Protein AF-A0A6I2SQJ3-F1 (afdb_monomer)

Structure (mmCIF, N/CA/C/O backbone):
data_AF-A0A6I2SQJ3-F1
#
_entry.id   AF-A0A6I2SQJ3-F1
#
loop_
_atom_site.group_PDB
_atom_site.id
_atom_site.type_symbol
_atom_site.label_atom_id
_atom_site.label_alt_id
_atom_site.label_comp_id
_atom_site.label_asym_id
_atom_site.label_entity_id
_atom_site.label_seq_id
_atom_site.pdbx_PDB_ins_code
_atom_site.Cartn_x
_atom_site.Cartn_y
_atom_site.Cartn_z
_atom_site.occupancy
_atom_site.B_iso_or_equiv
_atom_site.auth_seq_id
_atom_site.auth_comp_id
_atom_site.auth_asym_id
_atom_site.auth_atom_id
_atom_site.pdbx_PDB_model_num
ATOM 1 N N . MET A 1 1 ? 36.647 -14.662 -10.543 1.00 36.22 1 MET A N 1
ATOM 2 C CA . MET A 1 1 ? 35.451 -13.959 -10.033 1.00 36.22 1 MET A CA 1
ATOM 3 C C . MET A 1 1 ? 35.659 -13.668 -8.563 1.00 36.22 1 MET A C 1
ATOM 5 O O . MET A 1 1 ? 36.043 -14.572 -7.832 1.00 36.22 1 MET A O 1
ATOM 9 N N . LEU A 1 2 ? 35.478 -12.421 -8.149 1.00 42.84 2 LEU A N 1
ATOM 10 C CA . LEU A 1 2 ? 35.603 -12.013 -6.753 1.00 42.84 2 LEU A CA 1
ATOM 11 C C . LEU A 1 2 ? 34.247 -12.218 -6.052 1.00 42.84 2 LEU A C 1
ATOM 13 O O . LEU A 1 2 ? 33.212 -11.902 -6.631 1.00 42.84 2 LEU A O 1
ATOM 17 N N . SER A 1 3 ? 34.237 -12.835 -4.864 1.00 55.34 3 SER A N 1
ATOM 18 C CA . SER A 1 3 ? 33.013 -13.320 -4.203 1.00 55.34 3 SER A CA 1
ATOM 19 C C . SER A 1 3 ? 32.186 -12.194 -3.562 1.00 55.34 3 SER A C 1
ATOM 21 O O . SER A 1 3 ? 32.691 -11.102 -3.311 1.00 55.34 3 SER A O 1
ATOM 23 N N . LYS A 1 4 ? 30.917 -12.481 -3.224 1.00 58.78 4 LYS A N 1
ATOM 24 C CA . LYS A 1 4 ? 30.037 -11.638 -2.382 1.00 58.78 4 LYS A CA 1
ATOM 25 C C . LYS A 1 4 ? 30.749 -11.112 -1.124 1.00 58.78 4 LYS A C 1
ATOM 27 O O . LYS A 1 4 ? 30.497 -9.989 -0.701 1.00 58.78 4 LYS A O 1
ATOM 32 N N . ASP A 1 5 ? 31.699 -11.882 -0.596 1.00 61.19 5 ASP A N 1
ATOM 33 C CA . ASP A 1 5 ? 32.508 -11.503 0.562 1.00 61.19 5 ASP A CA 1
ATOM 34 C C . ASP A 1 5 ? 33.369 -10.265 0.300 1.00 61.19 5 ASP A C 1
ATOM 36 O O . ASP A 1 5 ? 33.639 -9.519 1.231 1.00 61.19 5 ASP A O 1
ATOM 40 N N . GLN A 1 6 ? 33.770 -9.997 -0.947 1.00 61.28 6 GLN A N 1
ATOM 41 C CA . GLN A 1 6 ? 34.504 -8.782 -1.302 1.00 61.28 6 GLN A CA 1
ATOM 42 C C . GLN A 1 6 ? 33.614 -7.541 -1.355 1.00 61.28 6 GLN A C 1
ATOM 44 O O . GLN A 1 6 ? 34.056 -6.469 -0.950 1.00 61.28 6 GLN A O 1
ATOM 49 N N . VAL A 1 7 ? 32.357 -7.686 -1.788 1.00 59.88 7 VAL A N 1
ATOM 50 C CA . VAL A 1 7 ? 31.347 -6.617 -1.703 1.00 59.88 7 VAL A CA 1
ATOM 51 C C . VAL A 1 7 ? 31.042 -6.323 -0.238 1.00 59.88 7 VAL A C 1
ATOM 53 O O . VAL A 1 7 ? 31.100 -5.172 0.187 1.00 59.88 7 VAL A O 1
ATOM 56 N N . ASP A 1 8 ? 30.804 -7.366 0.559 1.00 66.38 8 ASP A N 1
ATOM 57 C CA . ASP A 1 8 ? 30.539 -7.238 1.991 1.00 66.38 8 ASP A CA 1
ATOM 58 C C . ASP A 1 8 ? 31.756 -6.670 2.743 1.00 66.38 8 ASP A C 1
ATOM 60 O O . ASP A 1 8 ? 31.596 -5.874 3.670 1.00 66.38 8 ASP A O 1
ATOM 64 N N . LEU A 1 9 ? 32.979 -7.024 2.331 1.00 68.12 9 LEU A N 1
ATOM 65 C CA . LEU A 1 9 ? 34.223 -6.462 2.860 1.00 68.12 9 LEU A CA 1
ATOM 66 C C . LEU A 1 9 ? 34.372 -4.985 2.477 1.00 68.12 9 LEU A C 1
ATOM 68 O O . LEU A 1 9 ? 34.674 -4.174 3.347 1.00 68.12 9 LEU A O 1
ATOM 72 N N . PHE A 1 10 ? 34.097 -4.611 1.226 1.00 66.25 10 PHE A N 1
ATOM 73 C CA . PHE A 1 10 ? 34.122 -3.219 0.770 1.00 66.25 10 PHE A CA 1
ATOM 74 C C . PHE A 1 10 ? 33.081 -2.359 1.502 1.00 66.25 10 PHE A C 1
ATOM 76 O O . PHE A 1 10 ? 33.400 -1.257 1.951 1.00 66.25 10 PHE A O 1
ATOM 83 N N . ILE A 1 11 ? 31.860 -2.872 1.699 1.00 64.81 11 ILE A N 1
ATOM 84 C CA . ILE A 1 11 ? 30.803 -2.207 2.477 1.00 64.81 11 ILE A CA 1
ATOM 85 C C . ILE A 1 11 ? 31.234 -2.058 3.943 1.00 64.81 11 ILE A C 1
ATOM 87 O O . ILE A 1 11 ? 31.128 -0.968 4.505 1.00 64.81 11 ILE A O 1
ATOM 91 N N . LYS A 1 12 ? 31.773 -3.118 4.564 1.00 63.16 12 LYS A N 1
ATOM 92 C CA . LYS A 1 12 ? 32.253 -3.082 5.957 1.00 63.16 12 LYS A CA 1
ATOM 93 C C . LYS A 1 12 ? 33.413 -2.110 6.153 1.00 63.16 12 LYS A C 1
ATOM 95 O O . LYS A 1 12 ? 33.409 -1.385 7.146 1.00 63.16 12 LYS A O 1
ATOM 100 N N . ILE A 1 13 ? 34.380 -2.079 5.236 1.00 61.50 13 ILE A N 1
ATOM 101 C CA . ILE A 1 13 ? 35.521 -1.155 5.288 1.00 61.50 13 ILE A CA 1
ATOM 102 C C . ILE A 1 13 ? 35.027 0.291 5.186 1.00 61.50 13 ILE A C 1
ATOM 104 O O . ILE A 1 13 ? 35.343 1.104 6.054 1.00 61.50 13 ILE A O 1
ATOM 108 N N . ASN A 1 14 ? 34.188 0.594 4.193 1.00 61.34 14 ASN A N 1
ATOM 109 C CA . ASN A 1 14 ? 33.710 1.958 3.976 1.00 61.34 14 ASN A CA 1
ATOM 110 C C . ASN A 1 14 ? 32.772 2.435 5.091 1.00 61.34 14 ASN A C 1
ATOM 112 O O . ASN A 1 14 ? 32.928 3.551 5.574 1.00 61.34 14 ASN A O 1
ATOM 116 N N . SER A 1 15 ? 31.895 1.569 5.614 1.00 58.84 15 SER A N 1
ATOM 117 C CA . SER A 1 15 ? 31.013 1.905 6.747 1.00 58.84 15 SER A CA 1
ATOM 118 C C . SER A 1 15 ? 31.754 2.374 8.011 1.00 58.84 15 SER A C 1
ATOM 120 O O . SER A 1 15 ? 31.162 3.065 8.835 1.00 58.84 15 SER A O 1
ATOM 122 N N . LYS A 1 16 ? 33.042 2.023 8.164 1.00 59.78 16 LYS A N 1
ATOM 123 C CA . LYS A 1 16 ? 33.877 2.376 9.322 1.00 59.78 16 LYS A CA 1
ATOM 124 C C . LYS A 1 16 ? 34.773 3.604 9.118 1.00 59.78 16 LYS A C 1
ATOM 126 O O . LYS A 1 16 ? 35.244 4.140 10.115 1.00 59.78 16 LYS A O 1
ATOM 131 N N . GLN A 1 17 ? 35.046 4.023 7.878 1.00 58.66 17 GLN A N 1
ATOM 132 C CA . GLN A 1 17 ? 36.008 5.098 7.574 1.00 58.66 17 GLN A CA 1
ATOM 133 C C . GLN A 1 17 ? 35.324 6.382 7.073 1.00 58.66 17 GLN A C 1
ATOM 135 O O . GLN A 1 17 ? 35.602 7.454 7.603 1.00 58.66 17 GLN A O 1
ATOM 140 N N . GLN A 1 18 ? 34.392 6.279 6.116 1.00 61.50 18 GLN A N 1
ATOM 141 C CA . GLN A 1 18 ? 33.506 7.367 5.679 1.00 61.50 18 GLN A CA 1
ATOM 142 C C . GLN A 1 18 ? 32.185 6.788 5.140 1.00 61.50 18 GLN A C 1
ATOM 144 O O . GLN A 1 18 ? 32.217 5.909 4.278 1.00 61.50 18 GLN A O 1
ATOM 149 N N . PRO A 1 19 ? 31.013 7.265 5.601 1.00 64.81 19 PRO A N 1
ATOM 150 C CA . PRO A 1 19 ? 29.732 6.713 5.175 1.00 64.81 19 PRO A CA 1
ATOM 151 C C . PRO A 1 19 ? 29.485 6.972 3.682 1.00 64.81 19 PRO A C 1
ATOM 153 O O . PRO A 1 19 ? 29.258 8.102 3.258 1.00 64.81 19 PRO A O 1
ATOM 156 N N . VAL A 1 20 ? 29.504 5.898 2.892 1.00 68.88 20 VAL A N 1
ATOM 157 C CA . VAL A 1 20 ? 29.177 5.908 1.461 1.00 68.88 20 VAL A CA 1
ATOM 158 C C . VAL A 1 20 ? 27.658 5.856 1.272 1.00 68.88 20 VAL A C 1
ATOM 160 O O . VAL A 1 20 ? 26.955 5.164 2.011 1.00 68.88 20 VAL A O 1
ATOM 163 N N . SER A 1 21 ? 27.126 6.566 0.271 1.00 74.38 21 SER A N 1
ATOM 164 C CA . SER A 1 21 ? 25.685 6.555 -0.001 1.00 74.38 21 SER A CA 1
ATOM 165 C C . SER A 1 21 ? 25.187 5.164 -0.432 1.00 74.38 21 SER A C 1
ATOM 167 O O . SER A 1 21 ? 25.836 4.451 -1.201 1.00 74.38 21 SER A O 1
ATOM 169 N N . GLN A 1 22 ? 23.977 4.786 0.000 1.00 76.69 22 GLN A N 1
ATOM 170 C CA . GLN A 1 22 ? 23.373 3.498 -0.374 1.00 76.69 22 GLN A CA 1
ATOM 171 C C . GLN A 1 22 ? 23.188 3.352 -1.897 1.00 76.69 22 GLN A C 1
ATOM 173 O O . GLN A 1 22 ? 23.272 2.246 -2.435 1.00 76.69 22 GLN A O 1
ATOM 178 N N . ASN A 1 23 ? 22.969 4.463 -2.610 1.00 74.81 23 ASN A N 1
ATOM 179 C CA . ASN A 1 23 ? 22.863 4.472 -4.070 1.00 74.81 23 ASN A CA 1
ATOM 180 C C . ASN A 1 23 ? 24.204 4.136 -4.739 1.00 74.81 23 ASN A C 1
ATOM 182 O O . ASN A 1 23 ? 24.214 3.382 -5.713 1.00 74.81 23 ASN A O 1
ATOM 186 N N . LEU A 1 24 ? 25.330 4.639 -4.214 1.00 75.19 24 LEU A N 1
ATOM 187 C CA . LEU A 1 24 ? 26.657 4.300 -4.731 1.00 75.19 24 LEU A CA 1
ATOM 188 C C . LEU A 1 24 ? 26.974 2.816 -4.506 1.00 75.19 24 LEU A C 1
ATOM 190 O O . LEU A 1 24 ? 27.364 2.133 -5.450 1.00 75.19 24 LEU A O 1
ATOM 194 N N . LEU A 1 25 ? 26.698 2.289 -3.308 1.00 76.94 25 LEU A N 1
ATOM 195 C CA . LEU A 1 25 ? 26.863 0.858 -3.015 1.00 76.94 25 LEU A CA 1
ATOM 196 C C . LEU A 1 25 ? 26.027 -0.026 -3.952 1.00 76.94 25 LEU A C 1
ATOM 198 O O . LEU A 1 25 ? 26.525 -1.019 -4.474 1.00 76.94 25 LEU A O 1
ATOM 202 N N . THR A 1 26 ? 24.777 0.367 -4.213 1.00 79.00 26 THR A N 1
ATOM 203 C CA . THR A 1 26 ? 23.874 -0.365 -5.119 1.00 79.00 26 THR A CA 1
ATOM 204 C C . THR A 1 26 ? 24.362 -0.328 -6.574 1.00 79.00 26 THR A C 1
ATOM 206 O O . THR A 1 26 ? 24.174 -1.291 -7.314 1.00 79.00 26 THR A O 1
ATOM 209 N N . THR A 1 27 ? 25.007 0.764 -6.995 1.00 78.69 27 THR A N 1
ATOM 210 C CA . THR A 1 27 ? 25.554 0.899 -8.357 1.00 78.69 27 THR A CA 1
ATOM 211 C C . THR A 1 27 ? 26.805 0.032 -8.526 1.00 78.69 27 THR A C 1
ATOM 213 O O . THR A 1 27 ? 26.870 -0.766 -9.454 1.00 78.69 27 THR A O 1
ATOM 216 N N . ILE A 1 28 ? 27.754 0.105 -7.583 1.00 79.50 28 ILE A N 1
ATOM 217 C CA . ILE A 1 28 ? 28.990 -0.701 -7.603 1.00 79.50 28 ILE A CA 1
ATOM 218 C C . ILE A 1 28 ? 28.671 -2.198 -7.492 1.00 79.50 28 ILE A C 1
ATOM 220 O O . ILE A 1 28 ? 29.217 -3.015 -8.233 1.00 79.50 28 ILE A O 1
ATOM 224 N N . GLY A 1 29 ? 27.756 -2.571 -6.591 1.00 79.25 29 GLY A N 1
ATOM 225 C CA . GLY A 1 29 ? 27.326 -3.959 -6.429 1.00 79.25 29 GLY A CA 1
ATOM 226 C C . GLY A 1 29 ? 26.739 -4.547 -7.714 1.00 79.25 29 GLY A C 1
ATOM 227 O O . GLY A 1 29 ? 26.954 -5.721 -8.001 1.00 79.25 29 GLY A O 1
ATOM 228 N N . ALA A 1 30 ? 26.065 -3.734 -8.529 1.00 84.44 30 ALA A N 1
ATOM 229 C CA . ALA A 1 30 ? 25.481 -4.187 -9.785 1.00 84.44 30 ALA A CA 1
ATOM 230 C C . ALA A 1 30 ? 26.522 -4.560 -10.846 1.00 84.44 30 ALA A C 1
ATOM 232 O O . ALA A 1 30 ? 26.286 -5.477 -11.627 1.00 84.44 30 ALA A O 1
ATOM 233 N N . ASP A 1 31 ? 27.668 -3.879 -10.887 1.00 84.19 31 ASP A N 1
ATOM 234 C CA . ASP A 1 31 ? 28.762 -4.253 -11.789 1.00 84.19 31 ASP A CA 1
ATOM 235 C C . ASP A 1 31 ? 29.430 -5.557 -11.352 1.00 84.19 31 ASP A C 1
ATOM 237 O O . ASP A 1 31 ? 29.759 -6.396 -12.187 1.00 84.19 31 ASP A O 1
ATOM 241 N N . LEU A 1 32 ? 29.570 -5.754 -10.041 1.00 83.81 32 LEU A N 1
ATOM 242 C CA . LEU A 1 32 ? 30.215 -6.936 -9.469 1.00 83.81 32 LEU A CA 1
ATOM 243 C C . LEU A 1 32 ? 29.353 -8.199 -9.578 1.00 83.81 32 LEU A C 1
ATOM 245 O O . LEU A 1 32 ? 29.885 -9.292 -9.754 1.00 83.81 32 LEU A O 1
ATOM 249 N N . LEU A 1 33 ? 28.032 -8.056 -9.461 1.00 87.44 33 LEU A N 1
ATOM 250 C CA . LEU A 1 33 ? 27.073 -9.166 -9.486 1.00 87.44 33 LEU A CA 1
ATOM 251 C C . LEU A 1 33 ? 26.485 -9.429 -10.884 1.00 87.44 33 LEU A C 1
ATOM 253 O O . LEU A 1 33 ? 25.638 -10.312 -11.043 1.00 87.44 33 LEU A O 1
ATOM 257 N N . TRP A 1 34 ? 26.912 -8.673 -11.899 1.00 91.25 34 TRP A N 1
ATOM 258 C CA . TRP A 1 34 ? 26.444 -8.841 -13.271 1.00 91.25 34 TRP A CA 1
ATOM 259 C C . TRP A 1 34 ? 26.780 -10.233 -13.811 1.00 91.25 34 TRP A C 1
ATOM 261 O O . TRP A 1 34 ? 27.894 -10.719 -13.627 1.00 91.25 34 TRP A O 1
ATOM 271 N N . ASN A 1 35 ? 25.821 -10.867 -14.491 1.00 88.06 35 ASN A N 1
ATOM 272 C CA . ASN A 1 35 ? 25.967 -12.215 -15.057 1.00 88.06 35 ASN A CA 1
ATOM 273 C C . ASN A 1 35 ? 26.334 -13.308 -14.030 1.00 88.06 35 ASN A C 1
ATOM 275 O O . ASN A 1 35 ? 26.888 -14.347 -14.381 1.00 88.06 35 ASN A O 1
ATOM 279 N N . SER A 1 36 ? 25.989 -13.091 -12.757 1.00 89.12 36 SER A N 1
ATOM 280 C CA . SER A 1 36 ? 26.035 -14.123 -11.720 1.00 89.12 36 SER A CA 1
ATOM 281 C C . SER A 1 36 ? 25.149 -15.323 -12.092 1.00 89.12 36 SER A C 1
ATOM 283 O O . SER A 1 36 ? 24.020 -15.160 -12.556 1.00 89.12 36 SER A O 1
ATOM 285 N N . ASP A 1 37 ? 25.637 -16.530 -11.805 1.00 87.00 37 ASP A N 1
ATOM 286 C CA . ASP A 1 37 ? 24.888 -17.793 -11.894 1.00 87.00 37 ASP A CA 1
ATOM 287 C C . ASP A 1 37 ? 23.770 -17.891 -10.836 1.00 87.00 37 ASP A C 1
ATOM 289 O O . ASP A 1 37 ? 22.802 -18.639 -10.974 1.00 87.00 37 ASP A O 1
ATOM 293 N N . LYS A 1 38 ? 23.874 -17.092 -9.769 1.00 89.94 38 LYS A N 1
ATOM 294 C CA . LYS A 1 38 ? 22.824 -16.911 -8.762 1.00 89.94 38 LYS A CA 1
ATOM 295 C C . LYS A 1 38 ? 21.817 -15.858 -9.219 1.00 89.94 38 LYS A C 1
ATOM 297 O O . LYS A 1 38 ? 22.156 -14.675 -9.299 1.00 89.94 38 LYS A O 1
ATOM 302 N N . TYR A 1 39 ? 20.574 -16.290 -9.440 1.00 89.88 39 TYR A N 1
ATOM 303 C CA . TYR A 1 39 ? 19.478 -15.435 -9.905 1.00 89.88 39 TYR A CA 1
ATOM 304 C C . TYR A 1 39 ? 19.171 -14.250 -8.981 1.00 89.88 39 TYR A C 1
ATOM 306 O O . TYR A 1 39 ? 18.878 -13.169 -9.477 1.00 89.88 39 TYR A O 1
ATOM 314 N N . ASP A 1 40 ? 19.247 -14.413 -7.654 1.00 89.12 40 ASP A N 1
ATOM 315 C CA . ASP A 1 40 ? 18.961 -13.329 -6.699 1.00 89.12 40 ASP A CA 1
ATOM 316 C C . ASP A 1 40 ? 19.933 -12.156 -6.878 1.00 89.12 40 ASP A C 1
ATOM 318 O O . ASP A 1 40 ? 19.513 -11.010 -7.033 1.00 89.12 40 ASP A O 1
ATOM 322 N N . ALA A 1 41 ? 21.230 -12.460 -6.939 1.00 89.00 41 ALA A N 1
ATOM 323 C CA . ALA A 1 41 ? 22.276 -11.472 -7.172 1.00 89.00 41 ALA A CA 1
ATOM 324 C C . ALA A 1 41 ? 22.199 -10.847 -8.576 1.00 89.00 41 ALA A C 1
ATOM 326 O O . ALA A 1 41 ? 22.326 -9.630 -8.719 1.00 89.00 41 ALA A O 1
ATOM 327 N N . ALA A 1 42 ? 21.965 -11.664 -9.607 1.00 91.38 42 ALA A N 1
ATOM 328 C CA . ALA A 1 42 ? 21.906 -11.189 -10.985 1.00 91.38 42 ALA A CA 1
ATOM 329 C C . ALA A 1 42 ? 20.690 -10.288 -11.253 1.00 91.38 42 ALA A C 1
ATOM 331 O O . ALA A 1 42 ? 20.819 -9.268 -11.929 1.00 91.38 42 ALA A O 1
ATOM 332 N N . ILE A 1 43 ? 19.518 -10.613 -10.693 1.00 93.31 43 ILE A N 1
ATOM 333 C CA . ILE A 1 43 ? 18.307 -9.791 -10.829 1.00 93.31 43 ILE A CA 1
ATOM 334 C C . ILE A 1 43 ? 18.466 -8.468 -10.065 1.00 93.31 43 ILE A C 1
ATOM 336 O O . ILE A 1 43 ? 18.080 -7.420 -10.585 1.00 93.31 43 ILE A O 1
ATOM 340 N N . GLU A 1 44 ? 19.092 -8.464 -8.881 1.00 92.44 44 GLU A N 1
ATOM 341 C CA . GLU A 1 44 ? 19.412 -7.213 -8.171 1.00 92.44 44 GLU A CA 1
ATOM 342 C C . GLU A 1 44 ? 20.345 -6.314 -9.002 1.00 92.44 44 GLU A C 1
ATOM 344 O O . GLU A 1 44 ? 20.081 -5.116 -9.164 1.00 92.44 44 GLU A O 1
ATOM 349 N N . ALA A 1 45 ? 21.380 -6.899 -9.616 1.00 93.38 45 ALA A N 1
ATOM 350 C CA . ALA A 1 45 ? 22.263 -6.193 -10.540 1.00 93.38 45 ALA A CA 1
ATOM 351 C C . ALA A 1 45 ? 21.517 -5.650 -11.769 1.00 93.38 45 ALA A C 1
ATOM 353 O O . ALA A 1 45 ? 21.713 -4.494 -12.154 1.00 93.38 45 ALA A O 1
ATOM 354 N N . LEU A 1 46 ? 20.631 -6.455 -12.361 1.00 96.50 46 LEU A N 1
ATOM 355 C CA . LEU A 1 46 ? 19.812 -6.080 -13.511 1.00 96.50 46 LEU A CA 1
ATOM 356 C C . LEU A 1 46 ? 18.928 -4.867 -13.209 1.00 96.50 46 LEU A C 1
ATOM 358 O O . LEU A 1 46 ? 18.926 -3.914 -13.987 1.00 96.50 46 LEU A O 1
ATOM 362 N N . MET A 1 47 ? 18.215 -4.867 -12.079 1.00 96.44 47 MET A N 1
ATOM 363 C CA . MET A 1 47 ? 17.352 -3.752 -11.669 1.00 96.44 47 MET A CA 1
ATOM 364 C C . MET A 1 47 ? 18.146 -2.457 -11.466 1.00 96.44 47 MET A C 1
ATOM 366 O O . MET A 1 47 ? 17.732 -1.388 -11.919 1.00 96.44 47 MET A O 1
ATOM 370 N N . SER A 1 48 ? 19.316 -2.551 -10.828 1.00 95.19 48 SER A N 1
ATOM 371 C CA . SER A 1 48 ? 20.213 -1.408 -10.628 1.00 95.19 48 SER A CA 1
ATOM 372 C C . SER A 1 48 ? 20.758 -0.866 -11.958 1.00 95.19 48 SER A C 1
ATOM 374 O O . SER A 1 48 ? 20.697 0.344 -12.208 1.00 95.19 48 SER A O 1
ATOM 376 N N . LYS A 1 49 ? 21.201 -1.744 -12.869 1.00 96.19 49 LYS A N 1
ATOM 377 C CA . LYS A 1 49 ? 21.657 -1.359 -14.217 1.00 96.19 49 LYS A CA 1
ATOM 378 C C . LYS A 1 49 ? 20.538 -0.766 -15.069 1.00 96.19 49 LYS A C 1
ATOM 380 O O . LYS A 1 49 ? 20.779 0.205 -15.781 1.00 96.19 49 LYS A O 1
ATOM 385 N N . LEU A 1 50 ? 19.321 -1.298 -14.978 1.00 97.88 50 LEU A N 1
ATOM 386 C CA . LEU A 1 50 ? 18.141 -0.778 -15.668 1.00 97.88 50 LEU A CA 1
ATOM 387 C C . LEU A 1 50 ? 17.848 0.669 -15.259 1.00 97.88 50 LEU A C 1
ATOM 389 O O . LEU A 1 50 ? 17.771 1.541 -16.123 1.00 97.88 50 LEU A O 1
ATOM 393 N N . LEU A 1 51 ? 17.732 0.941 -13.956 1.00 96.88 51 LEU A N 1
ATOM 394 C CA . LEU A 1 51 ? 17.475 2.296 -13.457 1.00 96.88 51 LEU A CA 1
ATOM 395 C C . LEU A 1 51 ? 18.640 3.245 -13.754 1.00 96.88 51 LEU A C 1
ATOM 397 O O . LEU A 1 51 ? 18.415 4.393 -14.128 1.00 96.88 51 LEU A O 1
ATOM 401 N N . THR A 1 52 ? 19.880 2.762 -13.661 1.00 95.06 52 THR A N 1
ATOM 402 C CA . THR A 1 52 ? 21.067 3.537 -14.050 1.00 95.06 52 THR A CA 1
ATOM 403 C C . THR A 1 52 ? 20.996 3.938 -15.526 1.00 95.06 52 THR A C 1
ATOM 405 O O . THR A 1 52 ? 21.134 5.115 -15.857 1.00 95.06 52 THR A O 1
ATOM 408 N N . ARG A 1 53 ? 20.675 2.990 -16.415 1.00 96.44 53 ARG A N 1
ATOM 409 C CA . ARG A 1 53 ? 20.520 3.228 -17.857 1.00 96.44 53 ARG A CA 1
ATOM 410 C C . ARG A 1 53 ? 19.368 4.188 -18.165 1.00 96.44 53 ARG A C 1
ATOM 412 O O . ARG A 1 53 ? 19.537 5.078 -18.994 1.00 96.44 53 ARG A O 1
ATOM 419 N N . LEU A 1 54 ? 18.230 4.057 -17.480 1.00 97.62 54 LEU A N 1
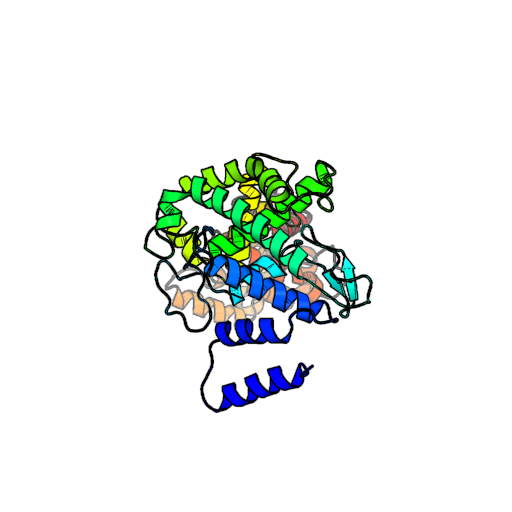ATOM 420 C CA . LEU A 1 54 ? 17.101 4.990 -17.589 1.00 97.62 54 LEU A CA 1
ATOM 421 C C . LEU A 1 54 ? 17.462 6.404 -17.108 1.00 97.62 54 LEU A C 1
ATOM 423 O O . LEU A 1 54 ? 16.942 7.374 -17.649 1.00 97.62 54 LEU A O 1
ATOM 427 N N . GLY A 1 55 ? 18.347 6.545 -16.120 1.00 95.56 55 GLY A N 1
ATOM 428 C CA . GLY A 1 55 ? 18.791 7.849 -15.625 1.00 95.56 55 GLY A CA 1
ATOM 429 C C . GLY A 1 55 ? 19.888 8.510 -16.466 1.00 95.56 55 GLY A C 1
ATOM 430 O O . GLY A 1 55 ? 20.036 9.729 -16.406 1.00 95.56 55 GLY A O 1
ATOM 431 N N . GLN A 1 56 ? 20.654 7.738 -17.243 1.00 94.75 56 GLN A N 1
ATOM 432 C CA . GLN A 1 56 ? 21.840 8.223 -17.965 1.00 94.75 56 GLN A CA 1
ATOM 433 C C . GLN A 1 56 ? 21.657 8.389 -19.474 1.00 94.75 56 GLN A C 1
ATOM 435 O O . GLN A 1 56 ? 22.408 9.150 -20.076 1.00 94.75 56 GLN A O 1
ATOM 440 N N . LYS A 1 57 ? 20.705 7.695 -20.103 1.00 96.62 57 LYS A N 1
ATOM 441 C CA . LYS A 1 57 ? 20.493 7.811 -21.549 1.00 96.62 57 LYS A CA 1
ATOM 442 C C . LYS A 1 57 ? 19.558 8.967 -21.906 1.00 96.62 57 LYS A C 1
ATOM 444 O O . LYS A 1 57 ? 18.499 9.088 -21.303 1.00 96.62 57 LYS A O 1
ATOM 449 N N . GLU A 1 58 ? 19.930 9.773 -22.899 1.00 95.62 58 GLU A N 1
ATOM 450 C CA . GLU A 1 58 ? 19.185 10.976 -23.320 1.00 95.62 58 GLU A CA 1
ATOM 451 C C . GLU A 1 58 ? 17.815 10.676 -23.937 1.00 95.62 58 GLU A C 1
ATOM 453 O O . GLU A 1 58 ? 16.892 11.474 -23.804 1.00 95.62 58 GLU A O 1
ATOM 458 N N . ASP A 1 59 ? 17.659 9.510 -24.565 1.00 96.19 59 ASP A N 1
ATOM 459 C CA . ASP A 1 59 ? 16.389 9.040 -25.124 1.00 96.19 59 ASP A CA 1
ATOM 460 C C . ASP A 1 59 ? 15.418 8.521 -24.050 1.00 96.19 59 ASP A C 1
ATOM 462 O O . ASP A 1 59 ? 14.290 8.153 -24.367 1.00 96.19 59 ASP A O 1
ATOM 466 N N . SER A 1 60 ? 15.829 8.483 -22.780 1.00 97.50 60 SER A N 1
ATOM 467 C CA . SER A 1 60 ? 14.966 8.092 -21.668 1.00 97.50 60 SER A CA 1
ATOM 468 C C . SER A 1 60 ? 14.167 9.284 -21.121 1.00 97.50 60 SER A C 1
ATOM 470 O O . SER A 1 60 ? 14.752 10.327 -20.812 1.00 97.50 60 SER A O 1
ATOM 472 N N . PRO A 1 61 ? 12.864 9.125 -20.825 1.00 97.19 61 PRO A N 1
ATOM 473 C CA . PRO A 1 61 ? 12.070 10.161 -20.152 1.00 97.19 61 PRO A CA 1
ATOM 474 C C . PRO A 1 61 ? 12.566 10.453 -18.723 1.00 97.19 61 PRO A C 1
ATOM 476 O O . PRO A 1 61 ? 12.269 11.509 -18.156 1.00 97.19 61 PRO A O 1
ATOM 479 N N . LEU A 1 62 ? 13.347 9.531 -18.146 1.00 97.12 62 LEU A N 1
ATOM 480 C CA . LEU A 1 62 ? 13.950 9.626 -16.815 1.00 97.12 62 LEU A CA 1
ATOM 481 C C . LEU A 1 62 ? 15.395 10.147 -16.828 1.00 97.12 62 LEU A C 1
ATOM 483 O O . LEU A 1 62 ? 16.046 10.164 -15.776 1.00 97.12 62 LEU A O 1
ATOM 487 N N . PHE A 1 63 ? 15.889 10.603 -17.982 1.00 96.38 63 PHE A N 1
ATOM 488 C CA . PHE A 1 63 ? 17.224 11.173 -18.115 1.00 96.38 63 PHE A CA 1
ATOM 489 C C . PHE A 1 63 ? 17.478 12.276 -17.077 1.00 96.38 63 PHE A C 1
ATOM 491 O O . PHE A 1 63 ? 16.706 13.228 -16.956 1.00 96.38 63 PHE A O 1
ATOM 498 N N . ARG A 1 64 ? 18.565 12.135 -16.307 1.00 93.88 64 ARG A N 1
ATOM 499 C CA . ARG A 1 64 ? 18.98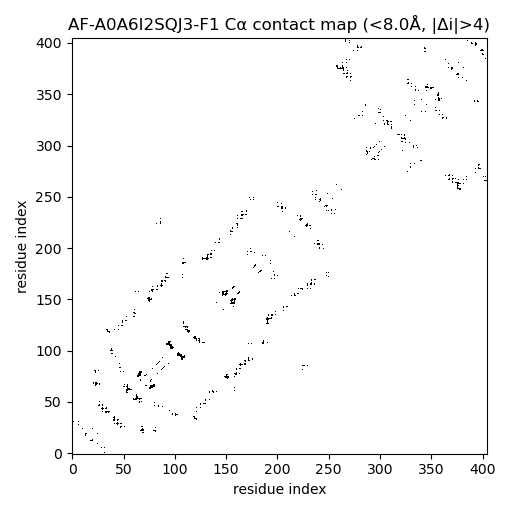4 13.030 -15.210 1.00 93.88 64 ARG A CA 1
ATOM 500 C C . ARG A 1 64 ? 17.959 13.215 -14.081 1.00 93.88 64 ARG A C 1
ATOM 502 O O . ARG A 1 64 ? 18.093 14.146 -13.289 1.00 93.88 64 ARG A O 1
ATOM 509 N N . ARG A 1 65 ? 16.960 12.330 -13.960 1.00 94.94 65 ARG A N 1
ATOM 510 C CA . ARG A 1 65 ? 15.949 12.392 -12.884 1.00 94.94 65 ARG A CA 1
ATOM 511 C C . ARG A 1 65 ? 16.209 11.426 -11.727 1.00 94.94 65 ARG A C 1
ATOM 513 O O . ARG A 1 65 ? 15.739 11.653 -10.610 1.00 94.94 65 ARG A O 1
ATOM 520 N N . ILE A 1 66 ? 16.982 10.370 -11.975 1.00 93.38 66 ILE A N 1
ATOM 521 C CA . ILE A 1 66 ? 17.359 9.361 -10.976 1.00 93.38 66 ILE A CA 1
ATOM 522 C C . ILE A 1 66 ? 18.673 9.766 -10.306 1.00 93.38 66 ILE A C 1
ATOM 524 O O . ILE A 1 66 ? 19.677 10.005 -10.972 1.00 93.38 66 ILE A O 1
ATOM 528 N N . ALA A 1 67 ? 18.673 9.824 -8.975 1.00 88.75 67 ALA A N 1
ATOM 529 C CA . ALA A 1 67 ? 19.862 10.097 -8.178 1.00 88.75 67 ALA A CA 1
ATOM 530 C C . ALA A 1 67 ? 20.782 8.863 -8.158 1.00 88.75 67 ALA A C 1
ATOM 532 O O . ALA A 1 67 ? 20.609 7.959 -7.337 1.00 88.75 67 ALA A O 1
ATOM 533 N N . ILE A 1 68 ? 21.751 8.830 -9.075 1.00 81.88 68 ILE A N 1
ATOM 534 C CA . ILE A 1 68 ? 22.748 7.758 -9.226 1.00 81.88 68 ILE A CA 1
ATOM 535 C C . ILE A 1 68 ? 24.044 8.160 -8.508 1.00 81.88 68 ILE A C 1
ATOM 537 O O . ILE A 1 68 ? 24.452 9.323 -8.567 1.00 81.88 68 ILE A O 1
ATOM 541 N N . GLY A 1 69 ? 24.697 7.211 -7.831 1.00 74.38 69 GLY A N 1
ATOM 542 C CA . GLY A 1 69 ? 25.943 7.465 -7.101 1.00 74.38 69 GLY A CA 1
ATOM 543 C C . GLY A 1 69 ? 25.795 8.575 -6.053 1.00 74.38 69 GLY A C 1
ATOM 544 O O . GLY A 1 69 ? 24.929 8.498 -5.181 1.00 74.38 69 GLY A O 1
ATOM 545 N N . GLU A 1 70 ? 26.625 9.614 -6.159 1.00 71.94 70 GLU A N 1
ATOM 546 C CA . GLU A 1 70 ? 26.632 10.785 -5.262 1.00 71.94 70 GLU A CA 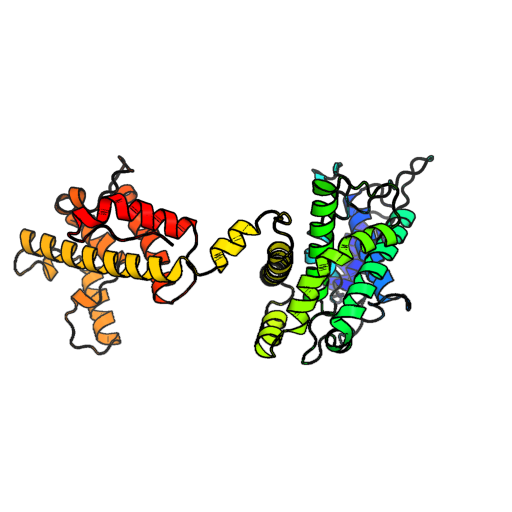1
ATOM 547 C C . GLU A 1 70 ? 25.970 12.033 -5.868 1.00 71.94 70 GLU A C 1
ATOM 549 O O . GLU A 1 70 ? 26.207 13.159 -5.429 1.00 71.94 70 GLU A O 1
ATOM 554 N N . THR A 1 71 ? 25.127 11.860 -6.891 1.00 76.69 71 THR A N 1
ATOM 555 C CA . THR A 1 71 ? 24.438 12.987 -7.534 1.00 76.69 71 THR A CA 1
ATOM 556 C C . THR A 1 71 ? 23.643 13.797 -6.505 1.00 76.69 71 THR A C 1
ATOM 558 O O . THR A 1 71 ? 22.773 13.259 -5.811 1.00 76.69 71 THR A O 1
ATOM 561 N N . LYS A 1 72 ? 23.915 15.108 -6.421 1.00 78.88 72 LYS A N 1
ATOM 562 C CA . LYS A 1 72 ? 23.170 16.025 -5.547 1.00 78.88 72 LYS A CA 1
ATOM 563 C C . LYS A 1 72 ? 21.695 16.022 -5.936 1.00 78.88 72 LYS A C 1
ATOM 565 O O . LYS A 1 72 ? 21.355 16.200 -7.105 1.00 78.88 72 LYS A O 1
ATOM 570 N N . ARG A 1 73 ? 20.818 15.861 -4.944 1.00 83.81 73 ARG A N 1
ATOM 571 C CA . ARG A 1 73 ? 19.373 15.934 -5.166 1.00 83.81 73 ARG A CA 1
ATOM 572 C C . ARG A 1 73 ? 18.981 17.337 -5.609 1.00 83.81 73 ARG A C 1
ATOM 574 O O . ARG A 1 73 ? 19.362 18.323 -4.984 1.00 83.81 73 ARG A O 1
ATOM 581 N N . THR A 1 74 ? 18.186 17.402 -6.666 1.00 88.81 74 THR A N 1
ATOM 582 C CA . THR A 1 74 ? 17.552 18.631 -7.155 1.00 88.81 74 THR A CA 1
ATOM 583 C C . THR A 1 74 ? 16.059 18.381 -7.330 1.00 88.81 74 THR A C 1
ATOM 585 O O . THR A 1 74 ? 15.593 17.256 -7.147 1.00 88.81 74 THR A O 1
ATOM 588 N N . ALA A 1 75 ? 15.292 19.407 -7.705 1.00 87.25 75 ALA A N 1
ATOM 589 C CA . ALA A 1 75 ? 13.887 19.216 -8.054 1.00 87.25 75 ALA A CA 1
ATOM 590 C C . ALA A 1 75 ? 13.716 18.195 -9.195 1.00 87.25 75 ALA A C 1
ATOM 592 O O . ALA A 1 75 ? 12.810 17.372 -9.149 1.00 87.25 75 ALA A O 1
ATOM 593 N N . LEU A 1 76 ? 14.610 18.182 -10.187 1.00 89.12 76 LEU A N 1
ATOM 594 C CA . LEU A 1 76 ? 14.534 17.231 -11.299 1.00 89.12 76 LEU A CA 1
ATOM 595 C C . LEU A 1 76 ? 15.184 15.884 -10.953 1.00 89.12 76 LEU A C 1
ATOM 597 O O . LEU A 1 76 ? 14.592 14.842 -11.220 1.00 89.12 76 LEU A O 1
ATOM 601 N N . ALA A 1 77 ? 16.344 15.891 -10.290 1.00 91.50 77 ALA A N 1
ATOM 602 C CA . ALA A 1 77 ? 17.059 14.698 -9.832 1.00 91.50 77 ALA A CA 1
ATOM 603 C C . ALA A 1 77 ? 16.586 14.258 -8.433 1.00 91.50 77 ALA A C 1
ATOM 605 O O . ALA A 1 77 ? 17.344 14.307 -7.459 1.00 91.50 77 ALA A O 1
ATOM 606 N N . CYS A 1 78 ? 15.310 13.874 -8.318 1.00 90.56 78 CYS A N 1
ATOM 607 C CA . CYS A 1 78 ? 14.661 13.541 -7.041 1.00 90.56 78 CYS A CA 1
ATOM 608 C C . CYS A 1 78 ? 14.191 12.079 -6.916 1.00 90.56 78 CYS A C 1
ATOM 610 O O . CYS A 1 78 ? 13.623 11.705 -5.884 1.00 90.56 78 CYS A O 1
ATOM 612 N N . ILE A 1 79 ? 14.424 11.237 -7.928 1.00 93.81 79 ILE A N 1
ATOM 613 C CA . ILE A 1 79 ? 14.054 9.816 -7.884 1.00 93.81 79 ILE A CA 1
ATOM 614 C C . ILE A 1 79 ? 15.159 9.019 -7.184 1.00 93.81 79 ILE A C 1
ATOM 616 O O . ILE A 1 79 ? 16.323 9.055 -7.583 1.00 93.81 79 ILE A O 1
ATOM 620 N N . THR A 1 80 ? 14.807 8.283 -6.132 1.00 92.25 80 THR A N 1
ATOM 621 C CA . THR A 1 80 ? 15.758 7.486 -5.349 1.00 92.25 80 THR A CA 1
ATOM 622 C C . THR A 1 80 ? 15.861 6.078 -5.918 1.00 92.25 80 THR A C 1
ATOM 624 O O . THR A 1 80 ? 14.889 5.323 -5.874 1.00 92.25 80 THR A O 1
ATOM 627 N N . LEU A 1 81 ? 17.049 5.709 -6.409 1.00 92.31 81 LEU A N 1
ATOM 628 C CA . LEU A 1 81 ? 17.303 4.410 -7.038 1.00 92.31 81 LEU A CA 1
ATOM 629 C C . LEU A 1 81 ? 16.914 3.244 -6.119 1.00 92.31 81 LEU A C 1
ATOM 631 O O . LEU A 1 81 ? 16.080 2.427 -6.501 1.00 92.31 81 LEU A O 1
ATOM 635 N N . ARG A 1 82 ? 17.439 3.204 -4.884 1.00 90.31 82 ARG A N 1
ATOM 636 C CA . ARG A 1 82 ? 17.177 2.089 -3.957 1.00 90.31 82 ARG A CA 1
ATOM 637 C C . ARG A 1 82 ? 15.691 1.921 -3.632 1.00 90.31 82 ARG A C 1
ATOM 639 O O . ARG A 1 82 ? 15.164 0.821 -3.720 1.00 90.31 82 ARG A O 1
ATOM 646 N N . THR A 1 83 ? 14.999 3.018 -3.340 1.00 91.25 83 THR A N 1
ATOM 647 C CA . THR A 1 83 ? 13.556 3.016 -3.060 1.00 91.25 83 THR A CA 1
ATOM 648 C C . THR A 1 83 ? 12.733 2.540 -4.256 1.00 91.25 83 THR A C 1
ATOM 650 O O . THR A 1 83 ? 11.748 1.826 -4.084 1.00 91.25 83 THR A O 1
ATOM 653 N N . THR A 1 84 ? 13.155 2.893 -5.473 1.00 95.44 84 THR A N 1
ATOM 654 C CA . THR A 1 84 ? 12.498 2.449 -6.709 1.00 95.44 84 THR A CA 1
ATOM 655 C C . THR A 1 84 ? 12.632 0.936 -6.901 1.00 95.44 84 THR A C 1
ATOM 657 O O . THR A 1 84 ? 11.677 0.277 -7.309 1.00 95.44 84 THR A O 1
ATOM 660 N N . ILE A 1 85 ? 13.786 0.366 -6.538 1.00 94.88 85 ILE A N 1
ATOM 661 C CA . ILE A 1 85 ? 13.990 -1.088 -6.512 1.00 94.88 85 ILE A CA 1
ATOM 662 C C . ILE A 1 85 ? 13.112 -1.728 -5.431 1.00 94.88 85 ILE A C 1
ATOM 664 O O . ILE A 1 85 ? 12.293 -2.588 -5.739 1.00 94.88 85 ILE A O 1
ATOM 668 N N . ASP A 1 86 ? 13.240 -1.286 -4.179 1.00 93.44 86 ASP A N 1
ATOM 669 C CA . ASP A 1 86 ? 12.633 -1.954 -3.022 1.00 93.44 86 ASP A CA 1
ATOM 670 C C . ASP A 1 86 ? 11.098 -1.883 -3.006 1.00 93.44 86 ASP A C 1
ATOM 672 O O . ASP A 1 86 ? 10.437 -2.836 -2.584 1.00 93.44 86 ASP A O 1
ATOM 676 N N . HIS A 1 87 ? 10.520 -0.763 -3.444 1.00 94.88 87 HIS A N 1
ATOM 677 C CA . HIS A 1 87 ? 9.073 -0.532 -3.389 1.00 94.88 87 HIS A CA 1
ATOM 678 C C . HIS A 1 87 ? 8.389 -0.559 -4.754 1.00 94.88 87 HIS A C 1
ATOM 680 O O . HIS A 1 87 ? 7.169 -0.670 -4.791 1.00 94.88 87 HIS A O 1
ATOM 686 N N . GLY A 1 88 ? 9.141 -0.486 -5.855 1.00 95.81 88 GLY A N 1
ATOM 687 C CA . GLY A 1 88 ? 8.616 -0.624 -7.214 1.00 95.81 88 GLY A CA 1
ATOM 688 C C . GLY A 1 88 ? 8.896 -2.010 -7.781 1.00 95.81 88 GLY A C 1
ATOM 689 O O . GLY A 1 88 ? 8.015 -2.869 -7.810 1.00 95.81 88 GLY A O 1
ATOM 690 N N . LEU A 1 89 ? 10.137 -2.236 -8.218 1.00 96.81 89 LEU A N 1
ATOM 691 C CA . LEU A 1 89 ? 10.516 -3.426 -8.991 1.00 96.81 89 LEU A CA 1
ATOM 692 C C . LEU A 1 89 ? 10.394 -4.733 -8.186 1.00 96.81 89 LEU A C 1
ATOM 694 O O . LEU A 1 89 ? 9.819 -5.693 -8.685 1.00 96.81 89 LEU A O 1
ATOM 698 N N . ASN A 1 90 ? 10.825 -4.753 -6.920 1.00 94.81 90 ASN A N 1
ATOM 699 C CA . ASN A 1 90 ? 10.703 -5.921 -6.030 1.00 94.81 90 ASN A CA 1
ATOM 700 C C . ASN A 1 90 ? 9.254 -6.251 -5.632 1.00 94.81 90 ASN A C 1
ATOM 702 O O . ASN A 1 90 ? 8.987 -7.321 -5.087 1.00 94.81 90 ASN A O 1
ATOM 706 N N . LYS A 1 91 ? 8.319 -5.319 -5.846 1.00 94.38 91 LYS A N 1
ATOM 707 C CA . LYS A 1 91 ? 6.883 -5.479 -5.563 1.00 94.38 91 LYS A CA 1
ATOM 708 C C . LYS A 1 91 ? 6.065 -5.698 -6.838 1.00 94.38 91 LYS A C 1
ATOM 710 O O . LYS A 1 91 ? 4.859 -5.472 -6.832 1.00 94.38 91 LYS A O 1
ATOM 715 N N . SER A 1 92 ? 6.738 -6.116 -7.906 1.00 96.00 92 SER A N 1
ATOM 716 C CA . SER A 1 92 ? 6.187 -6.307 -9.243 1.00 96.00 92 SER A CA 1
ATOM 717 C C . SER A 1 92 ? 6.572 -7.683 -9.797 1.00 96.00 92 SER A C 1
ATOM 719 O O . SER A 1 92 ? 7.542 -8.293 -9.352 1.00 96.00 92 SER A O 1
ATOM 721 N N . ASN A 1 93 ? 5.845 -8.147 -10.810 1.00 95.94 93 ASN A N 1
ATOM 722 C CA . ASN A 1 93 ? 6.003 -9.453 -11.453 1.00 95.94 93 ASN A CA 1
ATOM 723 C C . ASN A 1 93 ? 6.801 -9.378 -12.775 1.00 95.94 93 ASN A C 1
ATOM 725 O O . ASN A 1 93 ? 6.693 -10.256 -13.626 1.00 95.94 93 ASN A O 1
ATOM 729 N N . PHE A 1 94 ? 7.643 -8.350 -12.958 1.00 96.81 94 PHE A N 1
ATOM 730 C CA . PHE A 1 94 ? 8.478 -8.207 -14.163 1.00 96.81 94 PHE A CA 1
ATOM 731 C C . PHE A 1 94 ? 9.580 -9.266 -14.266 1.00 96.81 94 PHE A C 1
ATOM 733 O O . PHE A 1 94 ? 9.931 -9.685 -15.370 1.00 96.81 94 PHE A O 1
ATOM 740 N N . PHE A 1 95 ? 10.125 -9.686 -13.122 1.00 94.31 95 PHE A N 1
ATOM 741 C CA . PHE A 1 95 ? 11.264 -10.599 -13.015 1.00 94.31 95 PHE A CA 1
ATOM 742 C C . PHE A 1 95 ? 10.874 -11.903 -12.319 1.00 94.31 95 PHE A C 1
ATOM 744 O O . PHE A 1 95 ? 9.747 -12.076 -11.861 1.00 94.31 95 PHE A O 1
ATOM 751 N N . ALA A 1 96 ? 11.822 -12.833 -12.246 1.00 89.88 96 ALA A N 1
ATOM 752 C CA . ALA A 1 96 ? 11.590 -14.127 -11.633 1.00 89.88 96 ALA A CA 1
ATOM 753 C C . ALA A 1 96 ? 11.274 -14.058 -10.131 1.00 89.88 96 ALA A C 1
ATOM 755 O O . ALA A 1 96 ? 11.937 -13.351 -9.369 1.00 89.88 96 ALA A O 1
ATOM 756 N N . LYS A 1 97 ? 10.332 -14.899 -9.692 1.00 88.19 97 LYS A N 1
ATOM 757 C CA . LYS A 1 97 ? 10.114 -15.207 -8.276 1.00 88.19 97 LYS A CA 1
ATOM 758 C C . LYS A 1 97 ? 11.021 -16.356 -7.861 1.00 88.19 97 LYS A C 1
ATOM 760 O O . LYS A 1 97 ? 11.078 -17.400 -8.517 1.00 88.19 97 LYS A O 1
ATOM 765 N N . LEU A 1 98 ? 11.714 -16.162 -6.743 1.00 87.75 98 LEU A N 1
ATOM 766 C CA . LEU A 1 98 ? 12.666 -17.123 -6.201 1.00 87.75 98 LEU A CA 1
ATOM 767 C C . LEU A 1 98 ? 12.160 -17.687 -4.869 1.00 87.75 98 LEU A C 1
ATOM 769 O O . LEU A 1 98 ? 11.740 -16.936 -3.993 1.00 87.75 98 LEU A O 1
ATOM 773 N N . ASN A 1 99 ? 12.272 -19.000 -4.674 1.00 84.94 99 ASN A N 1
ATOM 774 C CA . ASN A 1 99 ? 12.052 -19.657 -3.383 1.00 84.94 99 ASN A CA 1
ATOM 775 C C . ASN A 1 99 ? 13.321 -20.404 -2.981 1.00 84.94 99 ASN A C 1
ATOM 777 O O . ASN A 1 99 ? 13.855 -21.193 -3.758 1.00 84.94 99 ASN A O 1
ATOM 781 N N . ARG A 1 100 ? 13.846 -20.125 -1.779 1.00 82.81 100 ARG A N 1
ATOM 782 C CA . ARG A 1 100 ? 15.148 -20.644 -1.312 1.00 82.81 100 ARG A CA 1
ATOM 78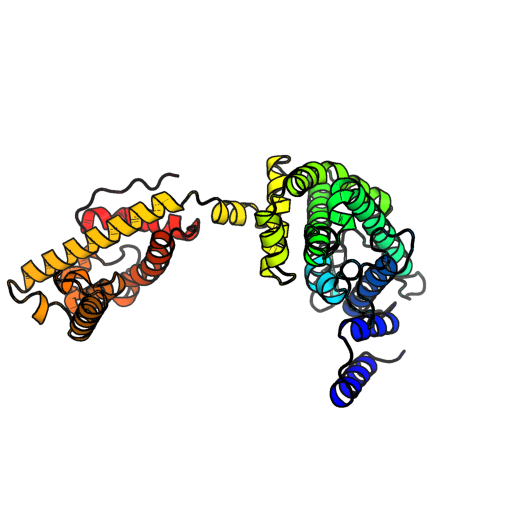3 C C . ARG A 1 100 ? 16.248 -20.487 -2.380 1.00 82.81 100 ARG A C 1
ATOM 785 O O . ARG A 1 100 ? 17.053 -21.392 -2.582 1.00 82.81 100 ARG A O 1
ATOM 792 N N . LYS A 1 101 ? 16.258 -19.331 -3.063 1.00 78.50 101 LYS A N 1
ATOM 793 C CA . LYS A 1 101 ? 17.177 -18.962 -4.163 1.00 78.50 101 LYS A CA 1
ATOM 794 C C . LYS A 1 101 ? 17.069 -19.804 -5.441 1.00 78.50 101 LYS A C 1
ATOM 796 O O . LYS A 1 101 ? 17.930 -19.703 -6.308 1.00 78.50 101 LYS A O 1
ATOM 801 N N . LYS A 1 102 ? 16.020 -20.614 -5.582 1.00 80.50 102 LYS A N 1
ATOM 802 C CA . LYS A 1 102 ? 15.706 -21.344 -6.813 1.00 80.50 102 LYS A CA 1
ATOM 803 C C . LYS A 1 102 ? 14.591 -20.641 -7.573 1.00 80.50 102 LYS A C 1
ATOM 805 O O . LYS A 1 102 ? 13.676 -20.104 -6.951 1.00 80.50 102 LYS A O 1
ATOM 810 N N . LEU A 1 103 ? 14.680 -20.669 -8.899 1.00 86.31 103 LEU A N 1
ATOM 811 C CA . LEU A 1 103 ? 13.660 -20.155 -9.806 1.00 86.31 103 LEU A CA 1
ATOM 812 C C . LEU A 1 103 ? 12.342 -20.921 -9.612 1.00 86.31 103 LEU A C 1
ATOM 814 O O . LEU A 1 103 ? 12.345 -22.150 -9.646 1.00 86.31 103 LEU A O 1
ATOM 818 N N . VAL A 1 104 ? 11.243 -20.199 -9.382 1.00 88.62 104 VAL A N 1
ATOM 819 C CA . VAL A 1 104 ? 9.888 -20.769 -9.243 1.00 88.62 104 VAL A CA 1
ATOM 820 C C . VAL A 1 104 ? 8.994 -20.343 -10.394 1.00 88.62 104 VAL A C 1
ATOM 822 O O . VAL A 1 104 ? 8.300 -21.168 -10.974 1.00 88.62 104 VAL A O 1
ATOM 825 N N . GLU A 1 105 ? 9.012 -19.055 -10.717 1.00 88.25 105 GLU A N 1
ATOM 826 C CA . GLU A 1 105 ? 8.158 -18.461 -11.740 1.00 88.25 105 GLU A CA 1
ATOM 827 C C . GLU A 1 105 ? 8.946 -17.375 -12.470 1.00 88.25 105 GLU A C 1
ATOM 829 O O . GLU A 1 105 ? 9.712 -16.642 -11.842 1.00 88.25 105 GLU A O 1
ATOM 834 N N . THR A 1 106 ? 8.767 -17.269 -13.784 1.00 91.62 106 THR A N 1
ATOM 835 C CA . THR A 1 106 ? 9.364 -16.220 -14.619 1.00 91.62 106 THR A CA 1
ATOM 836 C C . THR A 1 106 ? 8.419 -15.027 -14.745 1.00 91.62 106 THR A C 1
ATOM 838 O O . THR A 1 106 ? 7.217 -15.210 -14.925 1.00 91.62 106 THR A O 1
ATOM 841 N N . GLY A 1 107 ? 8.963 -13.812 -14.697 1.00 93.19 107 GLY A N 1
ATOM 842 C CA . GLY A 1 107 ? 8.173 -12.583 -14.813 1.00 93.19 107 GLY A CA 1
ATOM 843 C C . GLY A 1 107 ? 7.861 -12.151 -16.250 1.00 93.19 107 GLY A C 1
ATOM 844 O O . GLY A 1 107 ? 8.328 -12.761 -17.214 1.00 93.19 107 GLY A O 1
ATOM 845 N N . HIS A 1 108 ? 7.093 -11.067 -16.401 1.00 95.31 108 HIS A N 1
ATOM 846 C CA . HIS A 1 108 ? 6.600 -10.573 -17.702 1.00 95.31 108 HIS A CA 1
ATOM 847 C C . HIS A 1 108 ? 7.702 -10.213 -18.702 1.00 95.31 108 HIS A C 1
ATOM 849 O O . HIS A 1 108 ? 7.512 -10.331 -19.911 1.00 95.31 108 HIS A O 1
ATOM 855 N N . LEU A 1 109 ? 8.854 -9.757 -18.205 1.00 96.81 109 LEU A N 1
ATOM 856 C CA . LEU A 1 109 ? 9.975 -9.283 -19.020 1.00 96.81 109 LEU A CA 1
ATOM 857 C C . LEU A 1 109 ? 11.139 -10.280 -19.043 1.00 96.81 109 LEU A C 1
ATOM 859 O O . LEU A 1 109 ? 12.249 -9.922 -19.438 1.00 96.81 109 LEU A O 1
ATOM 863 N N . TRP A 1 110 ? 10.895 -11.524 -18.624 1.00 95.00 110 TRP A N 1
ATOM 864 C CA . TRP A 1 110 ? 11.912 -12.564 -18.577 1.00 95.00 110 TRP A CA 1
ATOM 865 C C . TRP A 1 110 ? 12.442 -12.911 -19.976 1.00 95.00 110 TRP A C 1
ATOM 867 O O . TRP A 1 110 ? 11.677 -13.129 -20.918 1.00 95.00 110 TRP A O 1
ATOM 877 N N . CYS A 1 111 ? 13.765 -13.002 -20.074 1.00 94.25 111 CYS A N 1
ATOM 878 C CA . CYS A 1 111 ? 14.494 -13.656 -21.156 1.00 94.25 111 CYS A CA 1
ATOM 879 C C . CYS A 1 111 ? 15.408 -14.690 -20.498 1.00 94.25 111 CYS A C 1
ATOM 881 O O . CYS A 1 111 ? 16.054 -14.351 -19.508 1.00 94.25 111 CYS A O 1
ATOM 883 N N . ASP A 1 112 ? 15.465 -15.918 -21.009 1.00 92.50 112 ASP A N 1
ATOM 884 C CA . ASP A 1 112 ? 16.357 -16.933 -20.441 1.00 92.50 112 ASP A CA 1
ATOM 885 C C . ASP A 1 112 ? 17.820 -16.458 -20.537 1.00 92.50 112 ASP A C 1
ATOM 887 O O . ASP A 1 112 ? 18.293 -16.196 -21.646 1.00 92.50 112 ASP A O 1
ATOM 891 N N . PRO A 1 113 ? 18.529 -16.271 -19.405 1.00 93.31 113 PRO A N 1
ATOM 892 C CA . PRO A 1 113 ? 19.905 -15.799 -19.435 1.00 93.31 113 PRO A CA 1
ATOM 893 C C . PRO A 1 113 ? 20.903 -16.910 -19.781 1.00 93.31 113 PRO A C 1
ATOM 895 O O . PRO A 1 113 ? 22.061 -16.597 -20.063 1.00 93.31 113 PRO A O 1
ATOM 898 N N . VAL A 1 114 ? 20.505 -18.187 -19.731 1.00 93.62 114 VAL A N 1
ATOM 899 C CA . VAL A 1 114 ? 21.419 -19.317 -19.927 1.00 93.62 114 VAL A CA 1
ATOM 900 C C . VAL A 1 114 ? 21.801 -19.435 -21.401 1.00 93.62 114 VAL A C 1
ATOM 902 O O . VAL A 1 114 ? 20.959 -19.616 -22.277 1.00 93.62 114 VAL A O 1
ATOM 905 N N . GLN A 1 115 ? 23.098 -19.337 -21.674 1.00 92.88 115 GLN A N 1
ATOM 906 C CA . GLN A 1 115 ? 23.670 -19.485 -23.006 1.00 92.88 115 GLN A CA 1
ATOM 907 C C . GLN A 1 115 ? 23.955 -20.959 -23.326 1.00 92.88 115 GLN A C 1
ATOM 909 O O . GLN A 1 115 ? 24.025 -21.812 -22.440 1.00 92.88 115 GLN A O 1
ATOM 914 N N . ALA A 1 116 ? 24.173 -21.266 -24.609 1.00 91.81 116 ALA A N 1
ATOM 915 C CA . ALA A 1 116 ? 24.456 -22.630 -25.067 1.00 91.81 116 ALA A CA 1
ATOM 916 C C . ALA A 1 116 ? 25.730 -23.242 -24.447 1.00 91.81 116 ALA A C 1
ATOM 918 O O . ALA A 1 116 ? 25.840 -24.461 -24.349 1.00 91.81 116 ALA A O 1
ATOM 919 N N . ASP A 1 117 ? 26.679 -22.407 -24.018 1.00 91.75 117 ASP A N 1
ATOM 920 C CA . ASP A 1 117 ? 27.920 -22.811 -23.346 1.00 91.75 117 ASP A CA 1
ATOM 921 C C . ASP A 1 117 ? 27.783 -22.929 -21.811 1.00 91.75 117 ASP A C 1
ATOM 923 O O . ASP A 1 117 ? 28.769 -23.181 -21.118 1.00 91.75 117 ASP A O 1
ATOM 927 N N . GLY A 1 118 ? 26.571 -22.757 -21.269 1.00 89.88 118 GLY A N 1
ATOM 928 C CA . GLY A 1 118 ? 26.285 -22.810 -19.835 1.00 89.88 118 GLY A CA 1
ATOM 929 C C . GLY A 1 118 ? 26.629 -21.531 -19.066 1.00 89.88 118 GLY A C 1
ATOM 930 O O . GLY A 1 118 ? 26.474 -21.502 -17.844 1.00 89.88 118 GLY A O 1
ATOM 931 N N . THR A 1 119 ? 27.083 -20.473 -19.746 1.00 91.94 119 THR A N 1
ATOM 932 C CA . THR A 1 119 ? 27.269 -19.152 -19.131 1.00 91.94 119 THR A CA 1
ATOM 933 C C . THR A 1 119 ? 25.943 -18.402 -18.997 1.00 91.94 119 THR A C 1
ATOM 935 O O . THR A 1 119 ? 24.926 -18.781 -19.578 1.00 91.94 119 THR A O 1
ATOM 938 N N . PHE A 1 120 ? 25.940 -17.333 -18.199 1.00 92.88 120 PHE A N 1
ATOM 939 C CA . PHE A 1 120 ? 24.772 -16.479 -17.997 1.00 92.88 120 PHE A CA 1
ATOM 940 C C . PHE A 1 120 ? 25.001 -15.117 -18.658 1.00 92.88 120 PHE A C 1
ATOM 942 O O . PHE A 1 120 ? 26.007 -14.462 -18.385 1.00 92.88 120 PHE A O 1
ATOM 949 N N . ASP A 1 121 ? 24.051 -14.657 -19.472 1.00 94.62 121 ASP A N 1
ATOM 950 C CA . ASP A 1 121 ? 24.023 -13.298 -20.016 1.00 94.62 121 ASP A CA 1
ATOM 951 C C . ASP A 1 121 ? 22.635 -12.666 -19.881 1.00 94.62 121 ASP A C 1
ATOM 953 O O . ASP A 1 121 ? 21.656 -13.084 -20.496 1.00 94.62 121 ASP A O 1
ATOM 957 N N . TYR A 1 122 ? 22.559 -11.600 -19.090 1.00 95.62 122 TYR A N 1
ATOM 958 C CA . TYR A 1 122 ? 21.320 -10.867 -18.842 1.00 95.62 122 TYR A CA 1
ATOM 959 C C . TYR A 1 122 ? 21.139 -9.661 -19.772 1.00 95.62 122 TYR A C 1
ATOM 961 O O . TYR A 1 122 ? 20.172 -8.908 -19.624 1.00 95.62 122 TYR A O 1
ATOM 969 N N . LYS A 1 123 ? 22.039 -9.440 -20.741 1.00 96.25 123 LYS A N 1
ATOM 970 C CA . LYS A 1 123 ? 21.986 -8.280 -21.642 1.00 96.25 123 LYS A CA 1
ATOM 971 C C . LYS A 1 123 ? 20.673 -8.195 -22.421 1.00 96.25 123 LYS A C 1
ATOM 973 O O . LYS A 1 123 ? 20.068 -7.125 -22.457 1.00 96.25 123 LYS A O 1
ATOM 978 N N . GLN A 1 124 ? 20.199 -9.308 -22.982 1.00 95.94 124 GLN A N 1
ATOM 979 C CA . GLN A 1 124 ? 18.933 -9.338 -23.723 1.00 95.94 124 GLN A CA 1
ATOM 980 C C . GLN A 1 124 ? 17.747 -8.948 -22.828 1.00 95.94 124 GLN A C 1
ATOM 982 O O . GLN A 1 124 ? 16.883 -8.173 -23.241 1.00 95.94 124 GLN A O 1
ATOM 987 N N . MET A 1 125 ? 17.727 -9.442 -21.585 1.00 97.00 125 MET A N 1
ATOM 988 C CA . MET A 1 125 ? 16.706 -9.080 -20.601 1.00 97.00 125 MET A CA 1
ATOM 989 C C . MET A 1 125 ? 16.786 -7.588 -20.249 1.00 97.00 125 MET A C 1
ATOM 991 O O . MET A 1 125 ? 15.760 -6.911 -20.221 1.00 97.00 125 MET A O 1
ATOM 995 N N . LEU A 1 126 ? 17.993 -7.044 -20.050 1.00 97.94 126 LEU A N 1
ATOM 996 C CA . LEU A 1 126 ? 18.209 -5.618 -19.784 1.00 97.94 126 LEU A CA 1
ATOM 997 C C . LEU A 1 126 ? 17.726 -4.735 -20.940 1.00 97.94 126 LEU A C 1
ATOM 999 O O . LEU A 1 126 ? 17.087 -3.714 -20.694 1.00 97.94 126 LEU A O 1
ATOM 1003 N N . ASP A 1 127 ? 18.017 -5.114 -22.184 1.00 98.12 127 ASP A N 1
ATOM 1004 C CA . ASP A 1 127 ? 17.570 -4.390 -23.375 1.00 98.12 127 ASP A CA 1
ATOM 1005 C C . ASP A 1 127 ? 16.041 -4.432 -23.517 1.00 98.12 127 ASP A C 1
ATOM 1007 O O . ASP A 1 127 ? 15.424 -3.386 -23.738 1.00 98.12 127 ASP A O 1
ATOM 1011 N N . LYS A 1 128 ? 15.418 -5.601 -23.297 1.00 98.19 128 LYS A N 1
ATOM 1012 C CA . LYS A 1 128 ? 13.953 -5.756 -23.280 1.00 98.19 128 LYS A CA 1
ATOM 1013 C C . LYS A 1 128 ? 13.313 -4.892 -22.191 1.00 98.19 128 LYS A C 1
ATOM 1015 O O . LYS A 1 128 ? 12.380 -4.144 -22.477 1.00 98.19 128 LYS A O 1
ATOM 1020 N N . CYS A 1 129 ? 13.847 -4.926 -20.970 1.00 98.38 129 CYS A N 1
ATOM 1021 C CA . CYS A 1 129 ? 13.354 -4.115 -19.856 1.00 98.38 129 CYS A CA 1
ATOM 1022 C C . CYS A 1 129 ? 13.514 -2.619 -20.118 1.00 98.38 129 CYS A C 1
ATOM 1024 O O . CYS A 1 129 ? 12.595 -1.843 -19.870 1.00 98.38 129 CYS A O 1
ATOM 1026 N N . TYR A 1 130 ? 14.669 -2.205 -20.635 1.00 98.69 130 TYR A N 1
ATOM 1027 C CA . TYR A 1 130 ? 14.921 -0.807 -20.956 1.00 98.69 130 TYR A CA 1
ATOM 1028 C C . TYR A 1 130 ? 13.915 -0.288 -21.984 1.00 98.69 130 TYR A C 1
ATOM 1030 O O . TYR A 1 130 ? 13.339 0.777 -21.776 1.00 98.69 130 TYR A O 1
ATOM 1038 N N . LEU A 1 131 ? 13.670 -1.052 -23.052 1.00 98.50 131 LEU A N 1
ATOM 1039 C CA . LEU A 1 131 ? 12.702 -0.676 -24.076 1.00 98.50 131 LEU A CA 1
ATOM 1040 C C . LEU A 1 131 ? 11.278 -0.587 -23.505 1.00 98.50 131 LEU A C 1
ATOM 1042 O O . LEU A 1 131 ? 10.587 0.385 -23.789 1.00 98.50 131 LEU A O 1
ATOM 1046 N N . PHE A 1 132 ? 10.879 -1.537 -22.652 1.00 98.81 132 PHE A N 1
ATOM 1047 C CA . PHE A 1 132 ? 9.591 -1.498 -21.953 1.00 98.81 132 PHE A CA 1
ATOM 1048 C C . PHE A 1 132 ? 9.432 -0.228 -21.112 1.00 98.81 132 PHE A C 1
ATOM 1050 O O . PHE A 1 132 ? 8.529 0.568 -21.358 1.00 98.81 132 PHE A O 1
ATOM 1057 N N . PHE A 1 133 ? 10.326 0.003 -20.146 1.00 98.75 133 PHE A N 1
ATOM 1058 C CA . PHE A 1 133 ? 10.180 1.128 -19.219 1.00 98.75 133 PHE A CA 1
ATOM 1059 C C . PHE A 1 133 ? 10.348 2.479 -19.909 1.00 98.75 133 PHE A C 1
ATOM 1061 O O . PHE A 1 133 ? 9.654 3.424 -19.544 1.00 98.75 133 PHE A O 1
ATOM 1068 N N . LYS A 1 134 ? 11.221 2.583 -20.919 1.00 98.62 134 LYS A N 1
ATOM 1069 C CA . LYS A 1 134 ? 11.334 3.789 -21.745 1.00 98.62 134 LYS A CA 1
ATOM 1070 C C . LYS A 1 134 ? 9.995 4.093 -22.422 1.00 98.62 134 LYS A C 1
ATOM 1072 O O . LYS A 1 134 ? 9.456 5.169 -22.203 1.00 98.62 134 LYS A O 1
ATOM 1077 N N . THR A 1 135 ? 9.445 3.142 -23.181 1.00 98.81 135 THR A N 1
ATOM 1078 C CA . THR A 1 135 ? 8.170 3.316 -23.897 1.00 98.81 135 THR A CA 1
ATOM 1079 C C . THR A 1 135 ? 7.015 3.618 -22.942 1.00 98.81 135 THR A C 1
ATOM 1081 O O . THR A 1 135 ? 6.232 4.532 -23.187 1.00 98.81 135 THR A O 1
ATOM 1084 N N . TYR A 1 136 ? 6.940 2.898 -21.823 1.00 98.81 136 TYR A N 1
ATOM 1085 C CA . TYR A 1 136 ? 5.916 3.099 -20.805 1.00 98.81 136 TYR A CA 1
ATOM 1086 C C . TYR A 1 136 ? 5.983 4.503 -20.188 1.00 98.81 136 TYR A C 1
ATOM 1088 O O . TYR A 1 136 ? 4.982 5.215 -20.141 1.00 98.81 136 TYR A O 1
ATOM 1096 N N . PHE A 1 137 ? 7.167 4.953 -19.763 1.00 98.69 137 PHE A N 1
ATOM 1097 C CA . PHE A 1 137 ? 7.315 6.283 -19.173 1.00 98.69 137 PHE A CA 1
ATOM 1098 C C . PHE A 1 137 ? 7.267 7.422 -20.194 1.00 98.69 137 PHE A C 1
ATOM 1100 O O . PHE A 1 137 ? 6.909 8.532 -19.809 1.00 98.69 137 PHE A O 1
ATOM 1107 N N . ASP A 1 138 ? 7.580 7.176 -21.469 1.00 98.62 138 ASP A N 1
ATOM 1108 C CA . ASP A 1 138 ? 7.356 8.147 -22.545 1.00 98.62 138 ASP A CA 1
ATOM 1109 C C . ASP A 1 138 ? 5.853 8.444 -22.659 1.00 98.62 138 ASP A C 1
ATOM 1111 O O . ASP A 1 138 ? 5.451 9.607 -22.704 1.00 98.62 138 ASP A O 1
ATOM 1115 N N . HIS A 1 139 ? 5.017 7.404 -22.598 1.00 98.62 139 HIS A N 1
ATOM 1116 C CA . HIS A 1 139 ? 3.563 7.545 -22.605 1.00 98.62 139 HIS A CA 1
ATOM 1117 C C . HIS A 1 139 ? 3.025 8.229 -21.338 1.00 98.62 139 HIS A C 1
ATOM 1119 O O . HIS A 1 139 ? 2.195 9.133 -21.435 1.00 98.62 139 HIS A O 1
ATOM 1125 N N . VAL A 1 140 ? 3.542 7.881 -20.151 1.00 98.50 140 VAL A N 1
ATOM 1126 C CA . VAL A 1 140 ? 3.181 8.580 -18.901 1.00 98.50 140 VAL A CA 1
ATOM 1127 C C . VAL A 1 140 ? 3.554 10.061 -18.978 1.00 98.50 140 VAL A C 1
ATOM 1129 O O . VAL A 1 140 ? 2.736 10.919 -18.651 1.00 98.50 140 VAL A O 1
ATOM 1132 N N . LYS A 1 141 ? 4.770 10.382 -19.435 1.00 97.94 141 LYS A N 1
ATOM 1133 C CA . LYS A 1 141 ? 5.243 11.763 -19.585 1.00 97.94 141 LYS A CA 1
ATOM 1134 C C . LYS A 1 141 ? 4.353 12.554 -20.542 1.00 97.94 141 LYS A C 1
ATOM 1136 O O . LYS A 1 141 ? 3.977 13.670 -20.201 1.00 97.94 141 LYS A O 1
ATOM 1141 N N . ALA A 1 142 ? 4.022 11.991 -21.704 1.00 97.94 142 ALA A N 1
ATOM 1142 C CA . ALA A 1 142 ? 3.203 12.661 -22.714 1.00 97.94 142 ALA A CA 1
ATOM 1143 C C . ALA A 1 142 ? 1.815 13.053 -22.177 1.00 97.94 142 ALA A C 1
ATOM 1145 O O . ALA A 1 142 ? 1.332 14.140 -22.471 1.00 97.94 142 ALA A O 1
ATOM 1146 N N . ASN A 1 143 ? 1.214 12.212 -21.330 1.00 97.81 143 ASN A N 1
ATOM 1147 C CA . ASN A 1 143 ? -0.117 12.449 -20.759 1.00 97.81 143 ASN A CA 1
ATOM 1148 C C . ASN A 1 143 ? -0.118 13.230 -19.431 1.00 97.81 143 ASN A C 1
ATOM 1150 O O . ASN A 1 143 ? -1.180 13.539 -18.891 1.00 97.81 143 ASN A O 1
ATOM 1154 N N . THR A 1 144 ? 1.059 13.553 -18.886 1.00 96.12 144 THR A N 1
ATOM 1155 C CA . THR A 1 144 ? 1.206 14.265 -17.601 1.00 96.12 144 THR A CA 1
ATOM 1156 C C . THR A 1 144 ? 2.247 15.386 -17.667 1.00 96.12 144 THR A C 1
ATOM 1158 O O . THR A 1 144 ? 2.843 15.757 -16.656 1.00 96.12 144 THR A O 1
ATOM 1161 N N . GLU A 1 145 ? 2.503 15.936 -18.856 1.00 94.94 145 GLU A N 1
ATOM 1162 C CA . GLU A 1 145 ? 3.664 16.793 -19.125 1.00 94.94 145 GLU A CA 1
ATOM 1163 C C . GLU A 1 145 ? 3.770 18.004 -18.178 1.00 94.94 145 GLU A C 1
ATOM 1165 O O . GLU A 1 145 ? 4.855 18.300 -17.660 1.00 94.94 145 GLU A O 1
ATOM 1170 N N . SER A 1 146 ? 2.638 18.658 -17.898 1.00 91.00 146 SER A N 1
ATOM 1171 C CA . SER A 1 146 ? 2.549 19.838 -17.027 1.00 91.00 146 SER A CA 1
ATOM 1172 C C . SER A 1 146 ? 3.104 19.572 -15.623 1.00 91.00 146 SER A C 1
ATOM 1174 O O . SER A 1 146 ? 3.874 20.375 -15.094 1.00 91.00 146 SER A O 1
ATOM 1176 N N . VAL A 1 147 ? 2.783 18.415 -15.039 1.00 92.44 147 VAL A N 1
ATOM 1177 C CA . VAL A 1 147 ? 3.215 18.008 -13.692 1.00 92.44 147 VAL A CA 1
ATOM 1178 C C . VAL A 1 147 ? 4.512 17.192 -13.708 1.00 92.44 147 VAL A C 1
ATOM 1180 O O . VAL A 1 147 ? 5.261 17.193 -12.727 1.00 92.44 147 VAL A O 1
ATOM 1183 N N . TRP A 1 148 ? 4.831 16.527 -14.821 1.00 95.31 148 TRP A N 1
ATOM 1184 C CA . TRP A 1 148 ? 6.074 15.781 -15.029 1.00 95.31 148 TRP A CA 1
ATOM 1185 C C . TRP A 1 148 ? 7.294 16.705 -15.052 1.00 95.31 148 TRP A C 1
ATOM 1187 O O . TRP A 1 148 ? 8.326 16.434 -14.419 1.00 95.31 148 TRP A O 1
ATOM 1197 N N . ASN A 1 149 ? 7.188 17.823 -15.775 1.00 94.06 149 ASN A N 1
ATOM 1198 C CA . ASN A 1 149 ? 8.295 18.758 -15.966 1.00 94.06 149 ASN A CA 1
ATOM 1199 C C . ASN A 1 149 ? 8.709 19.464 -14.668 1.00 94.06 149 ASN A C 1
ATOM 1201 O O . ASN A 1 149 ? 9.878 19.815 -14.520 1.00 94.06 149 ASN A O 1
ATOM 1205 N N . LEU A 1 150 ? 7.804 19.565 -13.693 1.00 92.38 150 LEU A N 1
ATOM 1206 C CA . LEU A 1 150 ? 8.074 20.142 -12.374 1.00 92.38 150 LEU A CA 1
ATOM 1207 C C . LEU A 1 150 ? 8.908 19.221 -11.463 1.00 92.38 150 LEU A C 1
ATOM 1209 O O . LEU A 1 150 ? 9.566 19.698 -10.538 1.00 92.38 150 LEU A O 1
ATOM 1213 N N . GLY A 1 151 ? 8.915 17.905 -11.704 1.00 90.56 151 GLY A N 1
ATOM 1214 C CA . GLY A 1 151 ? 9.625 16.947 -10.849 1.00 90.56 151 GLY A CA 1
ATOM 1215 C C . GLY A 1 151 ? 9.196 17.064 -9.381 1.00 90.56 151 GLY A C 1
ATOM 1216 O O . GLY A 1 151 ? 8.019 16.972 -9.057 1.00 90.56 151 GLY A O 1
ATOM 1217 N N . GLY A 1 152 ? 10.155 17.276 -8.482 1.00 88.31 152 GLY A N 1
ATOM 1218 C CA . GLY A 1 152 ? 9.943 17.494 -7.050 1.00 88.31 152 GLY A CA 1
ATOM 1219 C C . GLY A 1 152 ? 9.591 18.932 -6.649 1.00 88.31 152 GLY A C 1
ATOM 1220 O O . GLY A 1 152 ? 9.313 19.164 -5.467 1.00 88.31 152 GLY A O 1
ATOM 1221 N N . ALA A 1 153 ? 9.583 19.890 -7.585 1.00 89.38 153 ALA A N 1
ATOM 1222 C CA . ALA A 1 153 ? 9.195 21.278 -7.321 1.00 89.38 153 ALA A CA 1
ATOM 1223 C C . ALA A 1 153 ? 7.727 21.382 -6.838 1.00 89.38 153 ALA A C 1
ATOM 1225 O O . ALA A 1 153 ? 6.968 20.406 -6.928 1.00 89.38 153 ALA A O 1
ATOM 1226 N N . PRO A 1 154 ? 7.291 22.527 -6.276 1.00 86.50 154 PRO A N 1
ATOM 1227 C CA . PRO A 1 154 ? 5.881 22.751 -5.951 1.00 86.50 154 PRO A CA 1
ATOM 1228 C C . PRO A 1 154 ? 4.970 22.456 -7.155 1.00 86.50 154 PRO A C 1
ATOM 1230 O O . PRO A 1 154 ? 5.299 22.820 -8.278 1.00 86.50 154 PRO A O 1
ATOM 1233 N N . GLY A 1 155 ? 3.865 21.738 -6.930 1.00 84.94 155 GLY A N 1
ATOM 1234 C CA . GLY A 1 155 ? 2.952 21.281 -7.991 1.00 84.94 155 GLY A CA 1
ATOM 1235 C C . GLY A 1 155 ? 3.377 19.998 -8.725 1.00 84.94 155 GLY A C 1
ATOM 1236 O O . GLY A 1 155 ? 2.519 19.292 -9.241 1.00 84.94 155 GLY A O 1
ATOM 1237 N N . GLY A 1 156 ? 4.664 19.636 -8.723 1.00 89.38 156 GLY A N 1
ATOM 1238 C CA . GLY A 1 156 ? 5.153 18.397 -9.333 1.00 89.38 156 GLY A CA 1
ATOM 1239 C C . GLY A 1 156 ? 5.017 17.177 -8.417 1.00 89.38 156 GLY A C 1
ATOM 1240 O O . GLY A 1 156 ? 5.343 17.246 -7.223 1.00 89.38 156 GLY A O 1
ATOM 1241 N N . TYR A 1 157 ? 4.537 16.060 -8.977 1.00 90.00 157 TYR A N 1
ATOM 1242 C CA . TYR A 1 157 ? 4.345 14.806 -8.234 1.00 90.00 157 TYR A CA 1
ATOM 1243 C C . TYR A 1 157 ? 4.519 13.514 -9.061 1.00 90.00 157 TYR A C 1
ATOM 1245 O O . TYR A 1 157 ? 4.902 12.496 -8.482 1.00 90.00 157 TYR A O 1
ATOM 1253 N N . VAL A 1 158 ? 4.333 13.526 -10.390 1.00 94.06 158 VAL A N 1
ATOM 1254 C CA . VAL A 1 158 ? 4.468 12.313 -11.231 1.00 94.06 158 VAL A CA 1
ATOM 1255 C C . VAL A 1 158 ? 5.925 11.864 -11.373 1.00 94.06 158 VAL A C 1
ATOM 1257 O O . VAL A 1 158 ? 6.264 10.730 -11.036 1.00 94.06 158 VAL A O 1
ATOM 1260 N N . ALA A 1 159 ? 6.818 12.759 -11.805 1.00 95.06 159 ALA A N 1
ATOM 1261 C CA . ALA A 1 159 ? 8.243 12.466 -11.991 1.00 95.06 159 ALA A CA 1
ATOM 1262 C C . ALA A 1 159 ? 9.034 12.544 -10.668 1.00 95.06 159 ALA A C 1
ATOM 1264 O O . ALA A 1 159 ? 10.082 13.187 -10.585 1.00 95.06 159 ALA A O 1
ATOM 1265 N N . THR A 1 160 ? 8.503 11.913 -9.620 1.00 94.12 160 THR A N 1
ATOM 1266 C CA . THR A 1 160 ? 9.093 11.815 -8.278 1.00 94.12 160 THR A CA 1
ATOM 1267 C C . THR A 1 160 ? 9.240 10.349 -7.874 1.00 94.12 160 THR A C 1
ATOM 1269 O O . THR A 1 160 ? 8.660 9.470 -8.504 1.00 94.12 160 THR A O 1
ATOM 1272 N N . THR A 1 161 ? 9.988 10.055 -6.802 1.00 93.94 161 THR A N 1
ATOM 1273 C CA . THR A 1 161 ? 10.167 8.659 -6.349 1.00 93.94 161 THR A CA 1
ATOM 1274 C C . THR A 1 161 ? 8.825 7.944 -6.120 1.00 93.94 161 THR A C 1
ATOM 1276 O O . THR A 1 161 ? 8.664 6.816 -6.570 1.00 93.94 161 THR A O 1
ATOM 1279 N N . ILE A 1 162 ? 7.854 8.593 -5.461 1.00 93.81 162 ILE A N 1
ATOM 1280 C CA . ILE A 1 162 ? 6.530 8.002 -5.204 1.00 93.81 162 ILE A CA 1
ATOM 1281 C C . ILE A 1 162 ? 5.758 7.762 -6.507 1.00 93.81 162 ILE A C 1
ATOM 1283 O O . ILE A 1 162 ? 5.290 6.650 -6.727 1.00 93.81 162 ILE A O 1
ATOM 1287 N N . GLY A 1 163 ? 5.695 8.755 -7.400 1.00 95.31 163 GLY A N 1
ATOM 1288 C CA . GLY A 1 163 ? 4.975 8.629 -8.668 1.00 95.31 163 GLY A CA 1
ATOM 1289 C C . GLY A 1 163 ? 5.541 7.512 -9.546 1.00 95.31 163 GLY A C 1
ATOM 1290 O O . GLY A 1 163 ? 4.798 6.633 -9.976 1.00 95.31 163 GLY A O 1
ATOM 1291 N N . ILE A 1 164 ? 6.864 7.473 -9.725 1.00 97.12 164 ILE A N 1
ATOM 1292 C CA . ILE A 1 164 ? 7.540 6.426 -10.504 1.00 97.12 164 ILE A CA 1
ATOM 1293 C C . ILE A 1 164 ? 7.291 5.038 -9.916 1.00 97.12 164 ILE A C 1
ATOM 1295 O O . ILE A 1 164 ? 6.983 4.111 -10.660 1.00 97.12 164 ILE A O 1
ATOM 1299 N N . VAL A 1 165 ? 7.366 4.884 -8.593 1.00 97.06 165 VAL A N 1
ATOM 1300 C CA . VAL A 1 165 ? 7.081 3.603 -7.938 1.00 97.06 165 VAL A CA 1
ATOM 1301 C C . VAL A 1 165 ? 5.628 3.165 -8.149 1.00 97.06 165 VAL A C 1
ATOM 1303 O O . VAL A 1 165 ? 5.403 1.996 -8.470 1.00 97.06 165 VAL A O 1
ATOM 1306 N N . CYS A 1 166 ? 4.654 4.074 -8.021 1.00 97.25 166 CYS A N 1
ATOM 1307 C CA . CYS A 1 166 ? 3.250 3.756 -8.290 1.00 97.25 166 CYS A CA 1
ATOM 1308 C C . CYS A 1 166 ? 3.062 3.278 -9.734 1.00 97.25 166 CYS A C 1
ATOM 1310 O O . CYS A 1 166 ? 2.495 2.212 -9.960 1.00 97.25 166 CYS A O 1
ATOM 1312 N N . PHE A 1 167 ? 3.612 4.010 -10.705 1.00 98.25 167 PHE A N 1
ATOM 1313 C CA . PHE A 1 167 ? 3.512 3.658 -12.120 1.00 98.25 167 PHE A CA 1
ATOM 1314 C C . PHE A 1 167 ? 4.202 2.330 -12.470 1.00 98.25 167 PHE A C 1
ATOM 1316 O O . PHE A 1 167 ? 3.667 1.590 -13.292 1.00 98.25 167 PHE A O 1
ATOM 1323 N N . ILE A 1 168 ? 5.329 1.987 -11.831 1.00 98.56 168 ILE A N 1
ATOM 1324 C CA . ILE A 1 168 ? 5.979 0.668 -11.978 1.00 98.56 168 ILE A CA 1
ATOM 1325 C C . ILE A 1 168 ? 5.044 -0.451 -11.505 1.00 98.56 168 ILE A C 1
ATOM 1327 O O . ILE A 1 168 ? 4.878 -1.450 -12.201 1.00 98.56 168 ILE A O 1
ATOM 1331 N N . ARG A 1 169 ? 4.413 -0.290 -10.337 1.00 98.06 169 ARG A N 1
ATOM 1332 C CA . ARG A 1 169 ? 3.502 -1.307 -9.790 1.00 98.06 169 ARG A CA 1
ATOM 1333 C C . ARG A 1 169 ? 2.230 -1.448 -10.627 1.00 98.06 169 ARG A C 1
ATOM 1335 O O . ARG A 1 169 ? 1.812 -2.572 -10.889 1.00 98.06 169 ARG A O 1
ATOM 1342 N N . ILE A 1 170 ? 1.673 -0.334 -11.107 1.00 98.50 170 ILE A N 1
ATOM 1343 C CA . ILE A 1 170 ? 0.518 -0.349 -12.015 1.00 98.50 170 ILE A CA 1
ATOM 1344 C C . ILE A 1 170 ? 0.844 -1.060 -13.326 1.00 98.50 170 ILE A C 1
ATOM 1346 O O . ILE A 1 170 ? 0.071 -1.922 -13.728 1.00 98.50 170 ILE A O 1
ATOM 1350 N N . ALA A 1 171 ? 2.005 -0.798 -13.938 1.00 98.56 171 ALA A N 1
ATOM 1351 C CA . ALA A 1 171 ? 2.445 -1.541 -15.120 1.00 98.56 171 ALA A CA 1
ATOM 1352 C C . ALA A 1 171 ? 2.417 -3.055 -14.872 1.00 98.56 171 ALA A C 1
ATOM 1354 O O . ALA A 1 171 ? 1.856 -3.799 -15.668 1.00 98.56 171 ALA A O 1
ATOM 1355 N N . SER A 1 172 ? 2.963 -3.510 -13.742 1.00 98.19 172 SER A N 1
ATOM 1356 C CA . SER A 1 172 ? 2.939 -4.931 -13.392 1.00 98.19 172 SER A CA 1
ATOM 1357 C C . SER A 1 172 ? 1.520 -5.475 -13.242 1.00 98.19 172 SER A C 1
ATOM 1359 O O . SER A 1 172 ? 1.242 -6.556 -13.748 1.00 98.19 172 SER A O 1
ATOM 1361 N N . ASN A 1 173 ? 0.629 -4.759 -12.549 1.00 98.06 173 ASN A N 1
ATOM 1362 C CA . ASN A 1 173 ? -0.744 -5.224 -12.340 1.00 98.06 173 ASN A CA 1
ATOM 1363 C C . ASN A 1 173 ? -1.535 -5.282 -13.649 1.00 98.06 173 ASN A C 1
ATOM 1365 O O . ASN A 1 173 ? -2.304 -6.216 -13.851 1.00 98.06 173 ASN A O 1
ATOM 1369 N N . LEU A 1 174 ? -1.318 -4.322 -14.548 1.00 98.31 174 LEU A N 1
ATOM 1370 C CA . LEU A 1 174 ? -1.913 -4.337 -15.881 1.00 98.31 174 LEU A CA 1
ATOM 1371 C C . LEU A 1 174 ? -1.405 -5.517 -16.707 1.00 98.31 174 LEU A C 1
ATOM 1373 O O . LEU A 1 174 ? -2.203 -6.183 -17.351 1.00 98.31 174 LEU A O 1
ATOM 1377 N N . LEU A 1 175 ? -0.108 -5.831 -16.654 1.00 98.06 175 LEU A N 1
ATOM 1378 C CA . LEU A 1 175 ? 0.427 -7.003 -17.352 1.00 98.06 175 LEU A CA 1
ATOM 1379 C C . LEU A 1 175 ? -0.082 -8.328 -16.768 1.00 98.06 175 LEU A C 1
ATOM 1381 O O . LEU A 1 175 ? -0.278 -9.279 -17.524 1.00 98.06 175 LEU A O 1
ATOM 1385 N N . ASP A 1 176 ? -0.322 -8.410 -15.459 1.00 96.62 176 ASP A N 1
ATOM 1386 C CA . ASP A 1 176 ? -0.989 -9.573 -14.860 1.00 96.62 176 ASP A CA 1
ATOM 1387 C C . ASP A 1 176 ? -2.431 -9.705 -15.379 1.00 96.62 176 ASP A C 1
ATOM 1389 O O . ASP A 1 176 ? -2.822 -10.775 -15.846 1.00 96.62 176 ASP A O 1
ATOM 1393 N N . PHE A 1 177 ? -3.182 -8.600 -15.384 1.00 96.75 177 PHE A N 1
ATOM 1394 C CA . PHE A 1 177 ? -4.547 -8.538 -15.907 1.00 96.75 177 PHE A CA 1
ATOM 1395 C C . PHE A 1 177 ? -4.617 -8.931 -17.391 1.00 96.75 177 PHE A C 1
ATOM 1397 O O . PHE A 1 177 ? -5.336 -9.856 -17.748 1.00 96.75 177 PHE A O 1
ATOM 1404 N N . ILE A 1 178 ? -3.815 -8.306 -18.252 1.00 96.12 178 ILE A N 1
ATOM 1405 C CA . ILE A 1 178 ? -3.796 -8.574 -19.698 1.00 96.12 178 ILE A CA 1
ATOM 1406 C C . ILE A 1 178 ? -3.431 -10.040 -19.975 1.00 96.12 178 ILE A C 1
ATOM 1408 O O . ILE A 1 178 ? -4.082 -10.708 -20.774 1.00 96.12 178 ILE A O 1
ATOM 1412 N N . LYS A 1 179 ? -2.449 -10.597 -19.256 1.00 94.56 179 LYS A N 1
ATOM 1413 C CA . LYS A 1 179 ? -2.078 -12.013 -19.391 1.00 94.56 179 LYS A CA 1
ATOM 1414 C C . LYS A 1 179 ? -3.232 -12.943 -19.009 1.00 94.56 179 LYS A C 1
ATOM 1416 O O . LYS A 1 179 ? -3.462 -13.939 -19.688 1.00 94.56 179 LYS A O 1
ATOM 1421 N N . GLN A 1 180 ? -3.931 -12.646 -17.915 1.00 92.38 180 GLN A N 1
ATOM 1422 C CA . GLN A 1 180 ? -5.004 -13.493 -17.397 1.00 92.38 180 GLN A CA 1
ATOM 1423 C C . GLN A 1 180 ? -6.289 -13.399 -18.229 1.00 92.38 180 GLN A C 1
ATOM 1425 O O . GLN A 1 180 ? -6.913 -14.424 -18.492 1.00 92.38 180 GLN A O 1
ATOM 1430 N N . TYR A 1 181 ? -6.685 -12.190 -18.624 1.00 88.75 181 TYR A N 1
ATOM 1431 C CA . TYR A 1 181 ? -7.978 -11.928 -19.258 1.00 88.75 181 TYR A CA 1
ATOM 1432 C C . TYR A 1 181 ? -7.913 -11.933 -20.788 1.00 88.75 181 TYR A C 1
ATOM 1434 O O . TYR A 1 181 ? -8.860 -12.384 -21.426 1.00 88.75 181 TYR A O 1
ATOM 1442 N N . GLU A 1 182 ? -6.804 -11.489 -21.388 1.00 85.56 182 GLU A N 1
ATOM 1443 C CA . GLU A 1 182 ? -6.620 -11.494 -22.850 1.00 85.56 182 GLU A CA 1
ATOM 1444 C C . GLU A 1 182 ? -5.817 -12.713 -23.341 1.00 85.56 182 GLU A C 1
ATOM 1446 O O . GLU A 1 182 ? -5.740 -12.962 -24.543 1.00 85.56 182 GLU A O 1
ATOM 1451 N N . GLY A 1 183 ? -5.237 -13.506 -22.428 1.00 87.62 183 GLY A N 1
ATOM 1452 C CA . GLY A 1 183 ? -4.453 -14.699 -22.770 1.00 87.62 183 GLY A CA 1
ATOM 1453 C C . GLY A 1 183 ? -3.107 -14.384 -23.430 1.00 87.62 183 GLY A C 1
ATOM 1454 O O . GLY A 1 183 ? -2.569 -15.215 -24.163 1.00 87.62 183 GLY A O 1
ATOM 1455 N N . GLU A 1 184 ? -2.574 -13.182 -23.202 1.00 90.88 184 GLU A N 1
ATOM 1456 C CA . GLU A 1 184 ? -1.374 -12.691 -23.878 1.00 90.88 184 GLU A CA 1
ATOM 1457 C C . GLU A 1 184 ? -0.083 -13.398 -23.433 1.00 90.88 184 GLU A C 1
ATOM 1459 O O . GLU A 1 184 ? 0.184 -13.597 -22.244 1.00 90.88 184 GLU A O 1
ATOM 1464 N N . ASP A 1 185 ? 0.770 -13.720 -24.411 1.00 91.25 185 ASP A N 1
ATOM 1465 C CA . ASP A 1 185 ? 2.107 -14.282 -24.195 1.00 91.25 185 ASP A CA 1
ATOM 1466 C C . ASP A 1 185 ? 3.190 -13.240 -24.512 1.00 91.25 185 ASP A C 1
ATOM 1468 O O . ASP A 1 185 ? 3.403 -12.825 -25.656 1.00 91.25 185 ASP A O 1
ATOM 1472 N N . TYR A 1 186 ? 3.922 -12.837 -23.475 1.00 94.62 186 TYR A N 1
ATOM 1473 C CA . TYR A 1 186 ? 4.982 -11.835 -23.563 1.00 94.62 186 TYR A CA 1
ATOM 1474 C C . TYR A 1 186 ? 6.331 -12.390 -24.036 1.00 94.62 186 TYR A C 1
ATOM 1476 O O . TYR A 1 186 ? 7.249 -11.610 -24.316 1.00 94.62 186 TYR A O 1
ATOM 1484 N N . SER A 1 187 ? 6.494 -13.715 -24.123 1.00 88.75 187 SER A N 1
ATOM 1485 C CA . SER A 1 187 ? 7.784 -14.355 -24.417 1.00 88.75 187 SER A CA 1
ATOM 1486 C C . SER A 1 187 ? 8.354 -13.924 -25.773 1.00 88.75 187 SER A C 1
ATOM 1488 O O . SER A 1 187 ? 9.551 -13.655 -25.885 1.00 88.75 187 SER A O 1
ATOM 1490 N N . LYS A 1 188 ? 7.483 -13.757 -26.774 1.00 88.69 188 LYS A N 1
ATOM 1491 C CA . LYS A 1 188 ? 7.843 -13.404 -28.158 1.00 88.69 188 LYS A CA 1
ATOM 1492 C C . LYS A 1 188 ? 7.752 -11.911 -28.476 1.00 88.69 188 LYS A C 1
ATOM 1494 O O . LYS A 1 188 ? 8.136 -11.513 -29.570 1.00 88.69 188 LYS A O 1
ATOM 1499 N N . LYS A 1 189 ? 7.256 -11.091 -27.547 1.00 95.69 189 LYS A N 1
ATOM 1500 C CA . LYS A 1 189 ? 7.088 -9.647 -27.747 1.00 95.69 189 LYS A CA 1
ATOM 1501 C C . LYS A 1 189 ? 8.327 -8.881 -27.290 1.00 95.69 189 LYS A C 1
ATOM 1503 O O . LYS A 1 189 ? 8.986 -9.236 -26.306 1.00 95.69 189 LYS A O 1
ATOM 1508 N N . SER A 1 190 ? 8.635 -7.798 -27.990 1.00 97.38 190 SER A N 1
ATOM 1509 C CA . SER A 1 190 ? 9.617 -6.810 -27.557 1.00 97.38 190 SER A CA 1
ATOM 1510 C C . SER A 1 190 ? 9.114 -6.036 -26.336 1.00 97.38 190 SER A C 1
ATOM 1512 O O . SER A 1 190 ? 7.919 -5.977 -26.053 1.00 97.38 190 SER A O 1
ATOM 1514 N N . GLY A 1 191 ? 10.029 -5.388 -25.610 1.00 98.00 191 GLY A N 1
ATOM 1515 C CA . GLY A 1 191 ? 9.645 -4.542 -24.477 1.00 98.00 191 GLY A CA 1
ATOM 1516 C C . GLY A 1 191 ? 8.683 -3.417 -24.871 1.00 98.00 191 GLY A C 1
ATOM 1517 O O . GLY A 1 191 ? 7.776 -3.099 -24.111 1.00 98.00 191 GLY A O 1
ATOM 1518 N N . LYS A 1 192 ? 8.840 -2.859 -26.080 1.00 98.44 192 LYS A N 1
ATOM 1519 C CA . LYS A 1 192 ? 7.966 -1.808 -26.611 1.00 98.44 192 LYS A CA 1
ATOM 1520 C C . LYS A 1 192 ? 6.535 -2.318 -26.776 1.00 98.44 192 LYS A C 1
ATOM 1522 O O . LYS A 1 192 ? 5.625 -1.701 -26.241 1.00 98.44 192 LYS A O 1
ATOM 1527 N N . GLU A 1 193 ? 6.364 -3.448 -27.460 1.00 98.25 193 GLU A N 1
ATOM 1528 C CA . GLU A 1 193 ? 5.042 -4.043 -27.693 1.00 98.25 193 GLU A CA 1
ATOM 1529 C C . GLU A 1 193 ? 4.343 -4.368 -26.370 1.00 98.25 193 GLU A C 1
ATOM 1531 O O . GLU A 1 193 ? 3.165 -4.079 -26.217 1.00 98.25 193 GLU A O 1
ATOM 1536 N N . ILE A 1 194 ? 5.075 -4.902 -25.383 1.00 98.38 194 ILE A N 1
ATOM 1537 C CA . ILE A 1 194 ? 4.517 -5.200 -24.054 1.00 98.38 194 ILE A CA 1
ATOM 1538 C C . ILE A 1 194 ? 4.059 -3.916 -23.342 1.00 98.38 194 ILE A C 1
ATOM 1540 O O . ILE A 1 194 ? 3.016 -3.920 -22.695 1.00 98.38 194 ILE A O 1
ATOM 1544 N N . ALA A 1 195 ? 4.808 -2.814 -23.455 1.00 98.62 195 ALA A N 1
ATOM 1545 C CA . ALA A 1 195 ? 4.419 -1.534 -22.860 1.00 98.62 195 ALA A CA 1
ATOM 1546 C C . ALA A 1 195 ? 3.169 -0.941 -23.525 1.00 98.62 195 ALA A C 1
ATOM 1548 O O . ALA A 1 195 ? 2.299 -0.419 -22.838 1.00 98.62 195 ALA A O 1
ATOM 1549 N N . GLU A 1 196 ? 3.055 -1.044 -24.849 1.00 98.44 196 GLU A N 1
ATOM 1550 C CA . GLU A 1 196 ? 1.918 -0.500 -25.603 1.00 98.44 196 GLU A CA 1
ATOM 1551 C C . GLU A 1 196 ? 0.588 -1.182 -25.240 1.00 98.44 196 GLU A C 1
ATOM 1553 O O . GLU A 1 196 ? -0.451 -0.520 -25.237 1.00 98.44 196 GLU A O 1
ATOM 1558 N N . LEU A 1 197 ? 0.613 -2.457 -24.824 1.00 97.94 197 LEU A N 1
ATOM 1559 C CA . LEU A 1 197 ? -0.578 -3.164 -24.328 1.00 97.94 197 LEU A CA 1
ATOM 1560 C C . LEU A 1 197 ? -1.209 -2.480 -23.102 1.00 97.94 197 LEU A C 1
ATOM 1562 O O . LEU A 1 197 ? -2.420 -2.561 -22.902 1.00 97.94 197 LEU A O 1
ATOM 1566 N N . THR A 1 198 ? -0.422 -1.776 -22.280 1.00 98.31 198 THR A N 1
ATOM 1567 C CA . THR A 1 198 ? -0.939 -1.156 -21.050 1.00 98.31 198 THR A CA 1
ATOM 1568 C C . THR A 1 198 ? -1.611 0.198 -21.286 1.00 98.31 198 THR A C 1
ATOM 1570 O O . THR A 1 198 ? -2.306 0.685 -20.400 1.00 98.31 198 THR A O 1
ATOM 1573 N N . PHE A 1 199 ? -1.401 0.839 -22.442 1.00 98.31 199 PHE A N 1
ATOM 1574 C CA . PHE A 1 199 ? -1.726 2.260 -22.653 1.00 98.31 199 PHE A CA 1
ATOM 1575 C C . PHE A 1 199 ? -3.208 2.573 -22.455 1.00 98.31 199 PHE A C 1
ATOM 1577 O O . PHE A 1 199 ? -3.553 3.453 -21.670 1.00 98.31 199 PHE A O 1
ATOM 1584 N N . ARG A 1 200 ? -4.098 1.786 -23.072 1.00 96.25 200 ARG A N 1
ATOM 1585 C CA . ARG A 1 200 ? -5.553 1.991 -22.955 1.00 96.25 200 ARG A CA 1
ATOM 1586 C C . ARG A 1 200 ? -6.063 1.941 -21.511 1.00 96.25 200 ARG A C 1
ATOM 1588 O O . ARG A 1 200 ? -7.081 2.551 -21.191 1.00 96.25 200 ARG A O 1
ATOM 1595 N N . TYR A 1 201 ? -5.374 1.196 -20.650 1.00 97.56 201 TYR A N 1
ATOM 1596 C CA . TYR A 1 201 ? -5.762 1.007 -19.259 1.00 97.56 201 TYR A CA 1
ATOM 1597 C C . TYR A 1 201 ? -5.240 2.123 -18.348 1.00 97.56 201 TYR A C 1
ATOM 1599 O O . TYR A 1 201 ? -5.704 2.242 -17.221 1.00 97.56 201 TYR A O 1
ATOM 1607 N N . LEU A 1 202 ? -4.311 2.963 -18.820 1.00 98.00 202 LEU A N 1
ATOM 1608 C CA . LEU A 1 202 ? -3.784 4.100 -18.061 1.00 98.00 202 LEU A CA 1
ATOM 1609 C C . LEU A 1 202 ? -4.606 5.383 -18.216 1.00 98.00 202 LEU A C 1
ATOM 1611 O O . LEU A 1 202 ? -4.481 6.271 -17.375 1.00 98.00 202 LEU A O 1
ATOM 1615 N N . GLU A 1 203 ? -5.462 5.482 -19.234 1.00 96.50 203 GLU A N 1
ATOM 1616 C CA . GLU A 1 203 ? -6.304 6.665 -19.481 1.00 96.50 203 GLU A CA 1
ATOM 1617 C C . GLU A 1 203 ? -7.102 7.144 -18.245 1.00 96.50 203 GLU A C 1
ATOM 1619 O O . GLU A 1 203 ? -7.074 8.346 -17.946 1.00 96.50 203 GLU A O 1
ATOM 1624 N N . PRO A 1 204 ? -7.740 6.257 -17.446 1.00 97.38 204 PRO A N 1
ATOM 1625 C CA . PRO A 1 204 ? -8.424 6.677 -16.220 1.00 97.38 204 PRO A CA 1
ATOM 1626 C C . PRO A 1 204 ? -7.465 7.289 -15.193 1.00 97.38 204 PRO A C 1
ATOM 1628 O O . PRO A 1 204 ? -7.782 8.290 -14.553 1.00 97.38 204 PRO A O 1
ATOM 1631 N N . VAL A 1 205 ? -6.249 6.741 -15.083 1.00 97.56 205 VAL A N 1
ATOM 1632 C CA . VAL A 1 205 ? -5.217 7.244 -14.168 1.00 97.56 205 VAL A CA 1
ATOM 1633 C C . VAL A 1 205 ? -4.754 8.635 -14.594 1.00 97.56 205 VAL A C 1
ATOM 1635 O O . VAL A 1 205 ? -4.604 9.513 -13.749 1.00 97.56 205 VAL A O 1
ATOM 1638 N N . PHE A 1 206 ? -4.550 8.876 -15.891 1.00 96.75 206 PHE A N 1
ATOM 1639 C CA . PHE A 1 206 ? -4.164 10.204 -16.376 1.00 96.75 206 PHE A CA 1
ATOM 1640 C C . PHE A 1 206 ? -5.255 11.244 -16.135 1.00 96.75 206 PHE A C 1
ATOM 1642 O O . PHE A 1 206 ? -4.953 12.351 -15.687 1.00 96.75 206 PHE A O 1
ATOM 1649 N N . THR A 1 207 ? -6.515 10.873 -16.365 1.00 94.81 207 THR A N 1
ATOM 1650 C CA . THR A 1 207 ? -7.671 11.734 -16.080 1.00 94.81 207 THR A CA 1
ATOM 1651 C C . THR A 1 207 ? -7.718 12.108 -14.598 1.00 94.81 207 THR A C 1
ATOM 1653 O O . THR A 1 207 ? -7.809 13.290 -14.265 1.00 94.81 207 THR A O 1
ATOM 1656 N N . TYR A 1 208 ? -7.563 11.122 -13.710 1.00 93.62 208 TYR A N 1
ATOM 1657 C CA . TYR A 1 208 ? -7.512 11.333 -12.263 1.00 93.62 208 TYR A CA 1
ATOM 1658 C C . TYR A 1 208 ? -6.371 12.271 -11.849 1.00 93.62 208 TYR A C 1
ATOM 1660 O O . TYR A 1 208 ? -6.598 13.242 -11.130 1.00 93.62 208 TYR A O 1
ATOM 1668 N N . LEU A 1 209 ? -5.151 12.028 -12.336 1.00 92.88 209 LEU A N 1
ATOM 1669 C CA . LEU A 1 209 ? -3.978 12.834 -11.989 1.00 92.88 209 LEU A CA 1
ATOM 1670 C C . LEU A 1 209 ? -4.120 14.287 -12.455 1.00 92.88 209 LEU A C 1
ATOM 1672 O O . LEU A 1 209 ? -3.881 15.224 -11.688 1.00 92.88 209 LEU A O 1
ATOM 1676 N N . ASN A 1 210 ? -4.557 14.498 -13.695 1.00 89.38 210 ASN A N 1
ATOM 1677 C CA . ASN A 1 210 ? -4.722 15.842 -14.246 1.00 89.38 210 ASN A CA 1
ATOM 1678 C C . ASN A 1 210 ? -5.843 16.644 -13.552 1.00 89.38 210 ASN A C 1
ATOM 1680 O O . ASN A 1 210 ? -5.863 17.866 -13.670 1.00 89.38 210 ASN A O 1
ATOM 1684 N N . GLY A 1 211 ? -6.720 15.985 -12.782 1.00 88.12 211 GLY A N 1
ATOM 1685 C CA . GLY A 1 211 ? -7.735 16.612 -11.929 1.00 88.12 211 GLY A CA 1
ATOM 1686 C C . GLY A 1 211 ? -7.291 16.922 -10.491 1.00 88.12 211 GLY A C 1
ATOM 1687 O O . GLY A 1 211 ? -8.129 17.279 -9.666 1.00 88.12 211 GLY A O 1
ATOM 1688 N N . PHE A 1 212 ? -6.011 16.755 -10.134 1.00 89.12 212 PHE A N 1
ATOM 1689 C CA . PHE A 1 212 ? -5.558 16.981 -8.757 1.00 89.12 212 PHE A CA 1
ATOM 1690 C C . PHE A 1 212 ? -5.592 18.456 -8.342 1.00 89.12 212 PHE A C 1
ATOM 1692 O O . PHE A 1 212 ? -4.820 19.281 -8.829 1.00 89.12 212 PHE A O 1
ATOM 1699 N N . GLU A 1 213 ? -6.375 18.745 -7.306 1.00 88.25 213 GLU A N 1
ATOM 1700 C CA . GLU A 1 213 ? -6.335 20.022 -6.593 1.00 88.25 213 GLU A CA 1
ATOM 1701 C C . GLU A 1 213 ? -5.057 20.173 -5.738 1.00 88.25 213 GLU A C 1
ATOM 1703 O O . GLU A 1 213 ? -4.500 19.170 -5.268 1.00 88.25 213 GLU A O 1
ATOM 1708 N N . PRO A 1 214 ? -4.598 21.406 -5.427 1.00 86.38 214 PRO A N 1
ATOM 1709 C CA . PRO A 1 214 ? -3.361 21.642 -4.670 1.00 86.38 214 PRO A CA 1
ATOM 1710 C C . PRO A 1 214 ? -3.259 20.871 -3.344 1.00 86.38 214 PRO A C 1
ATOM 1712 O O . PRO A 1 214 ? -2.182 20.388 -2.984 1.00 86.38 214 PRO A O 1
ATOM 1715 N N . ALA A 1 215 ? -4.380 20.705 -2.633 1.00 86.69 215 ALA A N 1
ATOM 1716 C CA . ALA A 1 215 ? -4.440 19.927 -1.396 1.00 86.69 215 ALA A CA 1
ATOM 1717 C C . ALA A 1 215 ? -4.155 18.433 -1.632 1.00 86.69 215 ALA A C 1
ATOM 1719 O O . ALA A 1 215 ? -3.400 17.822 -0.872 1.00 86.69 215 ALA A O 1
ATOM 1720 N N . LYS A 1 216 ? -4.697 17.857 -2.713 1.00 87.56 216 LYS A N 1
ATOM 1721 C CA . LYS A 1 216 ? -4.462 16.460 -3.097 1.00 87.56 216 LYS A CA 1
ATOM 1722 C C . LYS A 1 216 ? -3.029 16.250 -3.577 1.00 87.56 216 LYS A C 1
ATOM 1724 O O . LYS A 1 216 ? -2.409 15.262 -3.195 1.00 87.56 216 LYS A O 1
ATOM 1729 N N . ILE A 1 217 ? -2.459 17.206 -4.315 1.00 86.88 217 ILE A N 1
ATOM 1730 C CA . ILE A 1 217 ? -1.037 17.180 -4.694 1.00 86.88 217 ILE A CA 1
ATOM 1731 C C . ILE A 1 217 ? -0.156 17.147 -3.441 1.00 86.88 217 ILE A C 1
ATOM 1733 O O . ILE A 1 217 ? 0.743 16.312 -3.331 1.00 86.88 217 ILE A O 1
ATOM 1737 N N . ALA A 1 218 ? -0.417 18.032 -2.474 1.00 86.38 218 ALA A N 1
ATOM 1738 C CA . ALA A 1 218 ? 0.320 18.057 -1.215 1.00 86.38 218 ALA A CA 1
ATOM 1739 C C . ALA A 1 218 ? 0.169 16.735 -0.443 1.00 86.38 218 ALA A C 1
ATOM 1741 O O . ALA A 1 218 ? 1.164 16.187 0.034 1.00 86.38 218 ALA A O 1
ATOM 1742 N N . GLN A 1 219 ? -1.046 16.180 -0.381 1.00 86.12 219 GLN A N 1
ATOM 1743 C CA . GLN A 1 219 ? -1.311 14.878 0.233 1.00 86.12 219 GLN A CA 1
ATOM 1744 C C . GLN A 1 219 ? -0.527 13.749 -0.454 1.00 86.12 219 GLN A C 1
ATOM 1746 O O . GLN A 1 219 ? 0.148 12.979 0.228 1.00 86.12 219 GLN A O 1
ATOM 1751 N N . PHE A 1 220 ? -0.552 13.682 -1.787 1.00 86.75 220 PHE A N 1
ATOM 1752 C CA . PHE A 1 220 ? 0.153 12.661 -2.562 1.00 86.75 220 PHE A CA 1
ATOM 1753 C C . PHE A 1 220 ? 1.672 12.743 -2.361 1.00 86.75 220 PHE A C 1
ATOM 1755 O O . PHE A 1 220 ? 2.344 11.726 -2.195 1.00 86.75 220 PHE A O 1
ATOM 1762 N N . LYS A 1 221 ? 2.231 13.957 -2.287 1.00 83.31 221 LYS A N 1
ATOM 1763 C CA . LYS A 1 221 ? 3.647 14.157 -1.934 1.00 83.31 221 LYS A CA 1
ATOM 1764 C C . LYS A 1 221 ? 3.946 13.702 -0.499 1.00 83.31 221 LYS A C 1
ATOM 1766 O O . LYS A 1 221 ? 5.005 13.120 -0.255 1.00 83.31 221 LYS A O 1
ATOM 1771 N N . ASN A 1 222 ? 3.010 13.915 0.427 1.00 84.00 222 ASN A N 1
ATOM 1772 C CA . ASN A 1 222 ? 3.130 13.531 1.836 1.00 84.00 222 ASN A CA 1
ATOM 1773 C C . ASN A 1 222 ? 2.983 12.031 2.094 1.00 84.00 222 ASN A C 1
ATOM 1775 O O . ASN A 1 222 ? 3.441 11.571 3.140 1.00 84.00 222 ASN A O 1
ATOM 1779 N N . TYR A 1 223 ? 2.429 11.250 1.157 1.00 83.50 223 TYR A N 1
ATOM 1780 C CA . TYR A 1 223 ? 2.501 9.786 1.233 1.00 83.50 223 TYR A CA 1
ATOM 1781 C C . TYR A 1 223 ? 3.938 9.332 1.485 1.00 83.50 223 TYR A C 1
ATOM 1783 O O . TYR A 1 223 ? 4.160 8.388 2.249 1.00 83.50 223 TYR A O 1
ATOM 1791 N N . SER A 1 224 ? 4.916 10.094 0.974 1.00 68.62 224 SER A N 1
ATOM 1792 C CA . SER A 1 224 ? 6.343 9.798 1.013 1.00 68.62 224 SER A CA 1
ATOM 1793 C C . SER A 1 224 ? 6.632 8.444 0.360 1.00 68.62 224 SER A C 1
ATOM 1795 O O . SER A 1 224 ? 5.752 7.621 0.125 1.00 68.62 224 SER A O 1
ATOM 1797 N N . SER A 1 225 ? 7.885 8.171 0.025 1.00 73.31 225 SER A N 1
ATOM 1798 C CA . SER A 1 225 ? 8.234 6.897 -0.615 1.00 73.31 225 SER A CA 1
ATOM 1799 C C . SER A 1 225 ? 8.400 5.754 0.395 1.00 73.31 225 SER A C 1
ATOM 1801 O O . SER A 1 225 ? 9.244 4.887 0.204 1.00 73.31 225 SER A O 1
ATOM 1803 N N . ASN A 1 226 ? 7.629 5.781 1.487 1.00 80.44 226 ASN A N 1
ATOM 1804 C CA . ASN A 1 226 ? 7.560 4.699 2.464 1.00 80.44 226 ASN A CA 1
ATOM 1805 C C . ASN A 1 226 ? 6.539 3.631 2.009 1.00 80.44 226 ASN A C 1
ATOM 1807 O O . ASN A 1 226 ? 5.666 3.934 1.190 1.00 80.44 226 ASN A O 1
ATOM 1811 N N . PRO A 1 227 ? 6.597 2.395 2.543 1.00 83.62 227 PRO A N 1
ATOM 1812 C CA . PRO A 1 227 ? 5.733 1.304 2.092 1.00 83.62 227 PRO A CA 1
ATOM 1813 C C . PRO A 1 227 ? 4.232 1.619 2.144 1.00 83.62 227 PRO A C 1
ATOM 1815 O O . PRO A 1 227 ? 3.502 1.276 1.220 1.00 83.62 227 PRO A O 1
ATOM 1818 N N . LYS A 1 228 ? 3.770 2.293 3.206 1.00 88.06 228 LYS A N 1
ATOM 1819 C CA . LYS A 1 228 ? 2.349 2.598 3.415 1.00 88.06 228 LYS A CA 1
ATOM 1820 C C . LYS A 1 228 ? 1.851 3.662 2.438 1.00 88.06 228 LYS A C 1
ATOM 1822 O O . LYS A 1 228 ? 0.771 3.516 1.880 1.00 88.06 228 LYS A O 1
ATOM 1827 N N . GLY A 1 229 ? 2.639 4.711 2.219 1.00 89.38 229 GLY A N 1
ATOM 1828 C CA . GLY A 1 229 ? 2.313 5.774 1.274 1.00 89.38 229 GLY A CA 1
ATOM 1829 C C . GLY A 1 229 ? 2.270 5.286 -0.169 1.00 89.38 229 GLY A C 1
ATOM 1830 O O . GLY A 1 229 ? 1.329 5.592 -0.898 1.00 89.38 229 GLY A O 1
ATOM 1831 N N . VAL A 1 230 ? 3.252 4.466 -0.553 1.00 91.19 230 VAL A N 1
ATOM 1832 C CA . VAL A 1 230 ? 3.270 3.791 -1.856 1.00 91.19 230 VAL A CA 1
ATOM 1833 C C . VAL A 1 230 ? 2.036 2.909 -2.035 1.00 91.19 230 VAL A C 1
ATOM 1835 O O . VAL A 1 230 ? 1.433 2.931 -3.103 1.00 91.19 230 VAL A O 1
ATOM 1838 N N . GLU A 1 231 ? 1.644 2.147 -1.011 1.00 93.50 231 GLU A N 1
ATOM 1839 C CA . GLU A 1 231 ? 0.448 1.306 -1.090 1.00 93.50 231 GLU A CA 1
ATOM 1840 C C . GLU A 1 231 ? -0.817 2.134 -1.327 1.00 93.50 231 GLU A C 1
ATOM 1842 O O . GLU A 1 231 ? -1.587 1.796 -2.216 1.00 93.50 231 GLU A O 1
ATOM 1847 N N . ILE A 1 232 ? -0.998 3.250 -0.614 1.00 92.44 232 ILE A N 1
ATOM 1848 C CA . ILE A 1 232 ? -2.146 4.147 -0.826 1.00 92.44 232 ILE A CA 1
ATOM 1849 C C . ILE A 1 232 ? -2.172 4.660 -2.270 1.00 92.44 232 ILE A C 1
ATOM 1851 O O . ILE A 1 232 ? -3.191 4.528 -2.939 1.00 92.44 232 ILE A O 1
ATOM 1855 N N . GLY A 1 233 ? -1.053 5.192 -2.775 1.00 94.44 233 GLY A N 1
ATOM 1856 C CA . GLY A 1 233 ? -0.992 5.730 -4.137 1.00 94.44 233 GLY A CA 1
ATOM 1857 C C . GLY A 1 233 ? -1.270 4.680 -5.218 1.00 94.44 233 GLY A C 1
ATOM 1858 O O . GLY A 1 233 ? -1.970 4.965 -6.184 1.00 94.44 233 GLY A O 1
ATOM 1859 N N . VAL A 1 234 ? -0.771 3.452 -5.044 1.00 96.94 234 VAL A N 1
ATOM 1860 C CA . VAL A 1 234 ? -1.065 2.341 -5.963 1.00 96.94 234 VAL A CA 1
ATOM 1861 C C . VAL A 1 234 ? -2.538 1.961 -5.917 1.00 96.94 234 VAL A C 1
ATOM 1863 O O . VAL A 1 234 ? -3.131 1.757 -6.969 1.00 96.94 234 VAL A O 1
ATOM 1866 N N . ARG A 1 235 ? -3.136 1.878 -4.726 1.00 96.62 235 ARG A N 1
ATOM 1867 C CA . ARG A 1 235 ? -4.545 1.501 -4.574 1.00 96.62 235 ARG A CA 1
ATOM 1868 C C . ARG A 1 235 ? -5.494 2.540 -5.155 1.00 96.62 235 ARG A C 1
ATOM 1870 O O . ARG A 1 235 ? -6.457 2.153 -5.803 1.00 96.62 235 ARG A O 1
ATOM 1877 N N . GLU A 1 236 ? -5.178 3.827 -5.009 1.00 94.88 236 GLU A N 1
ATOM 1878 C CA . GLU A 1 236 ? -5.916 4.895 -5.693 1.00 94.88 236 GLU A CA 1
ATOM 1879 C C . GLU A 1 236 ? -5.860 4.701 -7.216 1.00 94.88 236 GLU A C 1
ATOM 1881 O O . GLU A 1 236 ? -6.898 4.667 -7.861 1.00 94.88 236 GLU A O 1
ATOM 1886 N N . PHE A 1 237 ? -4.679 4.463 -7.802 1.00 97.50 237 PHE A N 1
ATOM 1887 C CA . PHE A 1 237 ? -4.578 4.241 -9.253 1.00 97.50 237 PHE A CA 1
ATOM 1888 C C . PHE A 1 237 ? -5.303 2.965 -9.696 1.00 97.50 237 PHE A C 1
ATOM 1890 O O . PHE A 1 237 ? -5.956 2.960 -10.734 1.00 97.50 237 PHE A O 1
ATOM 1897 N N . GLN A 1 238 ? -5.219 1.888 -8.911 1.00 98.19 238 GLN A N 1
ATOM 1898 C CA . GLN A 1 238 ? -5.948 0.653 -9.189 1.00 98.19 238 GLN A CA 1
ATOM 1899 C C . GLN A 1 238 ? -7.466 0.863 -9.163 1.00 98.19 238 GLN A C 1
ATOM 1901 O O . GLN A 1 238 ? -8.156 0.333 -10.028 1.00 98.19 238 GLN A O 1
ATOM 1906 N N . GLN A 1 239 ? -7.974 1.635 -8.199 1.00 96.56 239 GLN A N 1
ATOM 1907 C CA . GLN A 1 239 ? -9.393 1.965 -8.097 1.00 96.56 239 GLN A CA 1
ATOM 1908 C C . GLN A 1 239 ? -9.871 2.739 -9.329 1.00 96.56 239 GLN A C 1
ATOM 1910 O O . GLN A 1 239 ? -10.903 2.391 -9.892 1.00 96.56 239 GLN A O 1
ATOM 1915 N N . GLU A 1 240 ? -9.112 3.734 -9.793 1.00 96.88 240 GLU A N 1
ATOM 1916 C CA . GLU A 1 240 ? -9.476 4.496 -10.997 1.00 96.88 240 GLU A CA 1
ATOM 1917 C C . GLU A 1 240 ? -9.546 3.617 -12.251 1.00 96.88 240 GLU A C 1
ATOM 1919 O O . GLU A 1 240 ? -10.458 3.755 -13.071 1.00 96.88 240 GLU A O 1
ATOM 1924 N N . ILE A 1 241 ? -8.624 2.659 -12.384 1.00 98.00 241 ILE A N 1
ATOM 1925 C CA . ILE A 1 241 ? -8.664 1.673 -13.470 1.00 98.00 241 ILE A CA 1
ATOM 1926 C C . ILE A 1 241 ? -9.899 0.779 -13.316 1.00 98.00 241 ILE A C 1
ATOM 1928 O O . ILE A 1 241 ? -10.646 0.628 -14.277 1.00 98.00 241 ILE A O 1
ATOM 1932 N N . HIS A 1 242 ? -10.149 0.239 -12.120 1.00 97.19 242 HIS A N 1
ATOM 1933 C CA . HIS A 1 242 ? -11.288 -0.639 -11.829 1.00 97.19 242 HIS A CA 1
ATOM 1934 C C . HIS A 1 242 ? -12.642 0.031 -12.098 1.00 97.19 242 HIS A C 1
ATOM 1936 O O . HIS A 1 242 ? -13.540 -0.590 -12.660 1.00 97.19 242 HIS A O 1
ATOM 1942 N N . ASN A 1 243 ? -12.780 1.319 -11.770 1.00 94.50 243 ASN A N 1
ATOM 1943 C CA . ASN A 1 243 ? -13.994 2.095 -12.034 1.00 94.50 243 ASN A CA 1
ATOM 1944 C C . ASN A 1 243 ? -14.349 2.142 -13.533 1.00 94.50 243 ASN A C 1
ATOM 1946 O O . ASN A 1 243 ? -15.521 2.253 -13.884 1.00 94.50 243 ASN A O 1
ATOM 1950 N N . THR A 1 244 ? -13.344 2.061 -14.412 1.00 96.31 244 THR A N 1
ATOM 1951 C CA . THR A 1 244 ? -13.532 2.031 -15.873 1.00 96.31 244 THR A CA 1
ATOM 1952 C C . THR A 1 244 ? -13.559 0.600 -16.422 1.00 96.31 244 THR A C 1
ATOM 1954 O O . THR A 1 244 ? -14.291 0.305 -17.364 1.00 96.31 244 THR A O 1
ATOM 1957 N N . TYR A 1 245 ? -12.767 -0.292 -15.830 1.00 95.25 245 TYR A N 1
ATOM 1958 C CA . TYR A 1 245 ? -12.566 -1.679 -16.235 1.00 95.25 245 TYR A CA 1
ATOM 1959 C C . TYR A 1 245 ? -12.833 -2.595 -15.035 1.00 95.25 245 TYR A C 1
ATOM 1961 O O . TYR A 1 245 ? -11.906 -2.978 -14.327 1.00 95.25 245 TYR A O 1
ATOM 1969 N N . SER A 1 246 ? -14.094 -2.962 -14.798 1.00 93.88 246 SER A N 1
ATOM 1970 C CA . SER A 1 246 ? -14.509 -3.686 -13.583 1.00 93.88 246 SER A CA 1
ATOM 1971 C C . SER A 1 246 ? -13.839 -5.051 -13.390 1.00 93.88 246 SER A C 1
ATOM 1973 O O . SER A 1 246 ? -13.710 -5.514 -12.261 1.00 93.88 246 SER A O 1
ATOM 1975 N N . ASP A 1 247 ? -13.385 -5.687 -14.473 1.00 94.31 247 ASP A N 1
ATOM 1976 C CA . ASP A 1 247 ? -12.660 -6.965 -14.417 1.00 94.31 247 ASP A CA 1
ATOM 1977 C C . ASP A 1 247 ? -11.219 -6.801 -13.893 1.00 94.31 247 ASP A C 1
ATOM 1979 O O . ASP A 1 247 ? -10.578 -7.765 -13.463 1.00 94.31 247 ASP A O 1
ATOM 1983 N N . PHE A 1 248 ? -10.691 -5.571 -13.895 1.00 96.62 248 PHE A N 1
ATOM 1984 C CA . PHE A 1 248 ? -9.415 -5.246 -13.273 1.00 96.62 248 PHE A CA 1
ATOM 1985 C C . PHE A 1 248 ? -9.580 -5.209 -11.748 1.00 96.62 248 PHE A C 1
ATOM 1987 O O . PHE A 1 248 ? -9.811 -4.163 -11.145 1.00 96.62 248 PHE A O 1
ATOM 1994 N N . GLU A 1 249 ? -9.461 -6.369 -11.105 1.00 95.00 249 GLU A N 1
ATOM 1995 C CA . GLU A 1 249 ? -9.538 -6.524 -9.647 1.00 95.00 249 GLU A CA 1
ATOM 1996 C C . GLU A 1 249 ? -8.252 -7.187 -9.109 1.00 95.00 249 GLU A C 1
ATOM 1998 O O . GLU A 1 249 ? -8.254 -8.367 -8.762 1.00 95.00 249 GLU A O 1
ATOM 2003 N N . PRO A 1 250 ? -7.110 -6.469 -9.066 1.00 95.69 250 PRO A N 1
ATOM 2004 C CA . PRO A 1 250 ? -5.879 -7.014 -8.504 1.00 95.69 250 PRO A CA 1
ATOM 2005 C C . PRO A 1 250 ? -6.033 -7.334 -7.012 1.00 95.69 250 PRO A C 1
ATOM 2007 O O . PRO A 1 250 ? -6.728 -6.629 -6.271 1.00 95.69 250 PRO A O 1
ATOM 2010 N N . ASP A 1 251 ? -5.299 -8.350 -6.551 1.00 94.06 251 ASP A N 1
ATOM 2011 C CA . ASP A 1 251 ? -5.364 -8.852 -5.177 1.00 94.06 251 ASP A CA 1
ATOM 2012 C C . ASP A 1 251 ? -5.353 -7.730 -4.122 1.00 94.06 251 ASP A C 1
ATOM 2014 O O . ASP A 1 251 ? -4.463 -6.868 -4.049 1.00 94.06 251 ASP A O 1
ATOM 2018 N N . GLY A 1 252 ? -6.378 -7.753 -3.270 1.00 91.69 252 GLY A N 1
ATOM 2019 C CA . GLY A 1 252 ? -6.565 -6.814 -2.167 1.00 91.69 252 GLY A CA 1
ATOM 2020 C C . GLY A 1 252 ? -7.243 -5.486 -2.524 1.00 91.69 252 GLY A C 1
ATOM 2021 O O . GLY A 1 252 ? -7.537 -4.733 -1.598 1.00 91.69 252 GLY A O 1
ATOM 2022 N N . LEU A 1 253 ? -7.535 -5.191 -3.801 1.00 94.56 253 LEU A N 1
ATOM 2023 C CA . LEU A 1 253 ? -8.178 -3.924 -4.184 1.00 94.56 253 LEU A CA 1
ATOM 2024 C C . LEU A 1 253 ? -9.576 -3.809 -3.574 1.00 94.56 253 LEU A C 1
ATOM 2026 O O . LEU A 1 253 ? -9.876 -2.818 -2.917 1.00 94.56 253 LEU A O 1
ATOM 2030 N N . LYS A 1 254 ? -10.395 -4.852 -3.721 1.00 90.44 254 LYS A N 1
ATOM 2031 C CA . LYS A 1 254 ? -11.762 -4.887 -3.195 1.00 90.44 254 LYS A CA 1
ATOM 2032 C C . LYS A 1 254 ? -11.820 -4.647 -1.686 1.00 90.44 254 LYS A C 1
ATOM 2034 O O . LYS A 1 254 ? -12.553 -3.776 -1.229 1.00 90.44 254 LYS A O 1
ATOM 2039 N N . LYS A 1 255 ? -10.971 -5.352 -0.923 1.00 87.94 255 LYS A N 1
ATOM 2040 C CA . LYS A 1 255 ? -10.847 -5.158 0.532 1.00 87.94 255 LYS A CA 1
ATOM 2041 C C . LYS A 1 255 ? -10.482 -3.708 0.866 1.00 87.94 255 LYS A C 1
ATOM 2043 O O . LYS A 1 255 ? -11.109 -3.106 1.730 1.00 87.94 255 LYS A O 1
ATOM 2048 N N . TRP A 1 256 ? -9.510 -3.137 0.157 1.00 89.44 256 TRP A N 1
ATOM 2049 C CA . TRP A 1 256 ? -9.091 -1.752 0.368 1.00 89.44 256 TRP A CA 1
ATOM 2050 C C . TRP A 1 256 ? -10.196 -0.741 0.022 1.00 89.44 256 TRP A C 1
ATOM 2052 O O . TRP A 1 256 ? -10.403 0.212 0.769 1.00 89.44 256 TRP A O 1
ATOM 2062 N N . MET A 1 257 ? -10.941 -0.956 -1.069 1.00 87.56 257 MET A N 1
ATOM 2063 C CA . MET A 1 257 ? -12.088 -0.120 -1.441 1.00 87.56 257 MET A CA 1
ATOM 2064 C C . MET A 1 257 ? -13.185 -0.183 -0.377 1.00 87.56 257 MET A C 1
ATOM 2066 O O . MET A 1 257 ? -13.722 0.853 0.002 1.00 87.56 257 MET A O 1
ATOM 2070 N N . ASP A 1 258 ? -13.486 -1.370 0.154 1.00 80.88 258 ASP A N 1
ATOM 2071 C CA . ASP A 1 258 ? -14.461 -1.532 1.232 1.00 80.88 258 ASP A CA 1
ATOM 2072 C C . ASP A 1 258 ? -14.040 -0.775 2.499 1.00 80.88 258 ASP A C 1
ATOM 2074 O O . ASP A 1 258 ? -14.844 -0.024 3.053 1.00 80.88 258 ASP A O 1
ATOM 2078 N N . GLU A 1 259 ? -12.779 -0.908 2.919 1.00 78.50 259 GLU A N 1
ATOM 2079 C CA . GLU A 1 259 ? -12.213 -0.213 4.086 1.00 78.50 259 GLU A CA 1
ATOM 2080 C C . GLU A 1 259 ? -12.165 1.315 3.909 1.00 78.50 259 GLU A C 1
ATOM 2082 O O . GLU A 1 259 ? -12.340 2.071 4.871 1.00 78.50 259 GLU A O 1
ATOM 2087 N N . ASN A 1 260 ? -11.971 1.788 2.675 1.00 77.81 260 ASN A N 1
ATOM 2088 C CA . ASN A 1 260 ? -11.829 3.212 2.378 1.00 77.81 260 ASN A CA 1
ATOM 2089 C C . ASN A 1 260 ? -13.107 3.894 1.889 1.00 77.81 260 ASN A C 1
ATOM 2091 O O . ASN A 1 260 ? -13.153 5.122 1.864 1.00 77.81 260 ASN A O 1
ATOM 2095 N N . SER A 1 261 ? -14.157 3.133 1.577 1.00 74.38 261 SER A N 1
ATOM 2096 C CA . SER A 1 261 ? -15.451 3.659 1.125 1.00 74.38 261 SER A CA 1
ATOM 2097 C C . SER A 1 261 ? -16.150 4.542 2.162 1.00 74.38 261 SER A C 1
ATOM 2099 O O . SER A 1 261 ? -17.039 5.313 1.815 1.00 74.38 261 SER A O 1
ATOM 2101 N N . GLY A 1 262 ? -15.799 4.407 3.447 1.00 73.56 262 GLY A N 1
ATOM 2102 C CA . GLY A 1 262 ? -16.463 5.115 4.542 1.00 73.56 262 GLY A CA 1
ATOM 2103 C C . GLY A 1 262 ? -17.918 4.686 4.771 1.00 73.56 262 GLY A C 1
ATOM 2104 O O . GLY A 1 262 ? -18.553 5.201 5.687 1.00 73.56 262 GLY A O 1
ATOM 2105 N N . LYS A 1 263 ? -18.438 3.714 4.007 1.00 76.31 263 LYS A N 1
ATOM 2106 C CA . LYS A 1 263 ? -19.856 3.316 4.014 1.00 76.31 263 LYS A CA 1
ATOM 2107 C C . LYS A 1 263 ? -20.342 2.790 5.366 1.00 76.31 263 LYS A C 1
ATOM 2109 O O . LYS A 1 263 ? -21.492 2.979 5.737 1.00 76.31 263 LYS A O 1
ATOM 2114 N N . TYR A 1 264 ? -19.442 2.204 6.152 1.00 81.62 264 TYR A N 1
ATOM 2115 C CA . TYR A 1 264 ? -19.755 1.688 7.485 1.00 81.62 264 TYR A CA 1
ATOM 2116 C C . TYR A 1 264 ? -19.754 2.761 8.579 1.00 81.62 264 TYR A C 1
ATOM 2118 O O . TYR A 1 264 ? -20.176 2.480 9.696 1.00 81.62 264 TYR A O 1
ATOM 2126 N N . LYS A 1 265 ? -19.260 3.974 8.299 1.00 84.50 265 LYS A N 1
ATOM 2127 C CA . LYS A 1 265 ? -18.979 4.993 9.320 1.00 84.50 265 LYS A CA 1
ATOM 2128 C C . LYS A 1 265 ? -20.231 5.411 10.089 1.00 84.50 265 LYS A C 1
ATOM 2130 O O . LYS A 1 265 ? -20.216 5.413 11.319 1.00 84.50 265 LYS A O 1
ATOM 2135 N N . ASP A 1 266 ? -21.303 5.744 9.377 1.00 83.44 266 ASP A N 1
ATOM 2136 C CA . ASP A 1 266 ? -22.521 6.260 10.005 1.00 83.44 266 ASP A CA 1
ATOM 2137 C C . ASP A 1 266 ? -23.268 5.167 10.769 1.00 83.44 266 ASP A C 1
ATOM 2139 O O . ASP A 1 266 ? -23.654 5.371 11.921 1.00 83.44 266 ASP A O 1
ATOM 2143 N N . VAL A 1 267 ? -23.391 3.980 10.167 1.00 88.00 267 VAL A N 1
ATOM 2144 C CA . VAL A 1 267 ? -24.014 2.812 10.803 1.00 88.00 267 VAL A CA 1
ATOM 2145 C C . VAL A 1 267 ? -23.234 2.391 12.048 1.00 88.00 267 VAL A C 1
ATOM 2147 O O . VAL A 1 267 ? -23.830 2.201 13.106 1.00 88.00 267 VAL A O 1
ATOM 2150 N N . ALA A 1 268 ? -21.903 2.315 11.967 1.00 91.25 268 ALA A N 1
ATOM 2151 C CA . ALA A 1 268 ? -21.071 1.948 13.106 1.00 91.25 268 ALA A CA 1
ATOM 2152 C C . ALA A 1 268 ? -21.192 2.955 14.252 1.00 91.25 268 ALA A C 1
ATOM 2154 O O . ALA A 1 268 ? -21.371 2.530 15.388 1.00 91.25 268 ALA A O 1
ATOM 2155 N N . ARG A 1 269 ? -21.174 4.265 13.962 1.00 91.06 269 ARG A N 1
ATOM 2156 C CA . ARG A 1 269 ? -21.360 5.309 14.981 1.00 91.06 269 ARG A CA 1
ATOM 2157 C C . ARG A 1 269 ? -22.702 5.164 15.692 1.00 91.06 269 ARG A C 1
ATOM 2159 O O . ARG A 1 269 ? -22.742 5.133 16.917 1.00 91.06 269 ARG A O 1
ATOM 2166 N N . ILE A 1 270 ? -23.790 5.012 14.934 1.00 91.56 270 ILE A N 1
ATOM 2167 C CA . ILE A 1 270 ? -25.132 4.827 15.504 1.00 91.56 270 ILE A CA 1
ATOM 2168 C C . ILE A 1 270 ? -25.168 3.590 16.409 1.00 91.56 270 ILE A C 1
ATOM 2170 O O . ILE A 1 270 ? -25.686 3.665 17.522 1.00 91.56 270 ILE A O 1
ATOM 2174 N N . ILE A 1 271 ? -24.614 2.463 15.955 1.00 94.31 271 ILE A N 1
ATOM 2175 C CA . ILE A 1 271 ? -24.612 1.216 16.727 1.00 94.31 271 ILE A CA 1
ATOM 2176 C C . ILE A 1 271 ? -23.789 1.356 18.006 1.00 94.31 271 ILE A C 1
ATOM 2178 O O . ILE A 1 271 ? -24.274 0.998 19.079 1.00 94.31 271 ILE A O 1
ATOM 2182 N N . THR A 1 272 ? -22.568 1.887 17.918 1.00 95.06 272 THR A N 1
ATOM 2183 C CA . THR A 1 272 ? -21.687 2.009 19.084 1.00 95.06 272 THR A CA 1
ATOM 2184 C C . THR A 1 272 ? -22.253 2.964 20.128 1.00 95.06 272 THR A C 1
ATOM 2186 O O . THR A 1 272 ? -22.208 2.632 21.310 1.00 95.06 272 THR A O 1
ATOM 2189 N N . ASP A 1 273 ? -22.850 4.084 19.704 1.00 93.56 273 ASP A N 1
ATOM 2190 C CA . ASP A 1 273 ? -23.481 5.057 20.607 1.00 93.56 273 ASP A CA 1
ATOM 2191 C C . ASP A 1 273 ? -24.684 4.421 21.333 1.00 93.56 273 ASP A C 1
ATOM 2193 O O . ASP A 1 273 ? -24.838 4.541 22.549 1.00 93.56 273 ASP A O 1
ATOM 2197 N N . ARG A 1 274 ? -25.527 3.679 20.598 1.00 95.56 274 ARG A N 1
ATOM 2198 C CA . ARG A 1 274 ? -26.700 2.990 21.163 1.00 95.56 274 ARG A CA 1
ATOM 2199 C C . ARG A 1 274 ? -26.319 1.853 22.105 1.00 95.56 274 ARG A C 1
ATOM 2201 O O . ARG A 1 274 ? -26.978 1.678 23.129 1.00 95.56 274 ARG A O 1
ATOM 2208 N N . PHE A 1 275 ? -25.281 1.085 21.779 1.00 96.88 275 PHE A N 1
ATOM 2209 C CA . PHE A 1 275 ? -24.777 0.037 22.663 1.00 96.88 275 PHE A CA 1
ATOM 2210 C C . PHE A 1 275 ? -24.185 0.614 23.938 1.00 96.88 275 PHE A C 1
ATOM 2212 O O . PHE A 1 275 ? -24.502 0.108 25.009 1.00 96.88 275 PHE A O 1
ATOM 2219 N N . GLU A 1 276 ? -23.366 1.662 23.854 1.00 95.38 276 GLU A N 1
ATOM 2220 C CA . GLU A 1 276 ? -22.773 2.281 25.040 1.00 95.38 276 GLU A CA 1
ATOM 2221 C C . GLU A 1 276 ? -23.851 2.797 26.001 1.00 95.38 276 GLU A C 1
ATOM 2223 O O . GLU A 1 276 ? -23.828 2.452 27.184 1.00 95.38 276 GLU A O 1
ATOM 2228 N N . GLU A 1 277 ? -24.850 3.517 25.483 1.00 95.19 277 GLU A N 1
ATOM 2229 C CA . GLU A 1 277 ? -25.954 4.028 26.299 1.00 95.19 277 GLU A CA 1
ATOM 2230 C C . GLU A 1 277 ? -26.814 2.895 26.884 1.00 95.19 277 GLU A C 1
ATOM 2232 O O . GLU A 1 277 ? -27.119 2.893 28.077 1.00 95.19 277 GLU A O 1
ATOM 2237 N N . GLY A 1 278 ? -27.159 1.878 26.087 1.00 96.88 278 GLY A N 1
ATOM 2238 C CA . GLY A 1 278 ? -27.938 0.738 26.577 1.00 96.88 278 GLY A CA 1
ATOM 2239 C C . GLY A 1 278 ? -27.184 -0.089 27.629 1.00 96.88 278 GLY A C 1
ATOM 2240 O O . GLY A 1 278 ? -27.767 -0.498 28.634 1.00 96.88 278 GLY A O 1
ATOM 2241 N N . ILE A 1 279 ? -25.873 -0.296 27.455 1.00 97.69 279 ILE A N 1
ATOM 2242 C CA . ILE A 1 279 ? -25.016 -0.960 28.449 1.00 97.69 279 ILE A CA 1
ATOM 2243 C C . ILE A 1 279 ? -24.998 -0.147 29.745 1.00 97.69 279 ILE A C 1
ATOM 2245 O O . ILE A 1 279 ? -25.234 -0.718 30.811 1.00 97.69 279 ILE A O 1
ATOM 2249 N N . LYS A 1 280 ? -24.764 1.169 29.663 1.00 96.44 280 LYS A N 1
ATOM 2250 C CA . LYS A 1 280 ? -24.765 2.084 30.813 1.00 96.44 280 LYS A CA 1
ATOM 2251 C C . LYS A 1 280 ? -26.067 1.979 31.604 1.00 96.44 280 LYS A C 1
ATOM 2253 O O . LYS A 1 280 ? -26.040 1.665 32.796 1.00 96.44 280 LYS A O 1
ATOM 2258 N N . GLN A 1 281 ? -27.201 2.186 30.934 1.00 96.38 281 GLN A N 1
ATOM 2259 C CA . GLN A 1 281 ? -28.522 2.146 31.562 1.00 96.38 281 GLN A CA 1
ATOM 2260 C C . GLN A 1 281 ? -28.790 0.788 32.213 1.00 96.38 281 GLN A C 1
ATOM 2262 O O . GLN A 1 281 ? -29.229 0.720 33.365 1.00 96.38 281 GLN A O 1
ATOM 2267 N N . LYS A 1 282 ? -28.461 -0.308 31.515 1.00 97.69 282 LYS A N 1
ATOM 2268 C CA . LYS A 1 282 ? -28.683 -1.655 32.039 1.00 97.69 282 LYS A CA 1
ATOM 2269 C C . LYS A 1 282 ? -27.797 -1.969 33.242 1.00 97.69 282 LYS A C 1
ATOM 2271 O O . LYS A 1 282 ? -28.2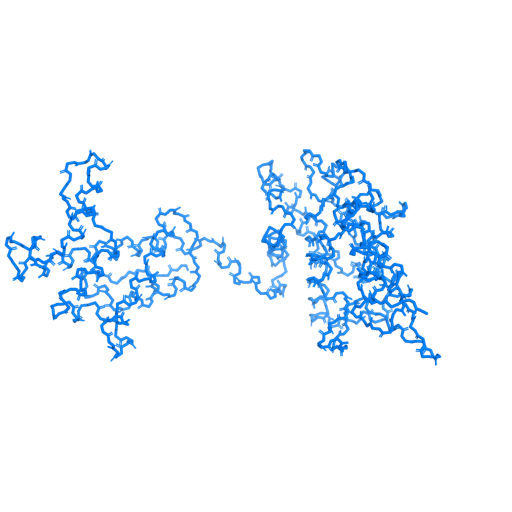75 -2.576 34.199 1.00 97.69 282 LYS A O 1
ATOM 2276 N N . VAL A 1 283 ? -26.530 -1.552 33.220 1.00 97.62 283 VAL A N 1
ATOM 2277 C CA . VAL A 1 283 ? -25.610 -1.724 34.352 1.00 97.62 283 VAL A CA 1
ATOM 2278 C C . VAL A 1 283 ? -26.121 -0.974 35.577 1.00 97.62 283 VAL A C 1
ATOM 2280 O O . VAL A 1 283 ? -26.191 -1.563 36.654 1.00 97.62 283 VAL A O 1
ATOM 2283 N N . PHE A 1 284 ? -26.526 0.288 35.427 1.00 96.81 284 PHE A N 1
ATOM 2284 C CA . PHE A 1 284 ? -27.020 1.081 36.554 1.00 96.81 284 PHE A CA 1
ATOM 2285 C C . PHE A 1 284 ? -28.309 0.515 37.140 1.00 96.81 284 PHE A C 1
ATOM 2287 O O . PHE A 1 284 ? -28.376 0.346 38.354 1.00 96.81 284 PHE A O 1
ATOM 2294 N N . SER A 1 285 ? -29.273 0.131 36.298 1.00 96.94 285 SER A N 1
ATOM 2295 C CA . SER A 1 285 ? -30.517 -0.503 36.753 1.00 96.94 285 SER A CA 1
ATOM 2296 C C . SER A 1 285 ? -30.243 -1.767 37.576 1.00 96.94 285 SER A C 1
ATOM 2298 O O . SER A 1 285 ? -30.728 -1.879 38.696 1.00 96.94 285 SER A O 1
ATOM 2300 N N . VAL A 1 286 ? -29.395 -2.683 37.095 1.00 97.56 286 VAL A N 1
ATOM 2301 C CA . VAL A 1 286 ? -29.104 -3.933 37.825 1.00 97.56 286 VAL A CA 1
ATOM 2302 C C . VAL A 1 286 ? -28.356 -3.680 39.138 1.00 97.56 286 VAL A C 1
ATOM 2304 O O . VAL A 1 286 ? -28.589 -4.374 40.129 1.00 97.56 286 VAL A O 1
ATOM 2307 N N . LEU A 1 287 ? -27.446 -2.700 39.178 1.00 97.38 287 LEU A N 1
ATOM 2308 C CA . LEU A 1 287 ? -26.769 -2.340 40.425 1.00 97.38 287 LEU A CA 1
ATOM 2309 C C . LEU A 1 287 ? -27.734 -1.694 41.427 1.00 97.38 287 LEU A C 1
ATOM 2311 O O . LEU A 1 287 ? -27.660 -2.014 42.612 1.00 97.38 287 LEU A O 1
ATOM 2315 N N . GLN A 1 288 ? -28.635 -0.825 40.967 1.00 96.88 288 GLN A N 1
ATOM 2316 C CA . GLN A 1 288 ? -29.673 -0.208 41.796 1.00 96.88 288 GLN A CA 1
ATOM 2317 C C . GLN A 1 288 ? -30.627 -1.257 42.371 1.00 96.88 288 GLN A C 1
ATOM 2319 O O . GLN A 1 288 ? -30.898 -1.225 43.568 1.00 96.88 288 GLN A O 1
ATOM 2324 N N . ASP A 1 289 ? -31.047 -2.238 41.572 1.00 96.69 289 ASP A N 1
ATOM 2325 C CA . ASP A 1 289 ? -31.911 -3.329 42.035 1.00 96.69 289 ASP A CA 1
ATOM 2326 C C . ASP A 1 289 ? -31.230 -4.183 43.118 1.00 96.69 289 ASP A C 1
ATOM 2328 O O . ASP A 1 289 ? -31.867 -4.622 44.075 1.00 96.69 289 ASP A O 1
ATOM 2332 N N . LYS A 1 290 ? -29.917 -4.416 42.990 1.00 95.94 290 LYS A N 1
ATOM 2333 C CA . LYS A 1 290 ? -29.154 -5.263 43.920 1.00 95.94 290 LYS A CA 1
ATOM 2334 C C . LYS A 1 290 ? -28.742 -4.548 45.208 1.00 95.94 290 LYS A C 1
ATOM 2336 O O . LYS A 1 290 ? -28.745 -5.160 46.273 1.00 95.94 290 LYS A O 1
ATOM 2341 N N . PHE A 1 291 ? -28.305 -3.297 45.102 1.00 95.38 291 PHE A N 1
ATOM 2342 C CA . PHE A 1 291 ? -27.641 -2.561 46.184 1.00 95.38 291 PHE A CA 1
ATOM 2343 C C . PHE A 1 291 ? -28.448 -1.349 46.678 1.00 95.38 291 PHE A C 1
ATOM 2345 O O . PHE A 1 291 ? -28.044 -0.687 47.630 1.00 95.38 291 PHE A O 1
ATOM 2352 N N . GLY A 1 292 ? -29.587 -1.035 46.058 1.00 95.00 292 GLY A N 1
ATOM 2353 C CA . GLY A 1 292 ? -30.436 0.087 46.446 1.00 95.00 292 GLY A CA 1
ATOM 2354 C C . GLY A 1 292 ? -29.724 1.435 46.320 1.00 95.00 292 GLY A C 1
ATOM 2355 O O . GLY A 1 292 ? -29.003 1.700 45.359 1.00 95.00 292 GLY A O 1
ATOM 2356 N N . SER A 1 293 ? -29.906 2.308 47.311 1.00 92.88 293 SER A N 1
ATOM 2357 C CA . SER A 1 293 ? -29.342 3.665 47.303 1.00 92.88 293 SER A CA 1
ATOM 2358 C C . SER A 1 293 ? -27.811 3.711 47.385 1.00 92.88 293 SER A C 1
ATOM 2360 O O . SER A 1 293 ? -27.220 4.716 46.995 1.00 92.88 293 SER A O 1
ATOM 2362 N N . SER A 1 294 ? -27.148 2.640 47.838 1.00 94.38 294 SER A N 1
ATOM 2363 C CA . SER A 1 294 ? -25.685 2.565 47.942 1.00 94.38 294 SER A CA 1
ATOM 2364 C C . SER A 1 294 ? -25.007 1.919 46.728 1.00 94.38 294 SER A C 1
ATOM 2366 O O . SER A 1 294 ? -23.797 1.686 46.755 1.00 94.38 294 SER A O 1
ATOM 2368 N N . TRP A 1 295 ? -25.742 1.689 45.633 1.00 96.31 295 TRP A N 1
ATOM 2369 C CA . TRP A 1 295 ? -25.246 1.007 44.432 1.00 96.31 295 TRP A CA 1
ATOM 2370 C C . TRP A 1 295 ? -23.948 1.576 43.858 1.00 96.31 295 TRP A C 1
ATOM 2372 O O . TRP A 1 295 ? -23.093 0.805 43.423 1.00 96.31 295 TRP A O 1
ATOM 2382 N N . TRP A 1 296 ? -23.761 2.900 43.896 1.00 95.50 296 TRP A N 1
ATOM 2383 C CA . TRP A 1 296 ? -22.522 3.527 43.436 1.00 95.50 296 TRP A CA 1
ATOM 2384 C C . TRP A 1 296 ? -21.345 3.075 44.300 1.00 95.50 296 TRP A C 1
ATOM 2386 O O . TRP A 1 296 ? -20.334 2.596 43.798 1.00 95.50 296 TRP A O 1
ATOM 2396 N N . LYS A 1 297 ? -21.487 3.157 45.624 1.00 94.38 297 LYS A N 1
ATOM 2397 C CA . LYS A 1 297 ? -20.413 2.842 46.570 1.00 94.38 297 LYS A CA 1
ATOM 2398 C C . LYS A 1 297 ? -20.091 1.346 46.621 1.00 94.38 297 LYS A C 1
ATOM 2400 O O . LYS A 1 297 ? -18.909 0.994 46.664 1.00 94.38 297 LYS A O 1
ATOM 2405 N N . ASP A 1 298 ? -21.126 0.509 46.626 1.00 94.25 298 ASP A N 1
ATOM 2406 C CA . ASP A 1 298 ? -21.018 -0.926 46.906 1.00 94.25 298 ASP A CA 1
ATOM 2407 C C . ASP A 1 298 ? -20.908 -1.766 45.625 1.00 94.25 298 ASP A C 1
ATOM 2409 O O . ASP A 1 298 ? -20.189 -2.770 45.588 1.00 94.25 298 ASP A O 1
ATOM 2413 N N . GLY A 1 299 ? -21.579 -1.333 44.555 1.00 93.62 299 GLY A N 1
ATOM 2414 C CA . GLY A 1 299 ? -21.610 -2.014 43.265 1.00 93.62 299 GLY A CA 1
ATOM 2415 C C . GLY A 1 299 ? -20.460 -1.640 42.332 1.00 93.62 299 GLY A C 1
ATOM 2416 O O . GLY A 1 299 ? -19.997 -2.494 41.573 1.00 93.62 299 GLY A O 1
ATOM 2417 N N . VAL A 1 300 ? -19.952 -0.404 42.396 1.00 96.56 300 VAL A N 1
ATOM 2418 C CA . VAL A 1 300 ? -18.857 0.062 41.527 1.00 96.56 300 VAL A CA 1
ATOM 2419 C C . VAL A 1 300 ? -17.512 -0.063 42.251 1.00 96.56 300 VAL A C 1
ATOM 2421 O O . VAL A 1 300 ? -17.364 0.445 43.373 1.00 96.56 300 VAL A O 1
ATOM 2424 N N . PRO A 1 301 ? -16.508 -0.736 41.651 1.00 95.88 301 PRO A N 1
ATOM 2425 C CA . PRO A 1 301 ? -15.234 -0.908 42.321 1.00 95.88 301 PRO A CA 1
ATOM 2426 C C . PRO A 1 301 ? -14.518 0.440 42.566 1.00 95.88 301 PRO A C 1
ATOM 2428 O O . PRO A 1 301 ? -14.738 1.415 41.842 1.00 95.88 301 PRO A O 1
ATOM 2431 N N . PRO A 1 302 ? -13.694 0.539 43.631 1.00 95.12 302 PRO A N 1
ATOM 2432 C CA . PRO A 1 302 ? -13.138 1.821 44.066 1.00 95.12 302 PRO A CA 1
ATOM 2433 C C . PRO A 1 302 ? -12.271 2.530 43.022 1.00 95.12 302 PRO A C 1
ATOM 2435 O O . PRO A 1 302 ? -12.268 3.757 42.981 1.00 95.12 302 PRO A O 1
ATOM 2438 N N . GLU A 1 303 ? -11.540 1.782 42.196 1.00 94.94 303 GLU A N 1
ATOM 2439 C CA . GLU A 1 303 ? -10.646 2.353 41.182 1.00 94.94 303 GLU A CA 1
ATOM 2440 C C . GLU A 1 303 ? -11.429 3.034 40.053 1.00 94.94 303 GLU A C 1
ATOM 2442 O O . GLU A 1 303 ? -11.068 4.122 39.613 1.00 94.94 303 GLU A O 1
ATOM 2447 N N . GLU A 1 304 ? -12.555 2.455 39.643 1.00 96.31 304 GLU A N 1
ATOM 2448 C CA . GLU A 1 304 ? -13.448 3.007 38.624 1.00 96.31 304 GLU A CA 1
ATOM 2449 C C . GLU A 1 304 ? -14.134 4.277 39.135 1.00 96.31 304 GLU A C 1
ATOM 2451 O O . GLU A 1 304 ? -14.220 5.260 38.403 1.00 96.31 304 GLU A O 1
ATOM 2456 N N . ARG A 1 305 ? -14.530 4.308 40.417 1.00 95.81 305 ARG A N 1
ATOM 2457 C CA . ARG A 1 305 ? -15.062 5.527 41.051 1.00 95.81 305 ARG A CA 1
ATOM 2458 C C . ARG A 1 305 ? -14.029 6.650 41.110 1.00 95.81 305 ARG A C 1
ATOM 2460 O O . ARG A 1 305 ? -14.338 7.778 40.744 1.00 95.81 305 ARG A O 1
ATOM 2467 N N . LYS A 1 306 ? -12.796 6.347 41.538 1.00 95.62 306 LYS A N 1
ATOM 2468 C CA . LYS A 1 306 ? -11.697 7.331 41.565 1.00 95.62 306 LYS A CA 1
ATOM 2469 C C . LYS A 1 306 ? -11.421 7.888 40.172 1.00 95.62 306 LYS A C 1
ATOM 2471 O O . LYS A 1 306 ? -11.283 9.096 40.023 1.00 95.62 306 LYS A O 1
ATOM 2476 N N . LYS A 1 307 ? -11.352 7.013 39.163 1.00 95.50 307 LYS A N 1
ATOM 2477 C CA . LYS A 1 307 ? -11.140 7.408 37.769 1.00 95.50 307 LYS A CA 1
ATOM 2478 C C . LYS A 1 307 ? -12.241 8.358 37.296 1.00 95.50 307 LYS A C 1
ATOM 2480 O O . LYS A 1 307 ? -11.924 9.433 36.809 1.00 95.50 307 LYS A O 1
ATOM 2485 N N . ALA A 1 308 ? -13.507 8.005 37.505 1.00 94.94 308 ALA A N 1
ATOM 2486 C CA . ALA A 1 308 ? -14.637 8.839 37.107 1.00 94.94 308 ALA A CA 1
ATOM 2487 C C . ALA A 1 308 ? -14.639 10.211 37.813 1.00 94.94 308 ALA A C 1
ATOM 2489 O O . ALA A 1 308 ? -14.867 11.237 37.177 1.00 94.94 308 ALA A O 1
ATOM 2490 N N . ALA A 1 309 ? -14.299 10.254 39.106 1.00 94.62 309 ALA A N 1
ATOM 2491 C CA . ALA A 1 309 ? -14.160 11.508 39.848 1.00 94.62 309 ALA A CA 1
ATOM 2492 C C . ALA A 1 309 ? -13.028 12.400 39.301 1.00 94.62 309 ALA A C 1
ATOM 2494 O O . ALA A 1 309 ? -13.202 13.611 39.180 1.00 94.62 309 ALA A O 1
ATOM 2495 N N . ILE A 1 310 ? -11.881 11.815 38.934 1.00 95.25 310 ILE A N 1
ATOM 2496 C CA . ILE A 1 310 ? -10.770 12.547 38.302 1.00 95.25 310 ILE A CA 1
ATOM 2497 C C . ILE A 1 310 ? -11.202 13.119 36.946 1.00 95.25 310 ILE A C 1
ATOM 2499 O O . ILE A 1 310 ? -10.950 14.289 36.669 1.00 95.25 310 ILE A O 1
ATOM 2503 N N . GLU A 1 311 ? -11.877 12.323 36.117 1.00 94.31 311 GLU A N 1
ATOM 2504 C CA . GLU A 1 311 ? -12.362 12.758 34.803 1.00 94.31 311 GLU A CA 1
ATOM 2505 C C . GLU A 1 311 ? -13.394 13.888 34.916 1.00 94.31 311 GLU A C 1
ATOM 2507 O O . GLU A 1 311 ? -13.302 14.867 34.178 1.00 94.31 311 GLU A O 1
ATOM 2512 N N . LYS A 1 312 ? -14.303 13.818 35.898 1.00 94.94 312 LYS A N 1
ATOM 2513 C CA . LYS A 1 312 ? -15.235 14.909 36.215 1.00 94.94 312 LYS A CA 1
ATOM 2514 C C . LYS A 1 312 ? -14.507 16.216 36.532 1.00 94.94 312 LYS A C 1
ATOM 2516 O O . LYS A 1 312 ? -14.854 17.264 35.988 1.00 94.94 312 LYS A O 1
ATOM 2521 N N . ILE A 1 313 ? -13.492 16.155 37.399 1.00 93.38 313 ILE A N 1
ATOM 2522 C CA . ILE A 1 313 ? -12.684 17.326 37.773 1.00 93.38 313 ILE A CA 1
ATOM 2523 C C . ILE A 1 313 ? -11.974 17.894 36.540 1.00 93.38 313 ILE A C 1
ATOM 2525 O O . ILE A 1 313 ? -12.020 19.100 36.311 1.00 93.38 313 ILE A O 1
ATOM 2529 N N . ASN A 1 314 ? -11.363 17.034 35.722 1.00 93.94 314 ASN A N 1
ATOM 2530 C CA . ASN A 1 314 ? -10.665 17.447 34.502 1.00 93.94 314 ASN A CA 1
ATOM 2531 C C . ASN A 1 314 ? -11.607 18.094 33.476 1.00 93.94 314 ASN A C 1
ATOM 2533 O O . ASN A 1 314 ? -11.209 19.029 32.783 1.00 93.94 314 ASN A O 1
ATOM 2537 N N . ALA A 1 315 ? -12.846 17.610 33.384 1.00 91.38 315 ALA A N 1
ATOM 2538 C CA . ALA A 1 315 ? -13.870 18.160 32.505 1.00 91.38 315 ALA A CA 1
ATOM 2539 C C . ALA A 1 315 ? -14.501 19.459 33.036 1.00 91.38 315 ALA A C 1
ATOM 2541 O O . ALA A 1 315 ? -15.211 20.126 32.285 1.00 91.38 315 ALA A O 1
ATOM 2542 N N . ASN A 1 316 ? -14.258 19.821 34.305 1.00 92.94 316 ASN A N 1
ATOM 2543 C CA . ASN A 1 316 ? -14.892 20.950 34.990 1.00 92.94 316 ASN A CA 1
ATOM 2544 C C . ASN A 1 316 ? -16.426 20.954 34.813 1.00 92.94 316 ASN A C 1
ATOM 2546 O O . ASN A 1 316 ? -17.021 21.977 34.472 1.00 92.94 316 ASN A O 1
ATOM 2550 N N . SER A 1 317 ? -17.047 19.783 34.992 1.00 91.25 317 SER A N 1
ATOM 2551 C CA . SER A 1 317 ? -18.493 19.582 34.853 1.00 91.25 317 SER A CA 1
ATOM 2552 C C . SER A 1 317 ? -19.149 19.302 36.210 1.00 91.25 317 SER A C 1
ATOM 2554 O O . SER A 1 317 ? -18.549 18.688 37.095 1.00 91.25 317 SER A O 1
ATOM 2556 N N . ASP A 1 318 ? -20.402 19.735 36.354 1.00 90.81 318 ASP A N 1
ATOM 2557 C CA . ASP A 1 318 ? -21.250 19.468 37.517 1.00 90.81 318 ASP A CA 1
ATOM 2558 C C . ASP A 1 318 ? -22.007 18.132 37.420 1.00 90.81 318 ASP A C 1
ATOM 2560 O O . ASP A 1 318 ? -22.614 17.701 38.406 1.00 90.81 318 ASP A O 1
ATOM 2564 N N . ASP A 1 319 ? -21.920 17.437 36.280 1.00 92.06 319 ASP A N 1
ATOM 2565 C CA . ASP A 1 319 ? -22.622 16.177 36.030 1.00 92.06 319 ASP A CA 1
ATOM 2566 C C . ASP A 1 319 ? -22.264 15.098 37.072 1.00 92.06 319 ASP A C 1
ATOM 2568 O O . ASP A 1 319 ? -21.183 15.122 37.681 1.00 92.06 319 ASP A O 1
ATOM 2572 N N . PRO A 1 320 ? -23.156 14.132 37.338 1.00 91.44 320 PRO A N 1
ATOM 2573 C CA . PRO A 1 320 ? -22.869 13.044 38.265 1.00 91.44 320 PRO A CA 1
ATOM 2574 C C . PRO A 1 320 ? -21.599 12.261 37.897 1.00 91.44 320 PRO A C 1
ATOM 2576 O O . PRO A 1 320 ? -21.346 11.988 36.729 1.00 91.44 320 PRO A O 1
ATOM 2579 N N . GLU A 1 321 ? -20.827 11.818 38.900 1.00 92.00 321 GLU A N 1
ATOM 2580 C CA . GLU A 1 321 ? -19.581 11.057 38.674 1.00 92.00 321 GLU A CA 1
ATOM 2581 C C . GLU A 1 321 ? -19.795 9.837 37.767 1.00 92.00 321 GLU A C 1
ATOM 2583 O O . GLU A 1 321 ? -18.941 9.511 36.948 1.00 92.00 321 GLU A O 1
ATOM 2588 N N . GLN A 1 322 ? -20.952 9.179 37.872 1.00 91.56 322 GLN A N 1
ATOM 2589 C CA . GLN A 1 322 ? -21.280 8.011 37.057 1.00 91.56 322 GLN A CA 1
ATOM 2590 C C . GLN A 1 322 ? -21.319 8.266 35.540 1.00 91.56 322 GLN A C 1
ATOM 2592 O O . GLN A 1 322 ? -21.188 7.308 34.776 1.00 91.56 322 GLN A O 1
ATOM 2597 N N . ASP A 1 323 ? -21.456 9.518 35.098 1.00 91.75 323 ASP A N 1
ATOM 2598 C CA . ASP A 1 323 ? -21.467 9.879 33.677 1.00 91.75 323 ASP A CA 1
ATOM 2599 C C . ASP A 1 323 ? -20.060 9.962 33.064 1.00 91.75 323 ASP A C 1
ATOM 2601 O O . ASP A 1 323 ? -19.926 10.020 31.845 1.00 91.75 323 ASP A O 1
ATOM 2605 N N . PHE A 1 324 ? -19.012 9.866 33.888 1.00 94.12 324 PHE A N 1
ATOM 2606 C CA . PHE A 1 324 ? -17.605 9.879 33.469 1.00 94.12 324 PHE A CA 1
ATOM 2607 C C . PHE A 1 324 ? -16.980 8.476 33.405 1.00 94.12 324 PHE A C 1
ATOM 2609 O O . PHE A 1 324 ? -15.757 8.320 33.404 1.00 94.12 324 PHE A O 1
ATOM 2616 N N . LEU A 1 325 ? -17.812 7.432 33.380 1.00 94.94 325 LEU A N 1
ATOM 2617 C CA . LEU A 1 325 ? -17.374 6.065 33.111 1.00 94.94 325 LEU A CA 1
ATOM 2618 C C . LEU A 1 325 ? -17.262 5.829 31.603 1.00 94.94 325 LEU A C 1
ATOM 2620 O O . LEU A 1 325 ? -18.142 6.209 30.837 1.00 94.94 325 LEU A O 1
ATOM 2624 N N . TYR A 1 326 ? -16.208 5.130 31.187 1.00 93.94 326 TYR A N 1
ATOM 2625 C CA . TYR A 1 326 ? -16.039 4.694 29.803 1.00 93.94 326 TYR A CA 1
ATOM 2626 C C . TYR A 1 326 ? -16.513 3.250 29.620 1.00 93.94 326 TYR A C 1
ATOM 2628 O O . TYR A 1 326 ? -16.587 2.476 30.577 1.00 93.94 326 TYR A O 1
ATOM 2636 N N . LEU A 1 327 ? -16.734 2.838 28.368 1.00 94.81 327 LEU A N 1
ATOM 2637 C CA . LEU A 1 327 ? -17.174 1.483 28.023 1.00 94.81 327 LEU A CA 1
ATOM 2638 C C . LEU A 1 327 ? -16.371 0.364 28.720 1.00 94.81 327 LEU A C 1
ATOM 2640 O O . LEU A 1 327 ? -16.938 -0.617 29.207 1.00 94.81 327 LEU A O 1
ATOM 2644 N N . ILE A 1 328 ? -15.046 0.517 28.817 1.00 95.31 328 ILE A N 1
ATOM 2645 C CA . ILE A 1 328 ? -14.181 -0.476 29.468 1.00 95.31 328 ILE A CA 1
ATOM 2646 C C . ILE A 1 328 ? -14.358 -0.534 30.994 1.00 95.31 328 ILE A C 1
ATOM 2648 O O . ILE A 1 328 ? -14.076 -1.561 31.610 1.00 95.31 328 ILE A O 1
ATOM 2652 N N . ASP A 1 329 ? -14.842 0.538 31.619 1.00 96.44 329 ASP A N 1
ATOM 2653 C CA . ASP A 1 329 ? -15.124 0.558 33.053 1.00 96.44 329 ASP A CA 1
ATOM 2654 C C . ASP A 1 329 ? -16.382 -0.276 33.353 1.00 96.44 329 ASP A C 1
ATOM 2656 O O . ASP A 1 329 ? -16.386 -1.050 34.316 1.00 96.44 329 ASP A O 1
ATOM 2660 N N . TYR A 1 330 ? -17.388 -0.265 32.464 1.00 97.44 330 TYR A N 1
ATOM 2661 C CA . TYR A 1 330 ? -18.540 -1.171 32.566 1.00 97.44 330 TYR A CA 1
ATOM 2662 C C . TYR A 1 330 ? -18.124 -2.643 32.516 1.00 97.44 330 TYR A C 1
ATOM 2664 O O . TYR A 1 330 ? -18.608 -3.428 33.330 1.00 97.44 330 TYR A O 1
ATOM 2672 N N . LYS A 1 331 ? -17.165 -3.023 31.657 1.00 97.12 331 LYS A N 1
ATOM 2673 C CA . LYS A 1 331 ? -16.613 -4.394 31.630 1.00 97.12 331 LYS A CA 1
ATOM 2674 C C . LYS A 1 331 ? -16.099 -4.824 33.010 1.00 97.12 331 LYS A C 1
ATOM 2676 O O . LYS A 1 331 ? -16.357 -5.946 33.453 1.00 97.12 331 LYS A O 1
ATOM 2681 N N . LYS A 1 332 ? -15.385 -3.942 33.715 1.00 96.62 332 LYS A N 1
ATOM 2682 C CA . LYS A 1 332 ? -14.833 -4.234 35.049 1.00 96.62 332 LYS A CA 1
ATOM 2683 C C . LYS A 1 332 ? -15.921 -4.321 36.118 1.00 96.62 332 LYS A C 1
ATOM 2685 O O . LYS A 1 332 ? -15.898 -5.244 36.934 1.00 96.62 332 LYS A O 1
ATOM 2690 N N . ILE A 1 333 ? -16.897 -3.412 36.080 1.00 97.38 333 ILE A N 1
ATOM 2691 C CA . ILE A 1 333 ? -18.071 -3.425 36.967 1.00 97.38 333 ILE A CA 1
ATOM 2692 C C . ILE A 1 333 ? -18.855 -4.733 36.798 1.00 97.38 333 ILE A C 1
ATOM 2694 O O . ILE A 1 333 ? -19.167 -5.402 37.788 1.00 97.38 333 ILE A O 1
ATOM 2698 N N . ILE A 1 334 ? -19.113 -5.128 35.549 1.00 97.50 334 ILE A N 1
ATOM 2699 C CA . ILE A 1 334 ? -19.781 -6.381 35.185 1.00 97.50 334 ILE A CA 1
ATOM 2700 C C . ILE A 1 334 ? -18.980 -7.580 35.694 1.00 97.50 334 ILE A C 1
ATOM 2702 O O . ILE A 1 334 ? -19.538 -8.469 36.334 1.00 97.50 334 ILE A O 1
ATOM 2706 N N . SER A 1 335 ? -17.663 -7.591 35.474 1.00 96.06 335 SER A N 1
ATOM 2707 C CA . SER A 1 335 ? -16.794 -8.691 35.899 1.00 96.06 335 SER A CA 1
ATOM 2708 C C . SER A 1 335 ? -16.750 -8.867 37.423 1.00 96.06 335 SER A C 1
ATOM 2710 O O . SER A 1 335 ? -16.687 -10.004 37.903 1.00 96.06 335 SER A O 1
ATOM 2712 N N . ARG A 1 336 ? -16.810 -7.773 38.196 1.00 95.56 336 ARG A N 1
ATOM 2713 C CA . ARG A 1 336 ? -16.892 -7.811 39.668 1.00 95.56 336 ARG A CA 1
ATOM 2714 C C . ARG A 1 336 ? -18.239 -8.337 40.160 1.00 95.56 336 ARG A C 1
ATOM 2716 O O . ARG A 1 336 ? -18.279 -9.068 41.142 1.00 95.56 336 ARG A O 1
ATOM 2723 N N . ASN A 1 337 ? -19.325 -7.971 39.486 1.00 95.81 337 ASN A N 1
ATOM 2724 C CA . ASN A 1 337 ? -20.697 -8.302 39.877 1.00 95.81 337 ASN A CA 1
ATOM 2725 C C . ASN A 1 337 ? -21.290 -9.422 39.010 1.00 95.81 337 ASN A C 1
ATOM 2727 O O . ASN A 1 337 ? -22.480 -9.412 38.698 1.00 95.81 337 ASN A O 1
ATOM 2731 N N . TRP A 1 338 ? -20.455 -10.378 38.603 1.00 95.69 338 TRP A N 1
ATOM 2732 C CA . TRP A 1 338 ? -20.770 -11.292 37.508 1.00 95.69 338 TRP A CA 1
ATOM 2733 C C . TRP A 1 338 ? -22.071 -12.075 37.684 1.00 95.69 338 TRP A C 1
ATOM 2735 O O . TRP A 1 338 ? -22.813 -12.235 36.720 1.00 95.69 338 TRP A O 1
ATOM 2745 N N . ASP A 1 339 ? -22.389 -12.499 38.906 1.00 94.00 339 ASP A N 1
ATOM 2746 C CA . ASP A 1 339 ? -23.560 -13.339 39.178 1.00 94.00 339 ASP A CA 1
ATOM 2747 C C . ASP A 1 339 ? -24.880 -12.706 38.719 1.00 94.00 339 ASP A C 1
ATOM 2749 O O . ASP A 1 339 ? -25.760 -13.414 38.235 1.00 94.00 339 ASP A O 1
ATOM 2753 N N . VAL A 1 340 ? -25.005 -11.375 38.803 1.00 95.56 340 VAL A N 1
ATOM 2754 C CA . VAL A 1 340 ? -26.216 -10.660 38.358 1.00 95.56 340 VAL A CA 1
ATOM 2755 C C . VAL A 1 340 ? -26.161 -10.212 36.900 1.00 95.56 340 VAL A C 1
ATOM 2757 O O . VAL A 1 340 ? -27.190 -9.891 36.315 1.00 95.56 340 VAL A O 1
ATOM 2760 N N . PHE A 1 341 ? -24.977 -10.219 36.288 1.00 96.81 341 PHE A N 1
ATOM 2761 C CA . PHE A 1 341 ? -24.769 -9.746 34.920 1.00 96.81 341 PHE A CA 1
ATOM 2762 C C . PHE A 1 341 ? -24.575 -10.856 33.891 1.00 96.81 341 PHE A C 1
ATOM 2764 O O . PHE A 1 341 ? -24.715 -10.601 32.694 1.00 96.81 341 PHE A O 1
ATOM 2771 N N . LYS A 1 342 ? -24.290 -12.087 34.325 1.00 94.75 342 LYS A N 1
ATOM 2772 C CA . LYS A 1 342 ? -23.982 -13.221 33.449 1.00 94.75 342 LYS A CA 1
ATOM 2773 C C . LYS A 1 342 ? -25.050 -13.457 32.384 1.00 94.75 342 LYS A C 1
ATOM 2775 O O . LYS A 1 342 ? -24.723 -13.632 31.218 1.00 94.75 342 LYS A O 1
ATOM 2780 N N . THR A 1 343 ? -26.327 -13.445 32.753 1.00 93.88 343 THR A N 1
ATOM 2781 C CA . THR A 1 343 ? -27.430 -13.696 31.807 1.00 93.88 343 THR A CA 1
ATOM 2782 C C . THR A 1 343 ? -27.557 -12.599 30.743 1.00 93.88 343 THR A C 1
ATOM 2784 O O . THR A 1 343 ? -28.005 -12.869 29.625 1.00 93.88 343 THR A O 1
ATOM 2787 N N . ILE A 1 344 ? -27.102 -11.386 31.065 1.00 95.62 344 ILE A N 1
ATOM 2788 C CA . ILE A 1 344 ? -27.194 -10.193 30.222 1.00 95.62 344 ILE A CA 1
ATOM 2789 C C . ILE A 1 344 ? -25.976 -10.087 29.301 1.00 95.62 344 ILE A C 1
ATOM 2791 O O . ILE A 1 344 ? -26.138 -9.987 28.092 1.00 95.62 344 ILE A O 1
ATOM 2795 N N . PHE A 1 345 ? -24.760 -10.137 29.846 1.00 96.62 345 PHE A N 1
ATOM 2796 C CA . PHE A 1 345 ? -23.545 -9.754 29.115 1.00 96.62 345 PHE A CA 1
ATOM 2797 C C . PHE A 1 345 ? -22.643 -10.920 28.697 1.00 96.62 345 PHE A C 1
ATOM 2799 O O . PHE A 1 345 ? -21.651 -10.683 28.008 1.00 96.62 345 PHE A O 1
ATOM 2806 N N . ALA A 1 346 ? -22.966 -12.163 29.074 1.00 94.81 346 ALA A N 1
ATOM 2807 C CA . ALA A 1 346 ? -22.241 -13.317 28.554 1.00 94.81 346 ALA A CA 1
ATOM 2808 C C . ALA A 1 346 ? -22.518 -13.501 27.059 1.00 94.81 346 ALA A C 1
ATOM 2810 O O . ALA A 1 346 ? -23.676 -13.676 26.655 1.00 94.81 346 ALA A O 1
ATOM 2811 N N . ASP A 1 347 ? -21.444 -13.505 26.270 1.00 93.06 347 ASP A N 1
ATOM 2812 C CA . ASP A 1 347 ? -21.501 -13.840 24.851 1.00 93.06 347 ASP A CA 1
ATOM 2813 C C . ASP A 1 347 ? -22.023 -15.280 24.669 1.00 93.06 347 ASP A C 1
ATOM 2815 O O . ASP A 1 347 ? -21.418 -16.224 25.194 1.00 93.06 347 ASP A O 1
ATOM 2819 N N . PRO A 1 348 ? -23.140 -15.479 23.942 1.00 90.62 348 PRO A N 1
ATOM 2820 C CA . PRO A 1 348 ? -23.720 -16.803 23.727 1.00 90.62 348 PRO A CA 1
ATOM 2821 C C . PRO A 1 348 ? -22.820 -17.744 22.908 1.00 90.62 348 PRO A C 1
ATOM 2823 O O . PRO A 1 348 ? -22.991 -18.962 22.980 1.00 90.62 348 PRO A O 1
ATOM 2826 N N . SER A 1 349 ? -21.860 -17.203 22.156 1.00 86.81 349 SER A N 1
ATOM 2827 C CA . SER A 1 349 ? -20.940 -17.958 21.297 1.00 86.81 349 SER A CA 1
ATOM 2828 C C . SER A 1 349 ? -19.839 -18.662 22.094 1.00 86.81 349 SER A C 1
ATOM 2830 O O . SER A 1 349 ? -19.255 -19.639 21.623 1.00 86.81 349 SER A O 1
ATOM 2832 N N . PHE A 1 350 ? -19.569 -18.207 23.321 1.00 84.00 350 PHE A N 1
ATOM 2833 C CA . PHE A 1 350 ? -18.539 -18.764 24.191 1.00 84.00 350 PHE A CA 1
ATOM 2834 C C . PHE A 1 350 ? -19.167 -19.500 25.376 1.00 84.00 350 PHE A C 1
ATOM 2836 O O . PHE A 1 350 ? -19.863 -18.921 26.209 1.00 84.00 350 PHE A O 1
ATOM 2843 N N . LYS A 1 351 ? -18.861 -20.796 25.501 1.00 75.06 351 LYS A N 1
ATOM 2844 C CA . LYS A 1 351 ? -19.231 -21.618 26.671 1.00 75.06 351 LYS A CA 1
ATOM 2845 C C . LYS A 1 351 ? -18.139 -21.655 27.752 1.00 75.06 351 LYS A C 1
ATOM 2847 O O . LYS A 1 351 ? -18.210 -22.480 28.659 1.00 75.06 351 LYS A O 1
ATOM 2852 N N . SER A 1 352 ? -17.107 -20.822 27.619 1.00 74.75 352 SER A N 1
ATOM 2853 C CA . SER A 1 352 ? -15.906 -20.833 28.455 1.00 74.75 352 SER A CA 1
ATOM 2854 C C . SER A 1 352 ? -16.022 -19.891 29.666 1.00 74.75 352 SER A C 1
ATOM 2856 O O . SER A 1 352 ? -17.119 -19.607 30.148 1.00 74.75 352 SER A O 1
ATOM 2858 N N . ASN A 1 353 ? -14.884 -19.491 30.241 1.00 86.31 353 ASN A N 1
ATOM 2859 C CA . ASN A 1 353 ? -14.820 -18.717 31.479 1.00 86.31 353 ASN A CA 1
ATOM 2860 C C . ASN A 1 353 ? -15.341 -17.271 31.307 1.00 86.31 353 ASN A C 1
ATOM 2862 O O . ASN A 1 353 ? -15.525 -16.774 30.198 1.00 86.31 353 ASN A O 1
ATOM 2866 N N . LYS A 1 354 ? -15.561 -16.584 32.435 1.00 91.06 354 LYS A N 1
ATOM 2867 C CA . LYS A 1 354 ? -16.077 -15.204 32.490 1.00 91.06 354 LYS A CA 1
ATOM 2868 C C . LYS A 1 354 ? -15.298 -14.227 31.603 1.00 91.06 354 LYS A C 1
ATOM 2870 O O . LYS A 1 354 ? -15.909 -13.377 30.963 1.00 91.06 354 LYS A O 1
ATOM 2875 N N . ASP A 1 355 ? -13.972 -14.323 31.594 1.00 89.06 355 ASP A N 1
ATOM 2876 C CA . ASP A 1 355 ? -13.130 -13.355 30.893 1.00 89.06 355 ASP A CA 1
ATOM 2877 C C . ASP A 1 355 ? -13.285 -13.494 29.378 1.00 89.06 355 ASP A C 1
ATOM 2879 O O . ASP A 1 355 ? -13.420 -12.485 28.689 1.00 89.06 355 ASP A 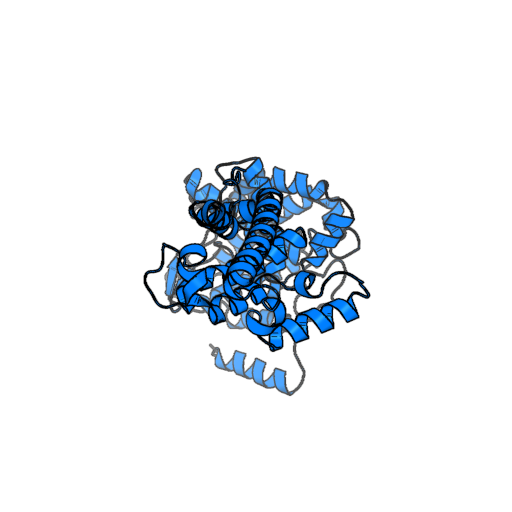O 1
ATOM 2883 N N . ASP A 1 356 ? -13.372 -14.727 28.870 1.00 90.44 356 ASP A N 1
ATOM 2884 C CA . ASP A 1 356 ? -13.677 -14.993 27.464 1.00 90.44 356 ASP A CA 1
ATOM 2885 C C . ASP A 1 356 ? -15.057 -14.460 27.063 1.00 90.44 356 ASP A C 1
ATOM 2887 O O . ASP A 1 356 ? -15.194 -13.823 26.022 1.00 90.44 356 ASP A O 1
ATOM 2891 N N . GLN A 1 357 ? -16.066 -14.656 27.916 1.00 93.62 357 GLN A N 1
ATOM 2892 C CA . GLN A 1 357 ? -17.436 -14.192 27.666 1.00 93.62 357 GLN A CA 1
ATOM 2893 C C . GLN A 1 357 ? -17.579 -12.661 27.657 1.00 93.62 357 GLN A C 1
ATOM 2895 O O . GLN A 1 357 ? -18.603 -12.154 27.203 1.00 93.62 357 GLN A O 1
ATOM 2900 N N . LEU A 1 358 ? -16.565 -11.931 28.133 1.00 95.94 358 LEU A N 1
ATOM 2901 C CA . LEU A 1 358 ? -16.495 -10.468 28.131 1.00 95.94 358 LEU A CA 1
ATOM 2902 C C . LEU A 1 358 ? -15.454 -9.912 27.145 1.00 95.94 358 LEU A C 1
ATOM 2904 O O . LEU A 1 358 ? -15.267 -8.694 27.099 1.00 95.94 358 LEU A O 1
ATOM 2908 N N . LYS A 1 359 ? -14.783 -10.755 26.344 1.00 94.56 359 LYS A N 1
ATOM 2909 C CA . LYS A 1 359 ? -13.788 -10.301 25.350 1.00 94.56 359 LYS A CA 1
ATOM 2910 C C . LYS A 1 359 ? -14.377 -9.381 24.288 1.00 94.56 359 LYS A C 1
ATOM 2912 O O . LYS A 1 359 ? -13.672 -8.513 23.789 1.00 94.56 359 LYS A O 1
ATOM 2917 N N . TRP A 1 360 ? -15.667 -9.506 23.983 1.00 95.81 360 TRP A N 1
ATOM 2918 C CA . TRP A 1 360 ? -16.334 -8.635 23.012 1.00 95.81 360 TRP A CA 1
ATOM 2919 C C . TRP A 1 360 ? -16.277 -7.145 23.404 1.00 95.81 360 TRP A C 1
ATOM 2921 O O . TRP A 1 360 ? -16.263 -6.294 22.519 1.00 95.81 360 TRP A O 1
ATOM 2931 N N . PHE A 1 361 ? -16.150 -6.800 24.694 1.00 97.12 361 PHE A N 1
ATOM 2932 C CA . PHE A 1 361 ? -15.890 -5.416 25.120 1.00 97.12 361 PHE A CA 1
ATOM 2933 C C . PHE A 1 361 ? -14.525 -4.898 24.640 1.00 97.12 361 PHE A C 1
ATOM 2935 O O . PHE A 1 361 ? -14.403 -3.720 24.303 1.00 97.12 361 PHE A O 1
ATOM 2942 N N . ASP A 1 362 ? -13.505 -5.763 24.596 1.00 95.38 362 ASP A N 1
ATOM 2943 C CA . ASP A 1 362 ? -12.160 -5.396 24.133 1.00 95.38 362 A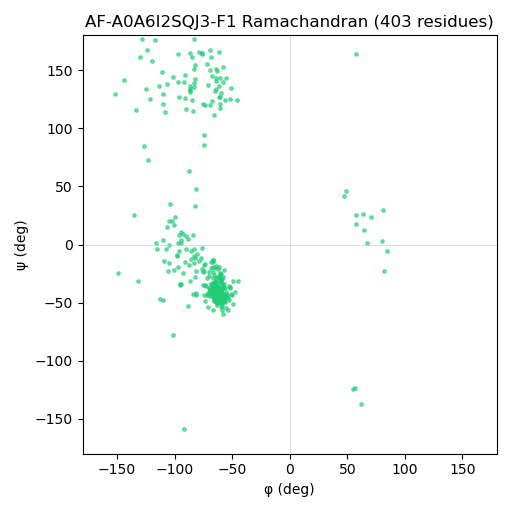SP A CA 1
ATOM 2944 C C . ASP A 1 362 ? -12.139 -5.132 22.624 1.00 95.38 362 ASP A C 1
ATOM 2946 O O . ASP A 1 362 ? -11.329 -4.335 22.158 1.00 95.38 362 ASP A O 1
ATOM 2950 N N . THR A 1 363 ? -13.052 -5.758 21.876 1.00 95.44 363 THR A N 1
ATOM 2951 C CA . THR A 1 363 ? -13.272 -5.504 20.446 1.00 95.44 363 THR A CA 1
ATOM 2952 C C . THR A 1 363 ? -14.150 -4.271 20.218 1.00 95.44 363 THR A C 1
ATOM 2954 O O . THR A 1 363 ? -13.823 -3.428 19.388 1.00 95.44 363 THR A O 1
ATOM 2957 N N . LEU A 1 364 ? -15.234 -4.107 20.985 1.00 96.75 364 LEU A N 1
ATOM 2958 C CA . LEU A 1 364 ? -16.165 -2.985 20.827 1.00 96.75 364 LEU A CA 1
ATOM 2959 C C . LEU A 1 364 ? -15.517 -1.632 21.158 1.00 96.75 364 LEU A C 1
ATOM 2961 O O . LEU A 1 364 ? -15.792 -0.642 20.487 1.00 96.75 364 LEU A O 1
ATOM 2965 N N . ASN A 1 365 ? -14.650 -1.569 22.173 1.00 96.06 365 ASN A N 1
ATOM 2966 C CA . ASN A 1 365 ? -14.077 -0.306 22.643 1.00 96.06 365 ASN A CA 1
ATOM 2967 C C . ASN A 1 365 ? -13.196 0.419 21.596 1.00 96.06 365 ASN A C 1
ATOM 2969 O O . ASN A 1 365 ? -13.413 1.613 21.372 1.00 96.06 365 ASN A O 1
ATOM 2973 N N . PRO A 1 366 ? -12.252 -0.245 20.900 1.00 94.56 366 PRO A N 1
ATOM 2974 C CA . PRO A 1 366 ? -11.549 0.350 19.764 1.00 94.56 366 PRO A CA 1
ATOM 2975 C C . PRO A 1 366 ? -12.487 0.827 18.649 1.00 94.56 366 PRO A C 1
ATOM 2977 O O . PRO A 1 366 ? -12.321 1.951 18.175 1.00 94.56 366 PRO A O 1
ATOM 2980 N N . ILE A 1 367 ? -13.493 0.023 18.280 1.00 93.75 367 ILE A N 1
ATOM 2981 C CA . ILE A 1 367 ? -14.457 0.355 17.216 1.00 93.75 367 ILE A CA 1
ATOM 2982 C C . ILE A 1 367 ? -15.260 1.604 17.588 1.00 93.75 367 ILE A C 1
ATOM 2984 O O . ILE A 1 367 ? -15.368 2.532 16.787 1.00 93.75 367 ILE A O 1
ATOM 2988 N N . ARG A 1 368 ? -15.757 1.678 18.829 1.00 93.94 368 ARG A N 1
ATOM 2989 C CA . ARG A 1 368 ? -16.458 2.851 19.367 1.00 93.94 368 ARG A CA 1
ATOM 2990 C C . ARG A 1 368 ? -15.591 4.100 19.277 1.00 93.94 368 ARG A C 1
ATOM 2992 O O . ARG A 1 368 ? -16.046 5.116 18.764 1.00 93.94 368 ARG A O 1
ATOM 2999 N N . ASN A 1 369 ? -14.335 4.034 19.722 1.00 91.81 369 ASN A N 1
ATOM 3000 C CA . ASN A 1 369 ? -13.421 5.182 19.66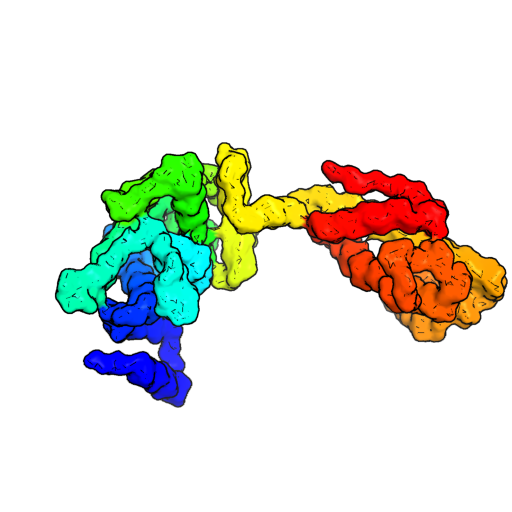4 1.00 91.81 369 ASN A CA 1
ATOM 3001 C C . ASN A 1 369 ? -13.112 5.610 18.221 1.00 91.81 369 ASN A C 1
ATOM 3003 O O . ASN A 1 369 ? -12.967 6.794 17.921 1.00 91.81 369 ASN A O 1
ATOM 3007 N N . GLN A 1 370 ? -13.006 4.651 17.305 1.00 88.12 370 GLN A N 1
ATOM 3008 C CA . GLN A 1 370 ? -12.814 4.913 15.882 1.00 88.12 370 GLN A CA 1
ATOM 3009 C C . GLN A 1 370 ? -14.026 5.640 15.286 1.00 88.12 370 GLN A C 1
ATOM 3011 O O . GLN A 1 370 ? -13.858 6.680 14.642 1.00 88.12 370 GLN A O 1
ATOM 3016 N N . ALA A 1 371 ? -15.231 5.145 15.569 1.00 88.50 371 ALA A N 1
ATOM 3017 C CA . ALA A 1 371 ? -16.484 5.720 15.098 1.00 88.50 371 ALA A CA 1
ATOM 3018 C C . ALA A 1 371 ? -16.757 7.113 15.694 1.00 88.50 371 ALA A C 1
ATOM 3020 O O . ALA A 1 371 ? -17.112 8.032 14.954 1.00 88.50 371 ALA A O 1
ATOM 3021 N N . SER A 1 372 ? -16.505 7.318 16.994 1.00 86.00 372 SER A N 1
ATOM 3022 C CA . SER A 1 372 ? -16.702 8.611 17.671 1.00 86.00 372 SER A CA 1
ATOM 3023 C C . SER A 1 372 ? -15.775 9.707 17.137 1.00 86.00 372 SER A C 1
ATOM 3025 O O . SER A 1 372 ? -16.155 10.872 17.070 1.00 86.00 372 SER A O 1
ATOM 3027 N N . HIS A 1 373 ? -14.563 9.345 16.701 1.00 84.38 373 HIS A N 1
ATOM 3028 C CA . HIS A 1 373 ? -13.634 10.257 16.024 1.00 84.38 373 HIS A CA 1
ATOM 3029 C C . HIS A 1 373 ? -13.888 10.384 14.513 1.00 84.38 373 HIS A C 1
ATOM 3031 O O . HIS A 1 373 ? -13.074 10.972 13.799 1.00 84.38 373 HIS A O 1
ATOM 3037 N N . GLY A 1 374 ? -14.986 9.818 14.007 1.00 79.44 374 GLY A N 1
ATOM 3038 C CA . GLY A 1 374 ? -15.373 9.896 12.604 1.00 79.44 374 GLY A CA 1
ATOM 3039 C C . GLY A 1 374 ? -14.393 9.217 11.644 1.00 79.44 374 GLY A C 1
ATOM 3040 O O . GLY A 1 374 ? -14.310 9.620 10.480 1.00 79.44 374 GLY A O 1
ATOM 3041 N N . ARG A 1 375 ? -13.635 8.221 12.112 1.00 82.62 375 ARG A N 1
ATOM 3042 C CA . ARG A 1 375 ? -12.718 7.430 11.279 1.00 82.62 375 ARG A CA 1
ATOM 3043 C C . ARG A 1 375 ? -13.495 6.324 10.553 1.00 82.62 375 ARG A C 1
ATOM 3045 O O . ARG A 1 375 ? -14.544 5.894 11.025 1.00 82.62 375 ARG A O 1
ATOM 3052 N N . ASN A 1 376 ? -12.980 5.868 9.410 1.00 83.19 376 ASN A N 1
ATOM 3053 C CA . ASN A 1 376 ? -13.577 4.754 8.661 1.00 83.19 376 ASN A CA 1
ATOM 3054 C C . ASN A 1 376 ? -13.592 3.489 9.512 1.00 83.19 376 ASN A C 1
ATOM 3056 O O . ASN A 1 376 ? -12.629 3.261 10.232 1.00 83.19 376 ASN A O 1
ATOM 3060 N N . VAL A 1 377 ? -14.641 2.678 9.404 1.00 84.19 377 VAL A N 1
ATOM 3061 C CA . VAL A 1 377 ? -14.790 1.383 10.088 1.00 84.19 377 VAL A CA 1
ATOM 3062 C C . VAL A 1 377 ? -14.615 0.268 9.061 1.00 84.19 377 VAL A C 1
ATOM 3064 O O . VAL A 1 377 ? -15.075 0.420 7.932 1.00 84.19 377 VAL A O 1
ATOM 3067 N N . SER A 1 378 ? -13.905 -0.806 9.413 1.00 84.50 378 SER A N 1
ATOM 3068 C CA . SER A 1 378 ? -13.637 -1.910 8.483 1.00 84.50 378 SER A CA 1
ATOM 3069 C C . SER A 1 378 ? -14.868 -2.809 8.291 1.00 84.50 378 SER A C 1
ATOM 3071 O O . SER A 1 378 ? -15.794 -2.796 9.104 1.00 84.50 378 SER A O 1
ATOM 3073 N N . LEU A 1 379 ? -14.870 -3.633 7.236 1.00 84.12 379 LEU A N 1
ATOM 3074 C CA . LEU A 1 379 ? -15.899 -4.666 7.046 1.00 84.12 379 LEU A CA 1
ATOM 3075 C C . LEU A 1 379 ? -15.902 -5.679 8.204 1.00 84.12 379 LEU A C 1
ATOM 3077 O O . LEU A 1 379 ? -16.965 -6.108 8.637 1.00 84.12 379 LEU A O 1
ATOM 3081 N N . GLU A 1 380 ? -14.724 -6.057 8.708 1.00 86.94 380 GLU A N 1
ATOM 3082 C CA . GLU A 1 380 ? -14.588 -7.007 9.821 1.00 86.94 380 GLU A CA 1
ATOM 3083 C C . GLU A 1 380 ? -15.208 -6.432 11.108 1.00 86.94 380 GLU A C 1
ATOM 3085 O O . GLU A 1 380 ? -15.985 -7.113 11.780 1.00 86.94 380 GLU A O 1
ATOM 3090 N N . ASP A 1 381 ? -14.955 -5.152 11.395 1.00 91.44 381 ASP A N 1
ATOM 3091 C CA . ASP A 1 381 ? -15.557 -4.443 12.529 1.00 91.44 381 ASP A CA 1
ATOM 3092 C C . ASP A 1 381 ? -17.078 -4.295 12.369 1.00 91.44 381 ASP A C 1
ATOM 3094 O O . ASP A 1 381 ? -17.830 -4.508 13.321 1.00 91.44 381 ASP A O 1
ATOM 3098 N N . HIS A 1 382 ? -17.564 -3.966 11.166 1.00 90.44 382 HIS A N 1
ATOM 3099 C CA . HIS A 1 382 ? -19.003 -3.891 10.882 1.00 90.44 382 HIS A CA 1
ATOM 3100 C C . HIS A 1 382 ? -19.692 -5.257 11.016 1.00 90.44 382 HIS A C 1
ATOM 3102 O O . HIS A 1 382 ? -20.778 -5.350 11.597 1.00 90.44 382 HIS A O 1
ATOM 3108 N N . ALA A 1 383 ? -19.046 -6.332 10.558 1.00 91.25 383 ALA A N 1
ATOM 3109 C CA . ALA A 1 383 ? -19.536 -7.694 10.729 1.00 91.25 383 ALA A CA 1
ATOM 3110 C C . ALA A 1 383 ? -19.614 -8.075 12.216 1.00 91.25 383 ALA A C 1
ATOM 3112 O O . ALA A 1 383 ? -20.619 -8.643 12.646 1.00 91.25 383 ALA A O 1
ATOM 3113 N N . PHE A 1 384 ? -18.610 -7.703 13.018 1.00 95.25 384 PHE A N 1
ATOM 3114 C CA . PHE A 1 384 ? -18.645 -7.867 14.473 1.00 95.25 384 PHE A CA 1
ATOM 3115 C C . PHE A 1 384 ? -19.816 -7.102 15.110 1.00 95.25 384 PHE A C 1
ATOM 3117 O O . PHE A 1 384 ? -20.575 -7.683 15.888 1.00 95.25 384 PHE A O 1
ATOM 3124 N N . LEU A 1 385 ? -20.018 -5.828 14.753 1.00 95.50 385 LEU A N 1
ATOM 3125 C CA . LEU A 1 385 ? -21.150 -5.035 15.250 1.00 95.50 385 LEU A CA 1
ATOM 3126 C C . LEU A 1 385 ? -22.496 -5.670 14.878 1.00 95.50 385 LEU A C 1
ATOM 3128 O O . LEU A 1 385 ? -23.406 -5.713 15.705 1.00 95.50 385 LEU A O 1
ATOM 3132 N N . THR A 1 386 ? -22.606 -6.208 13.663 1.00 94.38 386 THR A N 1
ATOM 3133 C CA . THR A 1 386 ? -23.803 -6.914 13.194 1.00 94.38 386 THR A CA 1
ATOM 3134 C C . THR A 1 386 ? -24.063 -8.178 14.014 1.00 94.38 386 THR A C 1
ATOM 3136 O O . THR A 1 386 ? -25.187 -8.386 14.461 1.00 94.38 386 THR A O 1
ATOM 3139 N N . GLN A 1 387 ? -23.033 -8.984 14.290 1.00 94.62 387 GLN A N 1
ATOM 3140 C CA . GLN A 1 387 ? -23.155 -10.171 15.144 1.00 94.62 387 GLN A CA 1
ATOM 3141 C C . GLN A 1 387 ? -23.556 -9.814 16.580 1.00 94.62 387 GLN A C 1
ATOM 3143 O O . GLN A 1 387 ? -24.403 -10.480 17.173 1.00 94.62 387 GLN A O 1
ATOM 3148 N N . LEU A 1 388 ? -22.989 -8.746 17.143 1.00 95.62 388 LEU A N 1
ATOM 3149 C CA . LEU A 1 388 ? -23.334 -8.283 18.486 1.00 95.62 388 LEU A CA 1
ATOM 3150 C C . LEU A 1 388 ? -24.793 -7.791 18.558 1.00 95.62 388 LEU A C 1
ATOM 3152 O O . LEU A 1 388 ? -25.502 -8.056 19.534 1.00 95.62 388 LEU A O 1
ATOM 3156 N N . ASN A 1 389 ? -25.268 -7.149 17.486 1.00 96.06 389 ASN A N 1
ATOM 3157 C CA . ASN A 1 389 ? -26.646 -6.682 17.326 1.00 96.06 389 ASN A CA 1
ATOM 3158 C C . ASN A 1 389 ? -27.685 -7.817 17.234 1.00 96.06 389 ASN A C 1
ATOM 3160 O O . ASN A 1 389 ? -28.878 -7.562 17.385 1.00 96.06 389 ASN A O 1
ATOM 3164 N N . GLU A 1 390 ? -27.274 -9.072 17.036 1.00 95.19 390 GLU A N 1
ATOM 3165 C CA . GLU A 1 390 ? -28.203 -10.209 17.026 1.00 95.19 390 GLU A CA 1
ATOM 3166 C C . GLU A 1 390 ? -28.756 -10.556 18.413 1.00 95.19 390 GLU A C 1
ATOM 3168 O O . GLU A 1 390 ? -29.872 -11.062 18.515 1.00 95.19 390 GLU A O 1
ATOM 3173 N N . TRP A 1 391 ? -28.009 -10.289 19.488 1.00 95.25 391 TRP A N 1
ATOM 3174 C CA . TRP A 1 391 ? -28.380 -10.773 20.823 1.00 95.25 391 TRP A CA 1
ATOM 3175 C C . TRP A 1 391 ? -28.327 -9.714 21.923 1.00 95.25 391 TRP A C 1
ATOM 3177 O O . TRP A 1 391 ? -29.098 -9.805 22.880 1.00 95.25 391 TRP A O 1
ATOM 3187 N N . LEU A 1 392 ? -27.434 -8.725 21.828 1.00 96.62 392 LEU A N 1
ATOM 3188 C CA . LEU A 1 392 ? -27.240 -7.744 22.894 1.00 96.62 392 LEU A CA 1
ATOM 3189 C C . LEU A 1 392 ? -28.437 -6.786 23.068 1.00 96.62 392 LEU A C 1
ATOM 3191 O O . LEU A 1 392 ? -28.844 -6.609 24.220 1.00 96.62 392 LEU A O 1
ATOM 3195 N N . PRO A 1 393 ? -29.054 -6.227 21.998 1.00 96.75 393 PRO A N 1
ATOM 3196 C CA . PRO A 1 393 ? -30.145 -5.252 22.113 1.00 96.75 393 PRO A CA 1
ATOM 3197 C C . PRO A 1 393 ? -31.270 -5.674 23.062 1.00 96.75 393 PRO A C 1
ATOM 3199 O O . PRO A 1 393 ? -31.589 -4.969 24.021 1.00 96.75 393 PRO A O 1
ATOM 3202 N N . ALA A 1 394 ? -31.787 -6.890 22.863 1.00 95.38 394 ALA A N 1
ATOM 3203 C CA . ALA A 1 394 ? -32.878 -7.444 23.659 1.00 95.38 394 ALA A CA 1
ATOM 3204 C C . ALA A 1 394 ? -32.520 -7.575 25.149 1.00 95.38 394 ALA A C 1
ATOM 3206 O O . ALA A 1 394 ? -33.384 -7.439 26.014 1.00 95.38 394 ALA A O 1
ATOM 3207 N N . LYS A 1 395 ? -31.244 -7.821 25.470 1.00 95.31 395 LYS A N 1
ATOM 3208 C CA . LYS A 1 395 ? -30.775 -7.992 26.851 1.00 95.31 395 LYS A CA 1
ATOM 3209 C C . LYS A 1 395 ? -30.522 -6.665 27.566 1.00 95.31 395 LYS A C 1
ATOM 3211 O O . LYS A 1 395 ? -30.653 -6.607 28.791 1.00 95.31 395 LYS A O 1
ATOM 3216 N N . ILE A 1 396 ? -30.178 -5.612 26.823 1.00 96.44 396 ILE A N 1
ATOM 3217 C CA . ILE A 1 396 ? -29.945 -4.264 27.367 1.00 96.44 396 ILE A CA 1
ATOM 3218 C C . ILE A 1 396 ? -31.158 -3.335 27.240 1.00 96.44 396 ILE A C 1
ATOM 3220 O O . ILE A 1 396 ? -31.099 -2.205 27.705 1.00 96.44 396 ILE A O 1
ATOM 3224 N N . GLY A 1 397 ? -32.276 -3.825 26.694 1.00 92.25 397 GLY A N 1
ATOM 3225 C CA . GLY A 1 397 ? -33.542 -3.091 26.654 1.00 92.25 397 GLY A CA 1
ATOM 3226 C C . GLY A 1 397 ? -33.638 -2.067 25.524 1.00 92.25 397 GLY A C 1
ATOM 3227 O O . GLY A 1 397 ? -34.332 -1.068 25.679 1.00 92.25 397 GLY A O 1
ATOM 3228 N N . ILE A 1 398 ? -32.956 -2.306 24.401 1.00 93.88 398 ILE A N 1
ATOM 3229 C CA . ILE A 1 398 ? -33.068 -1.481 23.191 1.00 93.88 398 ILE A CA 1
ATOM 3230 C C . ILE A 1 398 ? -33.576 -2.319 22.011 1.00 93.88 398 ILE A C 1
ATOM 3232 O O . ILE A 1 398 ? -33.447 -3.545 21.995 1.00 93.88 398 ILE A O 1
ATOM 3236 N N . GLU A 1 399 ? -34.146 -1.656 21.007 1.00 92.00 399 GLU A N 1
ATOM 3237 C CA . GLU A 1 399 ? -34.562 -2.312 19.766 1.00 92.00 399 GLU A CA 1
ATOM 3238 C C . GLU A 1 399 ? -33.355 -2.778 18.945 1.00 92.00 399 GLU A C 1
ATOM 3240 O O . GLU A 1 399 ? -32.276 -2.177 18.981 1.00 92.00 399 GLU A O 1
ATOM 3245 N N . LYS A 1 400 ? -33.548 -3.857 18.180 1.00 92.06 400 LYS A N 1
ATOM 3246 C CA . LYS A 1 400 ? -32.541 -4.341 17.237 1.00 92.06 400 LYS A CA 1
ATOM 3247 C C . LYS A 1 400 ? -32.262 -3.252 16.199 1.00 92.06 400 LYS A C 1
ATOM 3249 O O . LYS A 1 400 ? -33.183 -2.741 15.569 1.00 92.06 400 LYS A O 1
ATOM 3254 N N . LEU A 1 401 ? -30.992 -2.896 16.029 1.00 91.31 401 LEU A N 1
ATOM 3255 C CA . LEU A 1 401 ? -30.598 -1.766 15.190 1.00 91.31 401 LEU A CA 1
ATOM 3256 C C . LEU A 1 401 ? -30.516 -2.177 13.716 1.00 91.31 401 LEU A C 1
ATOM 3258 O O . LEU A 1 401 ? -30.213 -3.330 13.406 1.00 91.31 401 LEU A O 1
ATOM 3262 N N . ASN A 1 402 ? -30.752 -1.237 12.798 1.00 87.88 402 ASN A N 1
ATOM 3263 C CA . ASN A 1 402 ? -30.509 -1.477 11.378 1.00 87.88 402 ASN A CA 1
ATOM 3264 C C . ASN A 1 402 ? -28.999 -1.438 11.096 1.00 87.88 402 ASN A C 1
ATOM 3266 O O . ASN A 1 402 ? -28.349 -0.424 11.343 1.00 87.88 402 ASN A O 1
ATOM 3270 N N . THR A 1 403 ? -28.458 -2.540 10.582 1.00 85.75 403 THR A N 1
ATOM 3271 C CA . THR A 1 403 ? -27.036 -2.687 10.240 1.00 85.75 403 THR A CA 1
ATOM 3272 C C . THR A 1 403 ? -26.776 -2.630 8.732 1.00 85.75 403 THR A C 1
ATOM 3274 O O . THR A 1 403 ? -25.620 -2.744 8.324 1.00 85.75 403 THR A O 1
ATOM 3277 N N . ALA A 1 404 ? -27.817 -2.475 7.904 1.00 81.19 404 ALA A N 1
ATOM 3278 C CA . ALA A 1 404 ? -27.693 -2.419 6.450 1.00 81.19 404 ALA A CA 1
ATOM 3279 C C . ALA A 1 404 ? -26.955 -1.151 5.989 1.00 81.19 404 ALA A C 1
ATOM 3281 O O . ALA A 1 404 ? -27.102 -0.090 6.598 1.00 81.19 404 ALA A O 1
ATOM 3282 N N . VAL A 1 405 ? -26.177 -1.288 4.910 1.00 68.56 405 VAL A N 1
ATOM 3283 C CA . VAL A 1 405 ? -25.345 -0.239 4.302 1.00 68.56 405 VAL A CA 1
ATOM 3284 C C . VAL A 1 405 ? -25.606 -0.158 2.812 1.00 68.56 405 VAL A C 1
ATOM 3286 O O . VAL A 1 405 ? -25.695 -1.244 2.193 1.00 68.56 405 VAL A O 1
#

Solvent-accessible surface area (backbone atoms only — not comparable to full-atom values): 21949 Å² total; per-residue (Å²): 136,82,55,74,65,54,56,53,47,52,51,55,54,35,66,74,76,54,83,70,54,70,38,32,53,47,52,55,48,17,69,71,27,50,53,39,88,49,56,67,52,21,50,53,11,47,56,42,50,41,53,49,49,36,18,69,35,83,91,24,75,42,41,63,20,43,32,56,48,85,52,76,74,44,43,51,19,46,21,46,54,62,54,35,42,66,64,6,56,72,64,36,53,44,50,67,46,64,58,98,78,36,88,74,46,78,20,64,50,54,53,86,32,70,43,97,88,74,48,48,51,51,63,68,29,46,52,30,44,46,39,17,54,36,50,40,43,44,53,52,40,71,68,37,46,83,33,33,77,37,5,57,34,90,87,21,48,52,45,19,40,45,33,50,21,29,53,46,32,49,54,35,53,46,53,52,47,43,33,70,76,71,64,55,73,49,80,86,48,52,23,45,60,59,30,59,70,45,51,82,60,42,52,46,40,42,55,54,59,76,65,59,48,74,69,53,50,53,50,60,58,66,37,38,76,45,76,68,27,38,49,51,55,34,50,54,45,48,48,40,30,20,77,77,38,72,87,55,66,60,92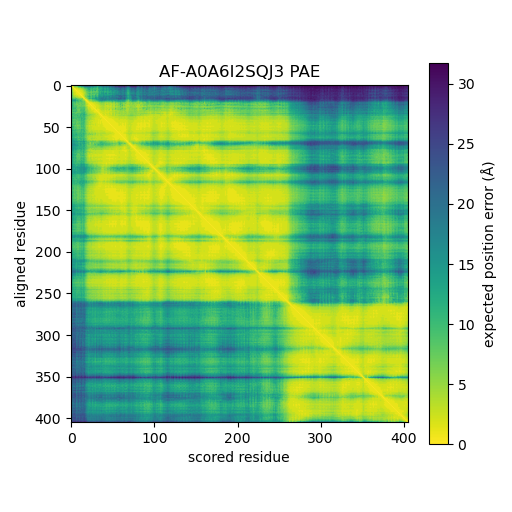,64,46,68,61,50,48,56,37,66,62,40,65,43,25,66,50,47,30,55,50,40,54,52,48,51,53,29,48,51,54,41,52,51,52,56,32,35,74,75,48,45,95,47,14,68,74,76,53,38,53,69,67,59,52,54,50,9,46,50,48,32,60,76,66,72,53,90,68,63,49,81,77,47,60,53,76,71,50,51,54,52,34,41,65,74,46,33,89,84,34,46,89,54,61,47,40,87,90,49,92,70,56,74,67,68,24,48,44,64,56,71,57,46,50,59,52,36,56,34,25,76,70,70,37,61,39,42,65,69,58,51,50,50,52,49,60,48,45,73,59,45,25,75,58,37,75,45,77,72,71,83,75,82,122

Sequence (405 aa):
MLSKDQVDLFIKINSKQQPVSQNLLTTIGADLLWNSDKYDAAIEALMSKLLTRLGQKEDSPLFRRIAIGETKRTALACITLRTTIDHGLNKSNFFAKLNRKKLVETGHLWCDPVQADGTFDYKQMLDKCYLFFKTYFDHVKANTESVWNLGGAPGGYVATTIGIVCFIRIASNLLDFIKQYEGEDYSKKSGKEIAELTFRYLEPVFTYLNGFEPAKIAQFKNYSSNPKGVEIGVREFQQEIHNTYSDFEPDGLKKWMDENSGKYKDVARIITDRFEEGIKQKVFSVLQDKFGSSWWKDGVPPEERKKAAIEKINANSDDPEQDFLYLIDYKKIISRNWDVFKTIFADPSFKSNKDDQLKWFDTLNPIRNQASHGRNVSLEDHAFLTQLNEWLPAKIGIEKLNTAV

Radius of gyration: 29.41 Å; Cα contacts (8 Å, |Δi|>4): 524; chains: 1; bounding box: 71×46×76 Å

Foldseek 3Di:
DDDPVVLVVVCVVCVPPPDFDPLQSLQVQLVVLDQPPQQVSNVSSLLNVLVVCLCPDPLHLNDVQDDHGPDDDDLRVAAYSVLLVVLAVVLFQQAFDADVSHTDDGGLLDDAQQDPVRTGHCVQSSQQSNLQNRLLVVLVCVLCVVQLVRRNHQSHDCSHNLNSRLSSRLLRLQLVLCCVPVVDDSHPPGSNVSNVSCNVLCVLVSVVSVPDDSVNSVVLVVLPSDNRSSVVSNLVSQVSSCVVVVSSDPPCSVQVCQQPVLPQLVLLQVLLVVLFVLLLQQLVVLLCVVPPPCSCVPQQDPVQLVQLVVQCVVVVDPDDSSVSGDLVSSLVSCLVVVVSCVVQQQDPVDPDDPVVSSCLSVLSRVSNVCSVVSHGDGPVSLVSSLSCLVRNQVSSVHDRGDSDD

Mean predicted aligned error: 9.27 Å

Secondary structure (DSSP, 8-state):
---HHHHHHHHHHHHHHS---HHHHHHHHHHHSTT-SSHHHHHHHHHHHHHHHHHH-TTSTTTTTEE-TTPPP-SSS-EEHHHHHHHTGGGSSSS-EEETTEEEE--TT----B-TTS-B--HHHHHHHHHHHHHHHHHHHHHSHHHHTTTTSTT--TTSHHHHHHHHHHHHHHHHHHHHHT----TTS-HHHHHHTTHHHHHHHHHHHHT--HHHHHHHHHTTTSHHHHHHHHHHHHHHHHHH-TT---TTHHHHHHHHS-TTHHHHHHHHHHHHHHHHHHHHHHHHHHHGGGHHHHHS-HHHHHHHHHHHHHHT--S-GGGG--HHHHHHHHHHTHHHHHHHHS-TT--S-HHHHTTHHHHHHHHHHHHHTT----HHHHHHHHHHTTTHHHHHT-PPPP---

pLDDT: mean 90.53, std 9.27, range [36.22, 98.81]